Protein AF-0000000084381013 (afdb_homodimer)

Solvent-accessible surface area (backbone atoms only — not comparable to full-atom values): 31554 Å² total; per-residue (Å²): 125,87,73,82,77,46,73,66,53,52,45,51,52,50,61,58,54,63,46,44,45,25,44,34,39,39,38,37,35,57,71,48,49,55,31,78,89,55,74,80,58,79,69,45,75,52,69,52,35,35,38,31,40,80,75,42,83,50,98,54,34,38,30,38,40,34,27,32,38,46,96,87,52,52,66,42,71,36,42,32,41,37,36,26,52,48,44,60,54,48,55,37,38,54,42,90,60,24,32,36,24,41,76,47,63,71,87,64,20,77,83,14,38,30,42,36,35,21,38,61,70,54,44,88,43,33,38,33,47,26,43,71,41,58,67,91,84,36,44,34,34,44,34,42,75,32,38,25,60,70,51,77,91,35,66,85,74,50,80,85,50,62,32,28,46,32,30,46,34,42,34,53,29,74,56,32,34,38,39,40,33,52,32,31,40,19,31,58,61,59,86,41,79,74,45,53,45,32,30,30,48,33,40,34,41,36,35,60,59,82,89,66,88,61,59,52,42,55,52,50,43,71,73,25,45,70,56,52,52,49,50,50,50,56,47,49,69,53,64,34,83,46,20,30,34,35,49,66,58,65,95,83,38,55,72,59,37,53,52,52,54,53,45,40,76,49,41,89,80,49,52,72,69,56,49,47,51,55,50,49,53,54,48,58,73,34,38,47,75,45,76,55,75,78,78,74,78,74,126,126,88,72,81,78,48,74,66,54,52,44,50,50,49,59,59,54,63,48,45,44,24,44,33,40,38,39,37,36,56,70,48,49,56,30,78,88,56,74,79,61,78,67,45,76,52,69,51,35,35,38,31,41,79,76,42,83,50,98,52,34,39,29,38,40,34,27,34,40,46,96,87,51,51,64,42,72,35,43,32,41,37,36,26,51,47,46,60,52,48,56,37,39,53,42,90,60,24,34,35,28,41,74,46,63,72,87,64,21,78,83,14,40,29,42,38,35,23,37,59,70,54,43,85,43,32,37,32,46,25,43,72,40,58,68,91,84,35,43,34,34,43,34,42,75,30,38,26,61,68,52,77,92,35,66,88,73,50,79,85,50,62,32,28,45,32,30,46,34,39,33,53,30,74,56,34,32,36,39,41,33,51,34,31,40,18,30,56,60,60,86,40,79,73,44,52,44,32,31,29,47,33,40,35,42,36,34,60,58,80,92,66,87,60,59,54,40,55,52,49,44,72,72,25,46,70,57,50,51,48,49,50,49,56,46,47,68,53,65,35,85,45,21,29,34,35,50,65,60,66,93,81,38,55,72,59,36,53,52,52,53,54,46,41,74,50,39,90,79,48,52,72,69,54,49,48,53,54,50,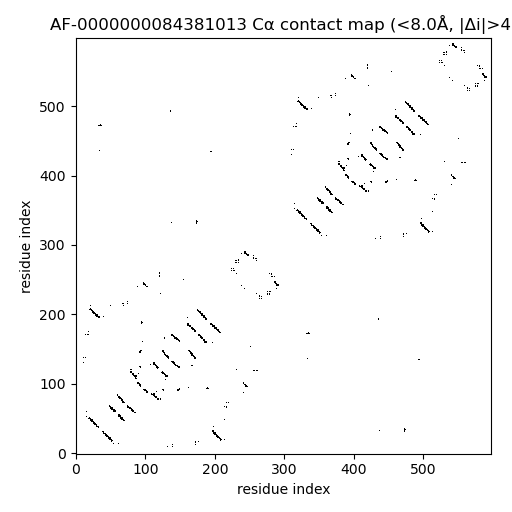50,52,55,48,58,72,34,37,46,74,43,75,55,75,77,76,72,76,74,123

Nearest PDB structures (foldseek):
  4kr8-assembly1_B  TM=2.207E-01  e=6.463E-03  Salmonella enterica subsp. enterica serovar Typhi
  5kku-assembly3_C  TM=1.972E-01  e=1.332E-01  Bacillus amyloliquefaciens
  4k3c-assembly1_A  TM=2.697E-01  e=7.564E-01  [Haemophilus] ducreyi
  5kku-assembly2_B  TM=1.850E-01  e=4.319E-01  Bacillus amyloliquefaciens
  5kku-assembly1_A  TM=1.548E-01  e=3.086E-01  Bacillus amyloliquefaciens

Radius of gyration: 27.57 Å; Cα contacts (8 Å, |Δi|>4): 1302; chains: 2; bounding box: 64×91×64 Å

Secondary structure (DSSP, 8-state):
------HHHHHHHHHHTT-EEEEEEEEEEEEEE-STT--PPPPEEEEEEEEEEEEEEETTEEEEEEEEE-TT--EEEEEEEEEEET-SEEEEEEETTEEEEEE--GGG-TT-EEEEEE-TT--EEEEEEEEEE-GGG--EEEEPPEEEPPPHHHHTT--S--EEEEEEEEEEETTEEEEEEEEEEEEEETTEEEEEEEEEEEEEEEEE-SSS--HHHHHHHHHHHHHHHHHHHHHHHHS-TTEEEEE-S-TT-HHHHHHHHHHHHTGGGS-HHHHHHHHHHHHHHHEEEEEPP------/------HHHHHHHHHHTT-EEEEEEEEEEEEEE-STT--PPPPEEEEEEEEEEEEEEETTEEEEEEEEE-TT--EEEEEEEEEEET-SEEEEEEETTEEEEEE--GGG-TT-EEEEEE-TT--EEEEEEEEEE-GGG--EEEEPPEEEPPPHHHHTT--S--EEEEEEEEEEETTEEEEEEEEEEEEEETTEEEEEEEEEEEEEEEEE-SSS--HHHHHHHHHHHHHHHHHHHHHHHHS-TTEEEEE-S-TT-HHHHHHHHHHHHTGGGS-HHHHHHHHHHHHHHHEEEEEPP------

Organism: NCBI:txid1548547

InterPro domains:
  IPR046715 Protein of unknown function DUF6607 [PF20311] (6-269)

pLDDT: mean 94.33, std 11.08, range [26.14, 98.94]

Foldseek 3Di:
DPPDQDLLNVVLVLVVLQFAKWKKKKKKFFDFFDDPPFDGDDIDIDIFIKGWDWLDDDSFKTKIWIWTAHQVGDIQRFKIKMKGQLDQWDWADFFQQKIAIEGDDNVQRPQKIKIWMAGSLRHGFHIFIFHWDCPPNKTKTKGDWGKGFDDPVPQVPDDPATIKTKMWMWIQDPFHIKIWIWIWTFHDDGNRTPDTGTIMIMIMDTGHDDPGDCVSVVVLCVQQVLLVVLSNVLNVVQHDHQKMKHFADRPNSVQSNVQSVVCSVCVVVDDPVVSNVSSNVSCVVGMDMDGHDPPPPPD/DPPDQDLLNVVLVLVVLQFAKWKKKKKKFFDFFDDPPFDGDDIDIDIFIKGWDWLDDDSFKTKIWIWTAHQVGDIQRFKIKMKGQLDQWDWADFFQQKIAIDGDDNVQRPQKIKIWMAGSLRHGFHIFIFHWDCPPNKTKTKGDWGKGFDDPVPQPPDDPATIKTKMWMWIQDPFHIKIWIWIWTFHDDGNRTPDTGTIMIMIMDTGHDDPGDCVSVVVLCVQQVLLVVLSNVLNVVLHDHQKMKHFADRPNSVQSNVQSVVCSVCVVVDDPVVSNVSSNVSCVVGMDMDGHDPPPPPD

Sequence (598 aa):
MAAETTAADRDRAAILAMRGDYRVDFHFQETVPLQAGYEVHDDKNSGGFETVLVVEDSPGKIVLQHILVSPGGHVVKHWRQDWTFEASERFEFVAEQTWETRPIDPQKVPGSWTQCVFEVSDAPRYCGTGRWNHKYGVSTWTSDRSWRPLPRREYTKRSDYNAINAENRHTVTPNGWTHEQDNTKTVRNGQQTAATLVREFGFNNYRSIESFDFTPATDYWQRTSAYWARVREAWSDRLHSGSRLLIDTDVDGMPIIEATFEQAETASNSSDAQQREMIDAVLARWTRVDQLTPVSSTNMAAETTAADRDRAAILAMRGDYRVDFHFQETVPLQAGYEVHDDKNSGGFETVLVVEDSPGKIVLQHILVSPGGHVVKHWRQDWTFEASERFEFVAEQTWETRPIDPQKVPGSWTQCVFEVSDAPRYCGTGRWNHKYGVSTWTSDRSWRPLPRREYTKRSDYNAINAENRHTVTPNGWTHEQDNTKTVRNGQQTAATLVREFGFNNYRSIESFDFTPATDYWQRTSAYWARVREAWSDRLHSGSRLLIDTDVDGMPIIEATFEQAETASNSSDAQQREMIDAVLARWTRVDQLTPVSSTN

Structure (mmCIF, N/CA/C/O backbone):
data_AF-0000000084381013-model_v1
#
loop_
_entity.id
_entity.type
_entity.pdbx_description
1 polymer 'Uncharacterized protein'
#
loop_
_atom_site.group_PDB
_atom_site.id
_atom_site.type_symbol
_atom_site.label_atom_id
_atom_site.label_alt_id
_atom_site.label_comp_id
_atom_site.label_asym_id
_atom_site.label_entity_id
_atom_site.label_seq_id
_atom_site.pdbx_PDB_ins_code
_atom_site.Cartn_x
_atom_site.Cartn_y
_atom_site.Cartn_z
_atom_site.occupancy
_atom_site.B_iso_or_equiv
_atom_site.auth_seq_id
_atom_site.auth_comp_id
_atom_site.auth_asym_id
_atom_site.auth_atom_id
_atom_site.pdbx_PDB_model_num
ATOM 1 N N . MET A 1 1 ? 39.406 13.938 4.422 1 28.58 1 MET A N 1
ATOM 2 C CA . MET A 1 1 ? 38.688 12.68 4.5 1 28.58 1 MET A CA 1
ATOM 3 C C . MET A 1 1 ? 37.188 12.922 4.477 1 28.58 1 MET A C 1
ATOM 5 O O . MET A 1 1 ? 36.656 13.695 5.281 1 28.58 1 MET A O 1
ATOM 9 N N . ALA A 1 2 ? 36.5 12.836 3.273 1 33.72 2 ALA A N 1
ATOM 10 C CA . ALA A 1 2 ? 35.062 13.117 3.168 1 33.72 2 ALA A CA 1
ATOM 11 C C . ALA A 1 2 ? 34.281 12.438 4.293 1 33.72 2 ALA A C 1
ATOM 13 O O . ALA A 1 2 ? 34.406 11.227 4.496 1 33.72 2 ALA A O 1
ATOM 14 N N . ALA A 1 3 ? 34 12.844 5.41 1 40.5 3 ALA A N 1
ATOM 15 C CA . ALA A 1 3 ? 33.375 12.234 6.582 1 40.5 3 ALA A CA 1
ATOM 16 C C . ALA A 1 3 ? 32.188 11.375 6.184 1 40.5 3 ALA A C 1
ATOM 18 O O . ALA A 1 3 ? 31.391 11.758 5.32 1 40.5 3 ALA A O 1
ATOM 19 N N . GLU A 1 4 ? 32.125 10.078 6.348 1 51.47 4 GLU A N 1
ATOM 20 C CA . GLU A 1 4 ? 31.094 9.086 6.039 1 51.47 4 GLU A CA 1
ATOM 21 C C . GLU A 1 4 ? 29.719 9.531 6.531 1 51.47 4 GLU A C 1
ATOM 23 O O . GLU A 1 4 ? 29.547 9.867 7.707 1 51.47 4 GLU A O 1
ATOM 28 N N . THR A 1 5 ? 28.812 10.125 5.672 1 69.5 5 THR A N 1
ATOM 29 C CA . THR A 1 5 ? 27.453 10.578 5.93 1 69.5 5 THR A CA 1
ATOM 30 C C . THR A 1 5 ? 26.672 9.547 6.742 1 69.5 5 THR A C 1
ATOM 32 O O . THR A 1 5 ? 26.594 8.383 6.355 1 69.5 5 THR A O 1
ATOM 35 N N . THR A 1 6 ? 26.406 9.875 8.07 1 78.88 6 THR A N 1
ATOM 36 C CA . THR A 1 6 ? 25.656 9.008 8.977 1 78.88 6 THR A CA 1
ATOM 37 C C . THR A 1 6 ? 24.234 8.812 8.477 1 78.88 6 THR A C 1
ATOM 39 O O . THR A 1 6 ? 23.797 9.492 7.547 1 78.88 6 THR A O 1
ATOM 42 N N . ALA A 1 7 ? 23.641 7.734 8.961 1 84.62 7 ALA A N 1
ATOM 43 C CA . ALA A 1 7 ? 22.234 7.488 8.648 1 84.62 7 ALA A CA 1
ATOM 44 C C . ALA A 1 7 ? 21.375 8.711 8.977 1 84.62 7 ALA A C 1
ATOM 46 O O . ALA A 1 7 ? 20.469 9.07 8.211 1 84.62 7 ALA A O 1
ATOM 47 N N . ALA A 1 8 ? 21.688 9.398 10.023 1 87.31 8 ALA A N 1
ATOM 48 C CA . ALA A 1 8 ? 20.938 10.578 10.453 1 87.31 8 ALA A CA 1
ATOM 49 C C . ALA A 1 8 ? 21.094 11.727 9.461 1 87.31 8 ALA A C 1
ATOM 51 O O . ALA A 1 8 ? 20.141 12.469 9.203 1 87.31 8 ALA A O 1
ATOM 52 N N . ASP A 1 9 ? 22.297 11.852 8.922 1 93.06 9 ASP A N 1
ATOM 53 C CA . ASP A 1 9 ? 22.531 12.891 7.93 1 93.06 9 ASP A CA 1
ATOM 54 C C . ASP A 1 9 ? 21.719 12.641 6.66 1 93.06 9 ASP A C 1
ATOM 56 O O . ASP A 1 9 ? 21.188 13.578 6.066 1 93.06 9 ASP A O 1
ATOM 60 N N . ARG A 1 10 ? 21.672 11.422 6.273 1 96.19 10 ARG A N 1
ATOM 61 C CA . ARG A 1 10 ? 20.906 11.078 5.078 1 96.19 10 ARG A CA 1
ATOM 62 C C . ARG A 1 10 ? 19.422 11.297 5.297 1 96.19 10 ARG A C 1
ATOM 64 O O . ARG A 1 10 ? 18.703 11.711 4.379 1 96.19 10 ARG A O 1
ATOM 71 N N . ASP A 1 11 ? 19 10.977 6.496 1 98.19 11 ASP A N 1
ATOM 72 C CA . ASP A 1 11 ? 17.609 11.242 6.828 1 98.19 11 ASP A CA 1
ATOM 73 C C . ASP A 1 11 ? 17.281 12.727 6.676 1 98.19 11 ASP A C 1
ATOM 75 O O . ASP A 1 11 ? 16.297 13.086 6.023 1 98.19 11 ASP A O 1
ATOM 79 N N . ARG A 1 12 ? 18.047 13.547 7.293 1 98.25 12 ARG A N 1
ATOM 80 C CA . ARG A 1 12 ? 17.828 14.984 7.238 1 98.25 12 ARG A CA 1
ATOM 81 C C . ARG A 1 12 ? 17.859 15.492 5.797 1 98.25 12 ARG A C 1
ATOM 83 O O . ARG A 1 12 ? 17.016 16.312 5.402 1 98.25 12 ARG A O 1
ATOM 90 N N . ALA A 1 13 ? 18.859 15.031 5.055 1 98 13 ALA A N 1
ATOM 91 C CA . ALA A 1 13 ? 18.953 15.438 3.652 1 98 13 ALA A CA 1
ATOM 92 C C . ALA A 1 13 ? 17.688 15.078 2.889 1 98 13 ALA A C 1
ATOM 94 O O . ALA A 1 13 ? 17.219 15.852 2.049 1 98 13 ALA A O 1
ATOM 95 N N . ALA A 1 14 ? 17.125 13.883 3.17 1 98.62 14 ALA A N 1
ATOM 96 C CA . ALA A 1 14 ? 15.898 13.445 2.506 1 98.62 14 ALA A CA 1
ATOM 97 C C . ALA A 1 14 ? 14.727 14.359 2.859 1 98.62 14 ALA A C 1
ATOM 99 O O . ALA A 1 14 ? 13.953 14.742 1.985 1 98.62 14 ALA A O 1
ATOM 100 N N . ILE A 1 15 ? 14.578 14.672 4.102 1 98.88 15 ILE A N 1
ATOM 101 C CA . ILE A 1 15 ? 13.5 15.547 4.543 1 98.88 15 ILE A CA 1
ATOM 102 C C . ILE A 1 15 ? 13.648 16.922 3.889 1 98.88 15 ILE A C 1
ATOM 104 O O . ILE A 1 15 ? 12.68 17.469 3.35 1 98.88 15 ILE A O 1
ATOM 108 N N . LEU A 1 16 ? 14.82 17.469 3.932 1 98.81 16 LEU A N 1
ATOM 109 C CA . LEU A 1 16 ? 15.062 18.797 3.393 1 98.81 16 LEU A CA 1
ATOM 110 C C . LEU A 1 16 ? 14.883 18.812 1.878 1 98.81 16 LEU A C 1
ATOM 112 O O . LEU A 1 16 ? 14.555 19.859 1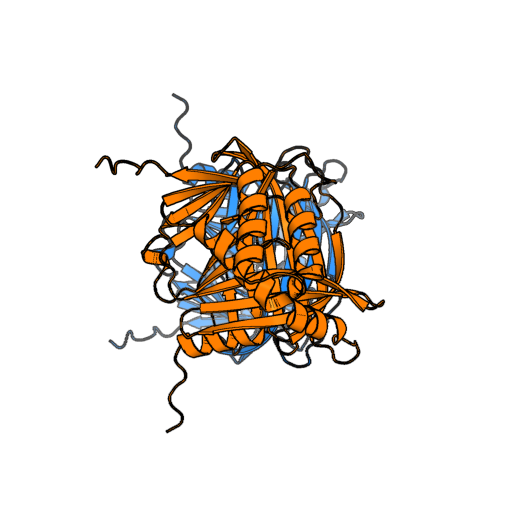.298 1 98.81 16 LEU A O 1
ATOM 116 N N . ALA A 1 17 ? 15.055 17.688 1.241 1 98.62 17 ALA A N 1
ATOM 117 C CA . ALA A 1 17 ? 14.906 17.594 -0.207 1 98.62 17 ALA A CA 1
ATOM 118 C C . ALA A 1 17 ? 13.445 17.781 -0.618 1 98.62 17 ALA A C 1
ATOM 120 O O . ALA A 1 17 ? 13.148 17.984 -1.799 1 98.62 17 ALA A O 1
ATOM 121 N N . MET A 1 18 ? 12.562 17.797 0.33 1 98.81 18 MET A N 1
ATOM 122 C CA . MET A 1 18 ? 11.148 17.984 0.026 1 98.81 18 MET A CA 1
ATOM 123 C C . MET A 1 18 ? 10.82 19.469 -0.174 1 98.81 18 MET A C 1
ATOM 125 O O . MET A 1 18 ? 9.742 19.812 -0.655 1 98.81 18 MET A O 1
ATOM 129 N N . ARG A 1 19 ? 11.742 20.297 0.215 1 98.62 19 ARG A N 1
ATOM 130 C CA . ARG A 1 19 ? 11.547 21.719 -0.052 1 98.62 19 ARG A CA 1
ATOM 131 C C . ARG A 1 19 ? 11.602 22 -1.549 1 98.62 19 ARG A C 1
ATOM 133 O O . ARG A 1 19 ? 12.336 21.344 -2.289 1 98.62 19 ARG A O 1
ATOM 140 N N . GLY A 1 20 ? 10.766 22.984 -1.991 1 98.31 20 GLY A N 1
ATOM 141 C CA . GLY A 1 20 ? 10.82 23.391 -3.389 1 98.31 20 GLY A CA 1
ATOM 142 C C . GLY A 1 20 ? 9.477 23.844 -3.93 1 98.31 20 GLY A C 1
ATOM 143 O O . GLY A 1 20 ? 8.547 24.109 -3.16 1 98.31 20 GLY A O 1
ATOM 144 N N . ASP A 1 21 ? 9.477 24.094 -5.242 1 98.56 21 ASP A N 1
ATOM 145 C CA . ASP A 1 21 ? 8.305 24.547 -5.992 1 98.56 21 ASP A CA 1
ATOM 146 C C . ASP A 1 21 ? 7.742 23.406 -6.852 1 98.56 21 ASP A C 1
ATOM 148 O O . ASP A 1 21 ? 8.453 22.828 -7.664 1 98.56 21 ASP A O 1
ATOM 152 N N . TYR A 1 22 ? 6.418 23.172 -6.66 1 98.69 22 TYR A N 1
ATOM 153 C CA . TYR A 1 22 ? 5.918 21.922 -7.227 1 98.69 22 TYR A CA 1
ATOM 154 C C . TYR A 1 22 ? 4.578 22.141 -7.918 1 98.69 22 TYR A C 1
ATOM 156 O O . TYR A 1 22 ? 3.762 22.953 -7.469 1 98.69 22 TYR A O 1
ATOM 164 N N . ARG A 1 23 ? 4.355 21.469 -9.016 1 98.44 23 ARG A N 1
ATOM 165 C CA . ARG A 1 23 ? 3.016 21.031 -9.398 1 98.44 23 ARG A CA 1
ATOM 166 C C . ARG A 1 23 ? 2.615 19.766 -8.648 1 98.44 23 ARG A C 1
ATOM 168 O O . ARG A 1 23 ? 3.355 18.781 -8.656 1 98.44 23 ARG A O 1
ATOM 175 N N . VAL A 1 24 ? 1.555 19.781 -7.984 1 98.25 24 VAL A N 1
ATOM 176 C CA . VAL A 1 24 ? 1.143 18.625 -7.184 1 98.25 24 VAL A CA 1
ATOM 177 C C . VAL A 1 24 ? -0.114 18 -7.785 1 98.25 24 VAL A C 1
ATOM 179 O O . VAL A 1 24 ? -1.038 18.719 -8.188 1 98.25 24 VAL A O 1
ATOM 182 N N . ASP A 1 25 ? -0.178 16.703 -7.906 1 98.12 25 ASP A N 1
ATOM 183 C CA . ASP A 1 25 ? -1.354 15.922 -8.281 1 98.12 25 ASP A CA 1
ATOM 184 C C . ASP A 1 25 ? -1.793 15.008 -7.137 1 98.12 25 ASP A C 1
ATOM 186 O O . ASP A 1 25 ? -0.967 14.32 -6.531 1 98.12 25 ASP A O 1
ATOM 190 N N . PHE A 1 26 ? -3.031 15.023 -6.816 1 98 26 PHE A N 1
ATOM 191 C CA . PHE A 1 26 ? -3.619 14.164 -5.797 1 98 26 PHE A CA 1
ATOM 192 C C . PHE A 1 26 ? -4.531 13.117 -6.434 1 98 26 PHE A C 1
ATOM 194 O O . PHE A 1 26 ? -5.41 13.453 -7.227 1 98 26 PHE A O 1
ATOM 201 N N . HIS A 1 27 ? -4.348 11.914 -6.121 1 98.12 27 HIS A N 1
ATOM 202 C CA . HIS A 1 27 ? -5.168 10.805 -6.598 1 98.12 27 HIS A CA 1
ATOM 203 C C . HIS A 1 27 ? -5.598 9.898 -5.449 1 98.12 27 HIS A C 1
ATOM 205 O O . HIS A 1 27 ? -4.754 9.398 -4.703 1 98.12 27 HIS A O 1
ATOM 211 N N . PHE A 1 28 ? -6.918 9.703 -5.242 1 98 28 PHE A N 1
ATOM 212 C CA . PHE A 1 28 ? -7.457 8.812 -4.223 1 98 28 PHE A CA 1
ATOM 213 C C . PHE A 1 28 ? -8.422 7.809 -4.84 1 98 28 PHE A C 1
ATOM 215 O O . PHE A 1 28 ? -9.391 8.195 -5.492 1 98 28 PHE A O 1
ATOM 222 N N . GLN A 1 29 ? -8.148 6.562 -4.598 1 98.06 29 GLN A N 1
ATOM 223 C CA . GLN A 1 29 ? -8.945 5.465 -5.148 1 98.06 29 GLN A CA 1
ATOM 224 C C . GLN A 1 29 ? -9.414 4.523 -4.047 1 98.06 29 GLN A C 1
ATOM 226 O O . GLN A 1 29 ? -8.602 3.908 -3.355 1 98.06 29 GLN A O 1
ATOM 231 N N . GLU A 1 30 ? -10.742 4.422 -3.879 1 98.31 30 GLU A N 1
ATOM 232 C CA . GLU A 1 30 ? -11.242 3.342 -3.035 1 98.31 30 GLU A CA 1
ATOM 233 C C . GLU A 1 30 ? -11.023 1.982 -3.691 1 98.31 30 GLU A C 1
ATOM 235 O O . GLU A 1 30 ? -11.352 1.791 -4.863 1 98.31 30 GLU A O 1
ATOM 240 N N . THR A 1 31 ? -10.5 1.014 -2.953 1 98.38 31 THR A N 1
ATOM 241 C CA . THR A 1 31 ? -10.078 -0.259 -3.529 1 98.38 31 THR A CA 1
ATOM 242 C C . THR A 1 31 ? -10.859 -1.415 -2.908 1 98.38 31 THR A C 1
ATOM 244 O O . THR A 1 31 ? -11.719 -2.01 -3.561 1 98.38 31 THR A O 1
ATOM 247 N N . VAL A 1 32 ? -10.758 -1.71 -1.65 1 98.75 32 VAL A N 1
ATOM 248 C CA . VAL A 1 32 ? -11.25 -2.924 -1.002 1 98.75 32 VAL A CA 1
ATOM 249 C C . VAL A 1 32 ? -12.5 -2.605 -0.186 1 98.75 32 VAL A C 1
ATOM 251 O O . VAL A 1 32 ? -12.406 -2.137 0.951 1 98.75 32 VAL A O 1
ATOM 254 N N . PRO A 1 33 ? -13.68 -2.92 -0.701 1 98.5 33 PRO A N 1
ATOM 255 C CA . PRO A 1 33 ? -14.852 -2.818 0.169 1 98.5 33 PRO A CA 1
ATOM 256 C C . PRO A 1 33 ? -14.812 -3.811 1.331 1 98.5 33 PRO A C 1
ATOM 258 O O . PRO A 1 33 ? -14.656 -5.016 1.114 1 98.5 33 PRO A O 1
ATOM 261 N N . LEU A 1 34 ? -14.93 -3.328 2.533 1 98.62 34 LEU A N 1
ATOM 262 C CA . LEU A 1 34 ? -14.734 -4.16 3.717 1 98.62 34 LEU A CA 1
ATOM 263 C C . LEU A 1 34 ? -16.062 -4.426 4.414 1 98.62 34 LEU A C 1
ATOM 265 O O . LEU A 1 34 ? -16.156 -5.324 5.254 1 98.62 34 LEU A O 1
ATOM 269 N N . GLN A 1 35 ? -17.031 -3.67 4.137 1 97.5 35 GLN A N 1
ATOM 270 C CA . GLN A 1 35 ? -18.359 -3.826 4.719 1 97.5 35 GLN A CA 1
ATOM 271 C C . GLN A 1 35 ? -19.344 -4.348 3.688 1 97.5 35 GLN A C 1
ATOM 273 O O . GLN A 1 35 ? -19.344 -3.912 2.535 1 97.5 35 GLN A O 1
ATOM 278 N N . ALA A 1 36 ? -20.219 -5.293 4.141 1 96.69 36 ALA A N 1
ATOM 279 C CA . ALA A 1 36 ? -21.266 -5.812 3.248 1 96.69 36 ALA A CA 1
ATOM 280 C C . ALA A 1 36 ? -22.141 -4.688 2.713 1 96.69 36 ALA A C 1
ATOM 282 O O . ALA A 1 36 ? -22.578 -3.816 3.471 1 96.69 36 ALA A O 1
ATOM 283 N N . GLY A 1 37 ? -22.359 -4.699 1.426 1 96.06 37 GLY A N 1
ATOM 284 C CA . GLY A 1 37 ? -23.266 -3.738 0.812 1 96.06 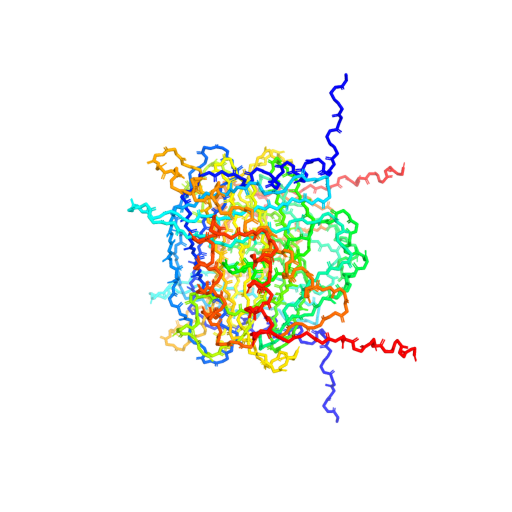37 GLY A CA 1
ATOM 285 C C . GLY A 1 37 ? -22.594 -2.424 0.467 1 96.06 37 GLY A C 1
ATOM 286 O O . GLY A 1 37 ? -23.203 -1.541 -0.131 1 96.06 37 GLY A O 1
ATOM 287 N N . TYR A 1 38 ? -21.344 -2.25 0.831 1 97.44 38 TYR A N 1
ATOM 288 C CA . TYR A 1 38 ? -20.641 -1.012 0.512 1 97.44 38 TYR A CA 1
ATOM 289 C C . TYR A 1 38 ? -20.391 -0.899 -0.986 1 97.44 38 TYR A C 1
ATOM 291 O O . TYR A 1 38 ? -19.875 -1.836 -1.608 1 97.44 38 TYR A O 1
ATOM 299 N N . GLU A 1 39 ? -20.703 0.245 -1.499 1 95.5 39 GLU A N 1
ATOM 300 C CA . GLU A 1 39 ? -20.391 0.549 -2.893 1 95.5 39 GLU A CA 1
ATOM 301 C C . GLU A 1 39 ? -19.203 1.508 -2.996 1 95.5 39 GLU A C 1
ATOM 303 O O . GLU A 1 39 ? -19.25 2.613 -2.451 1 95.5 39 GLU A O 1
ATOM 308 N N . VAL A 1 40 ? -18.234 1.066 -3.688 1 96.25 40 VAL A N 1
ATOM 309 C CA . VAL A 1 40 ? -17.031 1.861 -3.844 1 96.25 40 VAL A CA 1
ATOM 310 C C . VAL A 1 40 ? -17.344 3.148 -4.602 1 96.25 40 VAL A C 1
ATOM 312 O O . VAL A 1 40 ? -18.141 3.139 -5.551 1 96.25 40 VAL A O 1
ATOM 315 N N . HIS A 1 41 ? -16.766 4.305 -4.168 1 96.44 41 HIS A N 1
ATOM 316 C CA . HIS A 1 41 ? -16.969 5.598 -4.812 1 96.44 41 HIS A CA 1
ATOM 317 C C . HIS A 1 41 ? -15.945 5.809 -5.934 1 96.44 41 HIS A C 1
ATOM 319 O O . HIS A 1 41 ? -14.914 5.141 -5.973 1 96.44 41 HIS A O 1
ATOM 325 N N . ASP A 1 42 ? -16.266 6.762 -6.805 1 95.5 42 ASP A N 1
ATOM 326 C CA . ASP A 1 42 ? -15.359 7.125 -7.891 1 95.5 42 ASP A CA 1
ATOM 327 C C . ASP A 1 42 ? -14.047 7.68 -7.344 1 95.5 42 ASP A C 1
ATOM 329 O O . ASP A 1 42 ? -14.008 8.234 -6.246 1 95.5 42 ASP A O 1
ATOM 333 N N . ASP A 1 43 ? -13.055 7.535 -8.195 1 96.38 43 ASP A N 1
ATOM 334 C CA . ASP A 1 43 ? -11.766 8.125 -7.852 1 96.38 43 ASP A CA 1
ATOM 335 C C . ASP A 1 43 ? -11.875 9.641 -7.691 1 96.38 43 ASP A C 1
ATOM 337 O O . ASP A 1 43 ? -12.711 10.273 -8.336 1 96.38 43 ASP A O 1
ATOM 341 N N . LYS A 1 44 ? -11.055 10.102 -6.828 1 96.12 44 LYS A N 1
ATOM 342 C CA . LYS A 1 44 ? -10.922 11.547 -6.672 1 96.12 44 LYS A CA 1
ATOM 343 C C . LYS A 1 44 ? -9.57 12.031 -7.184 1 96.12 44 LYS A C 1
ATOM 345 O O . LYS A 1 44 ? -8.523 11.555 -6.738 1 96.12 44 LYS A O 1
ATOM 350 N N . ASN A 1 45 ? -9.594 12.922 -8.141 1 97.12 45 ASN A N 1
ATOM 351 C CA . ASN A 1 45 ? -8.398 13.531 -8.703 1 97.12 45 ASN A CA 1
ATOM 352 C C . ASN A 1 45 ? -8.438 15.055 -8.57 1 97.12 45 ASN A C 1
ATOM 354 O O . ASN A 1 45 ? -9.469 15.68 -8.82 1 97.12 45 ASN A O 1
ATOM 358 N N . SER A 1 46 ? -7.352 15.602 -8.125 1 96.88 46 SER A N 1
ATOM 359 C CA . SER A 1 46 ? -7.18 17.047 -8.055 1 96.88 46 SER A CA 1
ATOM 360 C C . SER A 1 46 ? -5.707 17.438 -8.133 1 96.88 46 SER A C 1
ATOM 362 O O . SER A 1 46 ? -4.848 16.578 -8.359 1 96.88 46 SER A O 1
ATOM 364 N N . GLY A 1 47 ? -5.422 18.719 -8.125 1 96.56 47 GLY A N 1
ATOM 365 C CA . GLY A 1 47 ? -4.043 19.188 -8.188 1 96.56 47 GLY A CA 1
ATOM 366 C C . GLY A 1 47 ? -3.91 20.688 -8.016 1 96.56 47 GLY A C 1
ATOM 367 O O . GLY A 1 47 ? -4.891 21.375 -7.715 1 96.56 47 GLY A O 1
ATOM 368 N N . GLY A 1 48 ? -2.658 21.141 -8.102 1 97.25 48 GLY A N 1
ATOM 369 C CA . GLY A 1 48 ? -2.354 22.562 -7.965 1 97.25 48 GLY A CA 1
ATOM 370 C C . GLY A 1 48 ? -0.865 22.844 -7.918 1 97.25 48 GLY A C 1
ATOM 371 O O . GLY A 1 48 ? -0.057 22.047 -8.383 1 97.25 48 GLY A O 1
ATOM 372 N N . PHE A 1 49 ? -0.595 24.094 -7.516 1 98.62 49 PHE A N 1
ATOM 373 C CA . PHE A 1 49 ? 0.777 24.578 -7.402 1 98.62 49 PHE A CA 1
ATOM 374 C C . PHE A 1 49 ? 1.121 24.891 -5.953 1 98.62 49 PHE A C 1
ATOM 376 O O . PHE A 1 49 ? 0.36 25.578 -5.266 1 98.62 49 PHE A O 1
ATOM 383 N N . GLU A 1 50 ? 2.227 24.359 -5.539 1 98.5 50 GLU A N 1
ATOM 384 C CA . GLU A 1 50 ? 2.555 24.469 -4.121 1 98.5 50 GLU A CA 1
ATOM 385 C C . GLU A 1 50 ? 4.047 24.719 -3.918 1 98.5 50 GLU A C 1
ATOM 387 O O . GLU A 1 50 ? 4.883 24.125 -4.602 1 98.5 50 GLU A O 1
ATOM 392 N N . THR A 1 51 ? 4.355 25.672 -3.068 1 98.44 51 THR A N 1
ATOM 393 C CA . THR A 1 51 ? 5.723 25.875 -2.602 1 98.44 51 THR A CA 1
ATOM 394 C C . THR A 1 51 ? 5.902 25.312 -1.196 1 98.44 51 THR A C 1
ATOM 396 O O . THR A 1 51 ? 5.055 25.516 -0.326 1 98.44 51 THR A O 1
ATOM 399 N N . VAL A 1 52 ? 6.969 24.547 -1.007 1 98.88 52 VAL A N 1
ATOM 400 C CA . VAL A 1 52 ? 7.324 24 0.299 1 98.88 52 VAL A CA 1
ATOM 401 C C . VAL A 1 52 ? 8.555 24.719 0.847 1 98.88 52 VAL A C 1
ATOM 403 O O . VAL A 1 52 ? 9.625 24.672 0.246 1 98.88 52 VAL A O 1
ATOM 406 N N . LEU A 1 53 ? 8.391 25.344 1.981 1 98.75 53 LEU A N 1
ATOM 407 C CA . LEU A 1 53 ? 9.43 26.172 2.582 1 98.75 53 LEU A CA 1
ATOM 408 C C . LEU A 1 53 ? 9.969 25.531 3.855 1 98.75 53 LEU A C 1
ATOM 410 O O . LEU A 1 53 ? 9.219 24.891 4.598 1 98.75 53 LEU A O 1
ATOM 414 N N . VAL A 1 54 ? 11.258 25.734 4.137 1 98.69 54 VAL A N 1
ATOM 415 C CA . VAL A 1 54 ? 11.852 25.312 5.402 1 98.69 54 VAL A CA 1
ATOM 416 C C . VAL A 1 54 ? 11.633 26.391 6.457 1 98.69 54 VAL A C 1
ATOM 418 O O . VAL A 1 54 ? 12.109 27.531 6.305 1 98.69 54 VAL A O 1
ATOM 421 N N . VAL A 1 55 ? 10.984 26.062 7.484 1 98.19 55 VAL A N 1
ATOM 422 C CA . VAL A 1 55 ? 10.664 26.969 8.578 1 98.19 55 VAL A CA 1
ATOM 423 C C . VAL A 1 55 ? 11.695 26.812 9.695 1 98.19 55 VAL A C 1
ATOM 425 O O . VAL A 1 55 ? 12.078 27.797 10.336 1 98.19 55 VAL A O 1
ATOM 428 N N . GLU A 1 56 ? 12 25.594 9.945 1 98.06 56 GLU A N 1
ATOM 429 C CA . GLU A 1 56 ? 13.016 25.234 10.93 1 98.06 56 GLU A CA 1
ATOM 430 C C . GLU A 1 56 ? 13.93 24.125 10.406 1 98.06 56 GLU A C 1
ATOM 432 O O . GLU A 1 56 ? 13.477 23.188 9.742 1 98.06 56 GLU A O 1
ATOM 437 N N . ASP A 1 57 ? 15.188 24.234 10.625 1 98.25 57 ASP A N 1
ATOM 438 C CA . ASP A 1 57 ? 16.219 23.25 10.289 1 98.25 57 ASP A CA 1
ATOM 439 C C . ASP A 1 57 ? 17.219 23.109 11.422 1 98.25 57 ASP A C 1
ATOM 441 O O . ASP A 1 57 ? 18.281 23.75 11.406 1 98.25 57 ASP A O 1
ATOM 445 N N . SER A 1 58 ? 16.922 22.328 12.344 1 96.69 58 SER A N 1
ATOM 446 C CA . SER A 1 58 ? 17.812 21.969 13.438 1 96.69 58 SER A CA 1
ATOM 447 C C . SER A 1 58 ? 18.125 20.484 13.438 1 96.69 58 SER A C 1
ATOM 449 O O . SER A 1 58 ? 17.453 19.703 12.766 1 96.69 58 SER A O 1
ATOM 451 N N . PRO A 1 59 ? 19.188 20.031 14.078 1 93.38 59 PRO A N 1
ATOM 452 C CA . PRO A 1 59 ? 19.609 18.641 14 1 93.38 59 PRO A CA 1
ATOM 453 C C . PRO A 1 59 ? 18.5 17.656 14.367 1 93.38 59 PR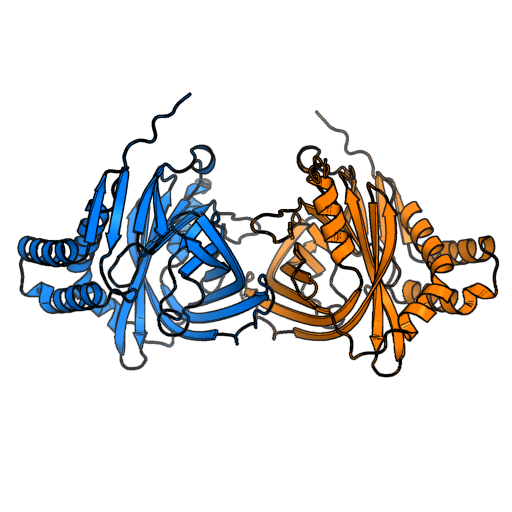O A C 1
ATOM 455 O O . PRO A 1 59 ? 18.359 16.609 13.727 1 93.38 59 PRO A O 1
ATOM 458 N N . GLY A 1 60 ? 17.656 17.922 15.305 1 95.81 60 GLY A N 1
ATOM 459 C CA . GLY A 1 60 ? 16.656 16.984 15.734 1 95.81 60 GLY A CA 1
ATOM 460 C C . GLY A 1 60 ? 15.25 17.344 15.281 1 95.81 60 GLY A C 1
ATOM 461 O O . GLY A 1 60 ? 14.273 16.688 15.633 1 95.81 60 GLY A O 1
ATOM 462 N N . LYS A 1 61 ? 15.156 18.422 14.492 1 98.19 61 LYS A N 1
ATOM 463 C CA . LYS A 1 61 ? 13.828 18.875 14.109 1 98.19 61 LYS A CA 1
ATOM 464 C C . LYS A 1 61 ? 13.875 19.656 12.789 1 98.19 61 LYS A C 1
ATOM 466 O O . LYS A 1 61 ? 14.734 20.516 12.602 1 98.19 61 LYS A O 1
ATOM 471 N N . ILE A 1 62 ? 13.023 19.297 11.852 1 98.81 62 ILE A N 1
ATOM 472 C CA . ILE A 1 62 ? 12.828 20 10.594 1 98.81 62 ILE A CA 1
ATOM 473 C C . ILE A 1 62 ? 11.344 20.312 10.406 1 98.81 62 ILE A C 1
ATOM 475 O O . ILE A 1 62 ? 10.492 19.438 10.586 1 98.81 62 ILE A O 1
ATOM 479 N N . VAL A 1 63 ? 11.023 21.562 10.125 1 98.88 63 VAL A N 1
ATOM 480 C CA . VAL A 1 63 ? 9.648 21.969 9.898 1 98.88 63 VAL A CA 1
ATOM 481 C C . VAL A 1 63 ? 9.492 22.5 8.477 1 98.88 63 VAL A C 1
ATOM 483 O O . VAL A 1 63 ? 10.242 23.391 8.055 1 98.88 63 VAL A O 1
ATOM 486 N N . LEU A 1 64 ? 8.57 21.969 7.727 1 98.94 64 LEU A N 1
ATOM 487 C CA . LEU A 1 64 ? 8.273 22.375 6.359 1 98.94 64 LEU A CA 1
ATOM 488 C C . LEU A 1 64 ? 6.863 22.953 6.262 1 98.94 64 LEU A C 1
ATOM 490 O O . LEU A 1 64 ? 5.906 22.359 6.754 1 98.94 64 LEU A O 1
ATOM 494 N N . GLN A 1 65 ? 6.734 24.125 5.672 1 98.88 65 GLN A N 1
ATOM 495 C CA . GLN A 1 65 ? 5.449 24.766 5.438 1 98.88 65 GLN A CA 1
ATOM 496 C C . GLN A 1 65 ? 5.07 24.719 3.961 1 98.88 65 GLN A C 1
ATOM 498 O O . GLN A 1 65 ? 5.852 25.125 3.1 1 98.88 65 GLN A O 1
ATOM 503 N N . HIS A 1 66 ? 3.914 24.172 3.727 1 98.88 66 HIS A N 1
ATOM 504 C CA . HIS A 1 66 ? 3.354 24.172 2.379 1 98.88 66 HIS A CA 1
ATOM 505 C C . HIS A 1 66 ? 2.492 25.406 2.133 1 98.88 66 HIS A C 1
ATOM 507 O O . HIS A 1 66 ? 1.682 25.781 2.982 1 98.88 66 HIS A O 1
ATOM 513 N N . ILE A 1 67 ? 2.652 26.031 0.962 1 98.75 67 ILE A N 1
ATOM 514 C CA . ILE A 1 67 ? 1.842 27.172 0.555 1 98.75 67 ILE A CA 1
ATOM 515 C C . ILE A 1 67 ? 1.34 26.969 -0.872 1 98.75 67 ILE A C 1
ATOM 517 O O . ILE A 1 67 ? 2.135 26.75 -1.792 1 98.75 67 ILE A O 1
ATOM 521 N N . LEU A 1 68 ? 0.038 27.047 -1.039 1 98.38 68 LEU A N 1
ATOM 522 C CA . LEU A 1 68 ? -0.58 26.922 -2.354 1 98.38 68 LEU A CA 1
ATOM 523 C C . LEU A 1 68 ? -0.657 28.266 -3.059 1 98.38 68 LEU A C 1
ATOM 525 O O . LEU A 1 68 ? -0.895 29.297 -2.42 1 98.38 68 LEU A O 1
ATOM 529 N N . VAL A 1 69 ? -0.435 28.219 -4.324 1 97.94 69 VAL A N 1
ATOM 530 C CA . VAL A 1 69 ? -0.595 29.406 -5.168 1 97.94 69 VAL A CA 1
ATOM 531 C C . VAL A 1 69 ? -1.521 29.078 -6.336 1 97.94 69 VAL A C 1
ATOM 533 O O . VAL A 1 69 ? -1.291 28.125 -7.07 1 97.94 69 VAL A O 1
ATOM 536 N N . SER A 1 70 ? -2.57 29.828 -6.508 1 96.19 70 SER A N 1
ATOM 537 C CA . SER A 1 70 ? -3.438 29.672 -7.668 1 96.19 70 SER A CA 1
ATOM 538 C C . SER A 1 70 ? -2.869 30.375 -8.891 1 96.19 70 SER A C 1
ATOM 540 O O . SER A 1 70 ? -2.002 31.25 -8.766 1 96.19 70 SER A O 1
ATOM 542 N N . PRO A 1 71 ? -3.324 30.016 -10.078 1 92.38 71 PRO A N 1
ATOM 543 C CA . PRO A 1 71 ? -2.865 30.719 -11.266 1 92.38 71 PRO A CA 1
ATOM 544 C C . PRO A 1 71 ? -3.123 32.219 -11.188 1 92.38 71 PRO A C 1
ATOM 546 O O . PRO A 1 71 ? -2.361 33.031 -11.75 1 92.38 71 PRO A O 1
ATOM 549 N N . GLY A 1 72 ? -4.074 32.688 -10.539 1 93.06 72 GLY A N 1
ATOM 550 C CA . GLY A 1 72 ? -4.371 34.094 -10.375 1 93.06 72 GLY A CA 1
ATOM 551 C C . GLY A 1 72 ? -3.547 34.75 -9.289 1 93.06 72 GLY A C 1
ATOM 552 O O . GLY A 1 72 ? -3.664 35.969 -9.055 1 93.06 72 GLY A O 1
ATOM 553 N N . GLY A 1 73 ? -2.752 34 -8.609 1 93.69 73 GLY A N 1
ATOM 554 C CA . GLY A 1 73 ? -1.832 34.562 -7.629 1 93.69 73 GLY A CA 1
ATOM 555 C C . GLY A 1 73 ? -2.363 34.5 -6.207 1 93.69 73 GLY A C 1
ATOM 556 O O . GLY A 1 73 ? -1.681 34.906 -5.266 1 93.69 73 GLY A O 1
ATOM 557 N N . HIS A 1 74 ? -3.543 34 -6.094 1 95.94 74 HIS A N 1
ATOM 558 C CA . HIS A 1 74 ? -4.078 33.844 -4.746 1 95.94 74 HIS A CA 1
ATOM 559 C C . HIS A 1 74 ? -3.291 32.812 -3.955 1 95.94 74 HIS A C 1
ATOM 561 O O . HIS A 1 74 ? -2.92 31.766 -4.496 1 95.94 74 HIS A O 1
ATOM 567 N N . VAL A 1 75 ? -3.068 33.156 -2.652 1 97.38 75 VAL A N 1
ATOM 568 C CA . VAL A 1 75 ? -2.215 32.312 -1.824 1 97.38 75 VAL A CA 1
ATOM 569 C C . VAL A 1 75 ? -3.039 31.703 -0.698 1 97.38 75 VAL A C 1
ATOM 571 O O . VAL A 1 75 ? -3.91 32.375 -0.123 1 97.38 75 VAL A O 1
ATOM 574 N N . VAL A 1 76 ? -2.785 30.453 -0.413 1 95.88 76 VAL A N 1
ATOM 575 C CA . VAL A 1 76 ? -3.344 29.75 0.745 1 95.88 76 VAL A CA 1
ATOM 576 C C . VAL A 1 76 ? -2.221 29.109 1.552 1 95.88 76 VAL A C 1
ATOM 578 O O . VAL A 1 76 ? -1.515 28.234 1.05 1 95.88 76 VAL A O 1
ATOM 581 N N . LYS A 1 77 ? -2.008 29.75 2.818 1 98.06 77 LYS A N 1
ATOM 582 C CA . LYS A 1 77 ? -1.165 28.969 3.723 1 98.06 77 LYS A CA 1
ATOM 583 C C . LYS A 1 77 ? -1.744 27.578 3.949 1 98.06 77 LYS A C 1
ATOM 585 O O . LYS A 1 77 ? -2.818 27.438 4.535 1 98.06 77 LYS A O 1
ATOM 590 N N . HIS A 1 78 ? -1.116 26.594 3.447 1 97.69 78 HIS A N 1
ATOM 591 C CA . HIS A 1 78 ? -1.616 25.219 3.432 1 97.69 78 HIS A CA 1
ATOM 592 C C . HIS A 1 78 ? -1.067 24.422 4.609 1 97.69 78 HIS A C 1
ATOM 594 O O . HIS A 1 78 ? -0.776 24.984 5.664 1 97.69 78 HIS A O 1
ATOM 600 N N . TRP A 1 79 ? -1.002 23.125 4.508 1 98.12 79 TRP A N 1
ATOM 601 C CA . TRP A 1 79 ? -0.654 22.266 5.633 1 98.12 79 TRP A CA 1
ATOM 602 C C . TRP A 1 79 ? 0.833 22.375 5.957 1 98.12 79 TRP A C 1
ATOM 604 O O . TRP A 1 79 ? 1.604 22.953 5.184 1 98.12 79 TRP A O 1
ATOM 614 N N . ARG A 1 80 ? 1.166 21.984 7.164 1 98.81 80 ARG A N 1
ATOM 615 C CA . ARG A 1 80 ? 2.533 21.969 7.676 1 98.81 80 ARG A CA 1
ATOM 616 C C . ARG A 1 80 ? 2.926 20.578 8.141 1 98.81 80 ARG A C 1
ATOM 618 O O . ARG A 1 80 ? 2.092 19.828 8.672 1 98.81 80 ARG A O 1
ATOM 625 N N . GLN A 1 81 ? 4.207 20.25 7.93 1 98.88 81 GLN A N 1
ATOM 626 C CA . GLN A 1 81 ? 4.73 19 8.477 1 98.88 81 GLN A CA 1
ATOM 627 C C . GLN A 1 81 ? 5.969 19.25 9.328 1 98.88 81 GLN A C 1
ATOM 629 O O . GLN A 1 81 ? 6.891 19.953 8.906 1 98.88 81 GLN A O 1
ATOM 634 N N . ASP A 1 82 ? 5.961 18.719 10.547 1 98.88 82 ASP A N 1
ATOM 635 C CA . ASP A 1 82 ? 7.074 18.734 11.484 1 98.88 82 ASP A CA 1
ATOM 636 C C . ASP A 1 82 ? 7.723 17.359 11.594 1 98.88 82 ASP A C 1
ATOM 638 O O . ASP A 1 82 ? 7.035 16.359 11.852 1 98.88 82 ASP A O 1
ATOM 642 N N . TRP A 1 83 ? 8.977 17.359 11.391 1 98.88 83 TRP A N 1
ATOM 643 C CA . TRP A 1 83 ? 9.773 16.141 11.562 1 98.88 83 TRP A CA 1
ATOM 644 C C . TRP A 1 83 ? 10.633 16.219 12.812 1 98.88 83 TRP A C 1
ATOM 646 O O . TRP A 1 83 ? 11.391 17.172 12.992 1 98.88 83 TRP A O 1
ATOM 656 N N . THR A 1 84 ? 10.5 15.25 13.656 1 98.62 84 THR A N 1
ATOM 657 C CA . THR A 1 84 ? 11.305 15.195 14.875 1 98.62 84 THR A CA 1
ATOM 658 C C . THR A 1 84 ? 12.055 13.875 14.961 1 98.62 84 THR A C 1
ATOM 660 O O . THR A 1 84 ? 11.461 12.805 14.852 1 98.62 84 THR A O 1
ATOM 663 N N . PHE A 1 85 ? 13.352 13.969 15.125 1 98.25 85 PHE A N 1
ATOM 664 C CA . PHE A 1 85 ? 14.188 12.789 15.305 1 98.25 85 PHE A CA 1
ATOM 665 C C . PHE A 1 85 ? 14.008 12.203 16.703 1 98.25 85 PHE A C 1
ATOM 667 O O . PHE A 1 85 ? 14.055 12.938 17.703 1 98.25 85 PHE A O 1
ATOM 674 N N . GLU A 1 86 ? 13.711 10.93 16.781 1 98.19 86 GLU A N 1
ATOM 675 C CA . GLU A 1 86 ? 13.602 10.156 18 1 98.19 86 GLU A CA 1
ATOM 676 C C . GLU A 1 86 ? 12.68 10.844 19.016 1 98.19 86 GLU A C 1
ATOM 678 O O . GLU A 1 86 ? 13.039 10.984 20.188 1 98.19 86 GLU A O 1
ATOM 683 N N . ALA A 1 87 ? 11.57 11.32 18.484 1 97.94 87 ALA A N 1
ATOM 684 C CA . ALA A 1 87 ? 10.547 11.883 19.359 1 97.94 87 ALA A CA 1
ATOM 685 C C . ALA A 1 87 ? 10.117 10.867 20.422 1 97.94 87 ALA A C 1
ATOM 687 O O . ALA A 1 87 ? 9.938 9.688 20.125 1 97.94 87 ALA A O 1
ATOM 688 N N . SER A 1 88 ? 9.938 11.328 21.625 1 97 88 SER A N 1
ATOM 689 C CA . SER A 1 88 ? 9.523 10.445 22.719 1 97 88 SER A CA 1
ATOM 690 C C . SER A 1 88 ? 8 10.43 22.859 1 97 88 SER A C 1
ATOM 692 O O . SER A 1 88 ? 7.449 9.555 23.531 1 97 88 SER A O 1
ATOM 694 N N . GLU A 1 89 ? 7.336 11.438 22.328 1 97.56 89 GLU A N 1
ATOM 695 C CA . GLU A 1 89 ? 5.879 11.547 22.375 1 97.56 89 GLU A CA 1
ATOM 696 C C . GLU A 1 89 ? 5.332 12.172 21.094 1 97.56 89 GLU A C 1
ATOM 698 O O . GLU A 1 89 ? 6.082 12.758 20.312 1 97.56 89 GLU A O 1
ATOM 703 N N . ARG A 1 90 ? 4.121 12.008 20.844 1 98.12 90 ARG A N 1
ATOM 704 C CA . ARG A 1 90 ? 3.402 12.648 19.75 1 98.12 90 ARG A CA 1
ATOM 705 C C . ARG A 1 90 ? 1.916 12.773 20.062 1 98.12 90 ARG A C 1
ATOM 707 O O . ARG A 1 90 ? 1.412 12.109 20.969 1 98.12 90 ARG A O 1
ATOM 714 N N . PHE A 1 91 ? 1.234 13.695 19.359 1 97.94 91 PHE A N 1
ATOM 715 C CA . PHE A 1 91 ? -0.217 13.719 19.5 1 97.94 91 PHE A CA 1
ATOM 716 C C . PHE A 1 91 ? -0.86 12.656 18.609 1 97.94 91 PHE A C 1
ATOM 718 O O . PHE A 1 91 ? -0.337 12.328 17.547 1 97.94 91 PHE A O 1
ATOM 725 N N . GLU A 1 92 ? -1.892 12.109 19.062 1 96.56 92 GLU A N 1
ATOM 726 C CA . GLU A 1 92 ? -2.678 11.109 18.344 1 96.56 92 GLU A CA 1
ATOM 727 C C . GLU A 1 92 ? -4.145 11.523 18.266 1 96.56 92 GLU A C 1
ATOM 729 O O . GLU A 1 92 ? -4.723 11.977 19.25 1 96.56 92 GLU A O 1
ATOM 734 N N . PHE A 1 93 ? -4.648 11.445 17.031 1 96.75 93 PHE A N 1
ATOM 735 C CA . PHE A 1 93 ? -6.09 11.609 16.906 1 96.75 93 PHE A CA 1
ATOM 736 C C . PHE A 1 93 ? -6.832 10.461 17.578 1 96.75 93 PHE A C 1
ATOM 738 O O . PHE A 1 93 ? -6.578 9.297 17.281 1 96.75 93 PHE A O 1
ATOM 745 N N . VAL A 1 94 ? -7.707 10.805 18.453 1 92.06 94 VAL A N 1
ATOM 746 C CA . VAL A 1 94 ? -8.438 9.766 19.172 1 92.06 94 VAL A CA 1
ATOM 747 C C . VAL A 1 94 ? -9.859 9.656 18.609 1 92.06 94 VAL A C 1
ATOM 749 O O . VAL A 1 94 ? -10.305 8.578 18.219 1 92.06 94 VAL A O 1
ATOM 752 N N . ALA A 1 95 ? -10.758 10.719 18.719 1 86.5 95 ALA A N 1
ATOM 753 C CA . ALA A 1 95 ? -12.109 10.781 18.156 1 86.5 95 ALA A CA 1
ATOM 754 C C . ALA A 1 95 ? -12.672 12.195 18.25 1 86.5 95 ALA A C 1
ATOM 756 O O . ALA A 1 95 ? -12.164 13.023 19.016 1 86.5 95 ALA A O 1
ATOM 757 N N . GLU A 1 96 ? -13.727 12.445 17.406 1 87 96 GLU A N 1
ATOM 758 C CA . GLU A 1 96 ? -14.539 13.656 17.516 1 87 96 GLU A CA 1
ATOM 759 C C . GLU A 1 96 ? -13.664 14.898 17.688 1 87 96 GLU A C 1
ATOM 761 O O . GLU A 1 96 ? -13.844 15.672 18.625 1 87 96 GLU A O 1
ATOM 766 N N . GLN A 1 97 ? -12.656 15.148 16.922 1 93.5 97 GLN A N 1
ATOM 767 C CA . GLN A 1 97 ? -11.789 16.312 16.891 1 93.5 97 GLN A CA 1
ATOM 768 C C . GLN A 1 97 ? -10.984 16.438 18.188 1 93.5 97 GLN A C 1
ATOM 770 O O . GLN A 1 97 ? -10.852 17.531 18.734 1 93.5 97 GLN A O 1
ATOM 775 N N . THR A 1 98 ? -10.609 15.289 18.688 1 96.06 98 THR A N 1
ATOM 776 C CA . THR A 1 98 ? -9.844 15.195 19.922 1 96.06 98 THR A CA 1
ATOM 777 C C . THR A 1 98 ? -8.477 14.555 19.672 1 96.06 98 THR A C 1
ATOM 779 O O . THR A 1 98 ? -8.383 13.562 18.938 1 96.06 98 THR A O 1
ATOM 782 N N . TRP A 1 99 ? -7.477 15.141 20.297 1 97.19 99 TRP A N 1
ATOM 783 C CA . TRP A 1 99 ? -6.113 14.625 20.25 1 97.19 99 TRP A CA 1
ATOM 784 C C . TRP A 1 99 ? -5.547 14.438 21.641 1 97.19 99 TRP A C 1
ATOM 786 O O . TRP A 1 99 ? -5.832 15.219 22.547 1 97.19 99 TRP A O 1
ATOM 796 N N . GLU A 1 100 ? -4.801 13.43 21.797 1 96.31 100 GLU A N 1
ATOM 797 C CA . GLU A 1 100 ? -4.051 13.18 23.016 1 96.31 100 GLU A CA 1
ATOM 798 C C . GLU A 1 100 ? -2.557 13.062 22.734 1 96.31 100 GLU A C 1
ATOM 800 O O . GLU A 1 100 ? -2.154 12.422 21.766 1 96.31 100 GLU A O 1
ATOM 805 N N . THR A 1 101 ? -1.789 13.711 23.5 1 97 101 THR A N 1
ATOM 806 C CA . THR A 1 101 ? -0.345 13.539 23.391 1 97 101 THR A CA 1
ATOM 807 C C . THR A 1 101 ? 0.135 12.43 24.328 1 97 101 THR A C 1
ATOM 809 O O . THR A 1 101 ? -0.082 12.5 25.547 1 97 101 THR A O 1
ATOM 812 N N . ARG A 1 102 ? 0.771 11.492 23.766 1 93.75 102 ARG A N 1
ATOM 813 C CA . ARG A 1 102 ? 1.18 10.305 24.5 1 93.75 102 ARG A CA 1
ATOM 814 C C . ARG A 1 102 ? 2.625 9.93 24.188 1 93.75 102 ARG A C 1
ATOM 816 O O . ARG A 1 102 ? 3.146 10.297 23.125 1 93.75 102 ARG A O 1
ATOM 823 N N . PRO A 1 103 ? 3.199 9.133 25.125 1 95.38 103 PRO A N 1
ATOM 824 C CA . PRO A 1 103 ? 4.523 8.609 24.797 1 95.38 103 PRO A CA 1
ATOM 825 C C . PRO A 1 103 ? 4.5 7.629 23.625 1 95.38 103 PRO A C 1
ATOM 827 O O . PRO A 1 103 ? 3.514 6.91 23.438 1 95.38 103 PRO A O 1
ATOM 830 N N . ILE A 1 104 ? 5.531 7.66 22.859 1 97 104 ILE A N 1
ATOM 831 C CA . ILE A 1 104 ? 5.734 6.668 21.797 1 97 104 ILE A CA 1
ATOM 832 C C . ILE A 1 104 ? 6.398 5.422 22.391 1 97 104 ILE A C 1
ATOM 834 O O . ILE A 1 104 ? 7.246 5.523 23.281 1 97 104 ILE A O 1
ATOM 838 N N . ASP A 1 105 ? 5.949 4.242 21.984 1 96.19 105 ASP A N 1
ATOM 839 C CA . ASP A 1 105 ? 6.637 3.014 22.375 1 96.19 105 ASP A CA 1
ATOM 840 C C . ASP A 1 105 ? 8.148 3.164 22.25 1 96.19 105 ASP A C 1
ATOM 842 O O . ASP A 1 105 ? 8.656 3.41 21.141 1 96.19 105 ASP A O 1
ATOM 846 N N . PRO A 1 106 ? 8.844 2.986 23.359 1 96.88 106 PRO A N 1
ATOM 847 C CA . PRO A 1 106 ? 10.289 3.211 23.328 1 96.88 106 PRO A CA 1
ATOM 848 C C . PRO A 1 106 ? 11 2.369 22.266 1 96.88 106 PRO A C 1
ATOM 850 O O . PRO A 1 106 ? 12.039 2.777 21.75 1 96.88 106 PRO A O 1
ATOM 853 N N . GLN A 1 107 ? 10.469 1.241 21.922 1 95.94 107 GLN A N 1
ATOM 854 C CA . GLN A 1 107 ? 11.094 0.354 20.938 1 95.94 107 GLN A CA 1
ATOM 855 C C . GLN A 1 107 ? 11.047 0.959 19.547 1 95.94 107 GLN A C 1
ATOM 857 O O . GLN A 1 107 ? 11.859 0.617 18.688 1 95.94 107 GLN A O 1
ATOM 862 N N . LYS A 1 108 ? 10.148 1.861 19.344 1 96.38 108 LYS A N 1
ATOM 863 C CA . LYS A 1 108 ? 9.969 2.469 18.031 1 96.38 108 LYS A CA 1
ATOM 864 C C . LYS A 1 108 ? 10.805 3.736 17.891 1 96.38 108 LYS A C 1
ATOM 866 O O . LYS A 1 108 ? 10.93 4.285 16.781 1 96.38 108 LYS A O 1
ATOM 871 N N . VAL A 1 109 ? 11.438 4.184 18.875 1 97.38 109 VAL A N 1
ATOM 872 C CA . VAL A 1 109 ? 11.984 5.535 18.953 1 97.38 109 VAL A CA 1
ATOM 873 C C . VAL A 1 109 ? 13.375 5.57 18.328 1 97.38 109 VAL A C 1
ATOM 875 O O . VAL A 1 109 ? 13.68 6.445 17.516 1 97.38 109 VAL A O 1
ATOM 878 N N . PRO A 1 110 ? 14.258 4.547 18.672 1 96.81 110 PRO A N 1
ATOM 879 C CA . PRO A 1 110 ? 15.633 4.68 18.188 1 96.81 110 PRO A CA 1
ATOM 880 C C . PRO A 1 110 ? 15.727 4.73 16.672 1 96.81 110 PRO A C 1
ATOM 882 O O . PRO A 1 110 ? 15.219 3.836 15.984 1 96.81 110 PRO A O 1
ATOM 885 N N . GLY A 1 111 ? 16.344 5.812 16.219 1 96.75 111 GLY A N 1
ATOM 886 C CA . GLY A 1 111 ? 16.641 5.973 14.805 1 96.75 111 GLY A CA 1
ATOM 887 C C . GLY A 1 111 ? 15.438 6.355 13.977 1 96.75 111 GLY A C 1
ATOM 888 O O . GLY A 1 111 ? 15.516 6.414 12.75 1 96.75 111 GLY A O 1
ATOM 889 N N . SER A 1 112 ? 14.312 6.66 14.641 1 98.25 112 SER A N 1
ATOM 890 C CA . SER A 1 112 ? 13.086 6.957 13.898 1 98.25 112 SER A CA 1
ATOM 891 C C . SER A 1 112 ? 12.875 8.461 13.758 1 98.25 112 SER A C 1
ATOM 893 O O . SER A 1 112 ? 13.461 9.25 14.516 1 98.25 112 SER A O 1
ATOM 895 N N . TRP A 1 113 ? 12.188 8.82 12.766 1 98.75 113 TRP A N 1
ATOM 896 C CA . TRP A 1 113 ? 11.641 10.172 12.609 1 98.75 113 TRP A CA 1
ATOM 897 C C . TRP A 1 113 ? 10.125 10.156 12.742 1 98.75 113 TRP A C 1
ATOM 899 O O . TRP A 1 113 ? 9.453 9.289 12.18 1 98.75 113 TRP A O 1
ATOM 909 N N . THR A 1 114 ? 9.578 11.086 13.516 1 98.81 114 THR A N 1
ATOM 910 C CA . THR A 1 114 ? 8.141 11.289 13.633 1 98.81 114 THR A CA 1
ATOM 911 C C . THR A 1 114 ? 7.691 12.484 12.805 1 98.81 114 THR A C 1
ATOM 913 O O . THR A 1 114 ? 8.211 13.594 12.977 1 98.81 114 THR A O 1
ATOM 916 N N . GLN A 1 115 ? 6.812 12.211 11.875 1 98.94 115 GLN A N 1
ATOM 917 C CA . GLN A 1 115 ? 6.168 13.297 11.133 1 98.94 115 GLN A CA 1
ATOM 918 C C . GLN A 1 115 ? 4.824 13.664 11.758 1 98.94 115 GLN A C 1
ATOM 920 O O . GLN A 1 115 ? 3.963 12.805 11.945 1 98.94 115 GLN A O 1
ATOM 925 N N . CYS A 1 116 ? 4.613 14.883 12.148 1 98.88 116 CYS A N 1
ATOM 926 C CA . CYS A 1 116 ? 3.312 15.406 12.555 1 98.88 116 CYS A CA 1
ATOM 927 C C . CYS A 1 116 ? 2.799 16.438 11.547 1 98.88 116 CYS A C 1
ATOM 929 O O . CYS A 1 116 ? 3.516 17.375 11.188 1 98.88 116 CYS A O 1
ATOM 931 N N . VAL A 1 117 ? 1.623 16.219 11.148 1 98.81 117 VAL A N 1
ATOM 932 C CA . VAL A 1 117 ? 0.999 17.062 10.125 1 98.81 117 VAL A CA 1
ATOM 933 C C . VAL A 1 117 ? -0.064 17.953 10.773 1 98.81 117 VAL A C 1
ATOM 935 O O . VAL A 1 117 ? -0.81 17.5 11.648 1 98.81 117 VAL A O 1
ATOM 938 N N . PHE A 1 118 ? -0.101 19.203 10.336 1 98.56 118 PHE A N 1
ATOM 939 C CA . PHE A 1 118 ? -1.013 20.203 10.875 1 98.56 118 PHE A CA 1
ATOM 940 C C . PHE A 1 118 ? -1.854 20.812 9.766 1 98.56 118 PHE A C 1
ATOM 942 O O . PHE A 1 118 ? -1.384 20.984 8.641 1 98.56 118 PHE A O 1
ATOM 949 N N . GLU A 1 119 ? -3.059 21.25 10.117 1 97.31 119 GLU A N 1
ATOM 950 C CA . GLU A 1 119 ? -4.02 21.844 9.188 1 97.31 119 GLU A CA 1
ATOM 951 C C . GLU A 1 119 ? -3.611 23.25 8.797 1 97.31 119 GLU A C 1
ATOM 953 O O . GLU A 1 119 ? -2.559 23.734 9.219 1 97.31 119 GLU A O 1
ATOM 958 N N . VAL A 1 120 ? -4.438 23.891 7.961 1 97.38 120 VAL A N 1
ATOM 959 C CA . VAL A 1 120 ? -4.133 25.234 7.465 1 97.38 120 VAL A CA 1
ATOM 960 C C . VAL A 1 120 ? -4.09 26.219 8.633 1 97.38 120 VAL A C 1
ATOM 962 O O . VAL A 1 120 ? -3.354 27.203 8.586 1 97.38 120 VAL A O 1
ATOM 965 N N . SER A 1 121 ? -4.812 25.984 9.742 1 97.44 121 SER A N 1
ATOM 966 C CA . SER A 1 121 ? -4.801 26.812 10.938 1 97.44 121 SER A CA 1
ATOM 967 C C . SER A 1 121 ? -3.688 26.406 11.891 1 97.44 121 SER A C 1
ATOM 969 O O . SER A 1 121 ? -3.613 26.891 13.016 1 97.44 121 SER A O 1
ATOM 971 N N . ASP A 1 122 ? -2.943 25.391 11.523 1 98.38 122 ASP A N 1
ATOM 972 C CA . ASP A 1 122 ? -1.898 24.75 12.328 1 98.38 122 ASP A CA 1
ATOM 973 C C . ASP A 1 122 ? -2.5 23.906 13.445 1 98.38 122 ASP A C 1
ATOM 975 O O . ASP A 1 122 ? -1.8 23.516 14.383 1 98.38 122 ASP A O 1
ATOM 979 N N . ALA A 1 123 ? -3.816 23.672 13.406 1 97.69 123 ALA A N 1
ATOM 980 C CA . ALA A 1 123 ? -4.406 22.672 14.289 1 97.69 123 ALA A CA 1
ATOM 981 C C . ALA A 1 123 ? -3.826 21.281 14.008 1 97.69 123 ALA A C 1
ATOM 983 O O . ALA A 1 123 ? -3.439 20.984 12.875 1 97.69 123 ALA A O 1
ATOM 984 N N . PRO A 1 124 ? -3.797 20.406 15.086 1 98 124 PRO A N 1
ATOM 985 C CA . PRO A 1 124 ? -3.25 19.078 14.859 1 98 124 PRO A CA 1
ATOM 986 C C . PRO A 1 124 ? -4.117 18.234 13.914 1 98 124 PRO A C 1
ATOM 988 O O . PRO A 1 124 ? -5.344 18.328 13.961 1 98 124 PRO A O 1
ATOM 991 N N . ARG A 1 125 ? -3.49 17.484 13.062 1 97.69 125 ARG A N 1
ATOM 992 C CA . ARG A 1 125 ? -4.195 16.562 12.18 1 97.69 125 ARG A CA 1
ATOM 993 C C . ARG A 1 125 ? -3.799 15.117 12.477 1 97.69 125 ARG A C 1
ATOM 995 O O . ARG A 1 125 ? -4.594 14.352 13.023 1 97.69 125 ARG A O 1
ATOM 1002 N N . TYR A 1 126 ? -2.555 14.711 12.172 1 98.12 126 TYR A N 1
ATOM 1003 C CA . TYR A 1 126 ? -2.086 13.375 12.508 1 98.12 126 TYR A CA 1
ATOM 1004 C C . TYR A 1 126 ? -0.565 13.336 12.617 1 98.12 126 TYR A C 1
ATOM 1006 O O . TYR A 1 126 ? 0.116 14.273 12.188 1 98.12 126 TYR A O 1
ATOM 1014 N N . CYS A 1 127 ? -0.07 12.281 13.242 1 98.62 127 CYS A N 1
ATOM 1015 C CA . CYS A 1 127 ? 1.357 11.977 13.25 1 98.62 127 CYS A CA 1
ATOM 1016 C C . CYS A 1 127 ? 1.614 10.531 12.836 1 98.62 127 CYS A C 1
ATOM 1018 O O . CYS A 1 127 ? 0.708 9.703 12.875 1 98.62 127 CYS A O 1
ATOM 1020 N N . GLY A 1 128 ? 2.783 10.273 12.391 1 98.62 128 GLY A N 1
ATOM 1021 C CA . GLY A 1 128 ? 3.322 8.938 12.156 1 98.62 128 GLY A CA 1
ATOM 1022 C C . GLY A 1 128 ? 4.801 8.828 12.484 1 98.62 128 GLY A C 1
ATOM 1023 O O . GLY A 1 128 ? 5.555 9.789 12.305 1 98.62 128 GLY A O 1
ATOM 1024 N N . THR A 1 129 ? 5.199 7.668 12.984 1 98.81 129 THR A N 1
ATOM 1025 C CA . THR A 1 129 ? 6.594 7.395 13.312 1 98.81 129 THR A CA 1
ATOM 1026 C C . THR A 1 129 ? 7.145 6.281 12.43 1 98.81 129 THR A C 1
ATOM 1028 O O . THR A 1 129 ? 6.484 5.262 12.219 1 98.81 129 THR A O 1
ATOM 1031 N N . GLY A 1 130 ? 8.281 6.52 11.898 1 98.5 130 GLY A N 1
ATOM 1032 C CA . GLY A 1 130 ? 8.922 5.527 11.055 1 98.5 130 GLY A CA 1
ATOM 1033 C C . GLY A 1 130 ? 10.391 5.812 10.805 1 98.5 130 GLY A C 1
ATOM 1034 O O . GLY A 1 130 ? 10.93 6.797 11.312 1 98.5 130 GLY A O 1
ATOM 1035 N N . ARG A 1 131 ? 11.07 4.895 10.133 1 97.75 131 ARG A N 1
ATOM 1036 C CA . ARG A 1 131 ? 12.477 5.043 9.781 1 97.75 131 ARG A CA 1
ATOM 1037 C C . ARG A 1 131 ? 12.648 5.293 8.289 1 97.75 131 ARG A C 1
ATOM 1039 O O . ARG A 1 131 ? 11.852 4.805 7.477 1 97.75 131 ARG A O 1
ATOM 1046 N N . TRP A 1 132 ? 13.625 6.035 7.977 1 98.25 132 TRP A N 1
ATOM 1047 C CA . TRP A 1 132 ? 14.031 6.203 6.586 1 98.25 132 TRP A CA 1
ATOM 1048 C C . TRP A 1 132 ? 14.828 4.996 6.102 1 98.25 132 TRP A C 1
ATOM 1050 O O . TRP A 1 132 ? 15.648 4.449 6.848 1 98.25 132 TRP A O 1
ATOM 1060 N N . ASN A 1 133 ? 14.5 4.559 4.961 1 97.25 133 ASN A N 1
ATOM 1061 C CA . ASN A 1 133 ? 15.258 3.578 4.195 1 97.25 133 ASN A CA 1
ATOM 1062 C C . ASN A 1 133 ? 15.898 4.207 2.961 1 97.25 133 ASN A C 1
ATOM 1064 O O . ASN A 1 133 ? 15.219 4.844 2.158 1 97.25 133 ASN A O 1
ATOM 1068 N N . HIS A 1 134 ? 17.266 3.99 2.799 1 97.06 134 HIS A N 1
ATOM 1069 C CA . HIS A 1 134 ? 17.984 4.664 1.72 1 97.06 134 HIS A CA 1
ATOM 1070 C C . HIS A 1 134 ? 18.547 3.662 0.713 1 97.06 134 HIS A C 1
ATOM 1072 O O . HIS A 1 134 ? 19.438 3.992 -0.074 1 97.06 134 HIS A O 1
ATOM 1078 N N . LYS A 1 135 ? 17.984 2.469 0.733 1 93.5 135 LYS A N 1
ATOM 1079 C CA . LYS A 1 135 ? 18.5 1.424 -0.149 1 93.5 135 LYS A CA 1
ATOM 1080 C C . LYS A 1 135 ? 18.312 1.804 -1.615 1 93.5 135 LYS A C 1
ATOM 1082 O O . LYS A 1 135 ? 17.344 2.469 -1.973 1 93.5 135 LYS A O 1
ATOM 1087 N N . TYR A 1 136 ? 19.312 1.434 -2.43 1 92.94 136 TYR A N 1
ATOM 1088 C CA . TYR A 1 136 ? 19.328 1.567 -3.883 1 92.94 136 TYR A CA 1
ATOM 1089 C C . TYR A 1 136 ? 19.281 3.033 -4.297 1 92.94 136 TYR A C 1
ATOM 1091 O O . TYR A 1 136 ? 18.703 3.367 -5.34 1 92.94 136 TYR A O 1
ATOM 1099 N N . GLY A 1 137 ? 19.688 3.895 -3.441 1 93.06 137 GLY A N 1
ATOM 1100 C CA . GLY A 1 137 ? 19.797 5.312 -3.76 1 93.06 137 GLY A CA 1
ATOM 1101 C C . GLY A 1 137 ? 18.453 6.035 -3.658 1 93.06 137 GLY A C 1
ATOM 1102 O O . GLY A 1 137 ? 18.328 7.164 -4.141 1 93.06 137 GLY A O 1
ATOM 1103 N N . VAL A 1 138 ? 17.5 5.383 -3.127 1 96.38 138 VAL A N 1
ATOM 1104 C CA . VAL A 1 138 ? 16.172 5.973 -2.977 1 96.38 138 VAL A CA 1
ATOM 1105 C C . VAL A 1 138 ? 15.836 6.125 -1.494 1 96.38 138 VAL A C 1
ATOM 1107 O O . VAL A 1 138 ? 15.898 5.152 -0.735 1 96.38 138 VAL A O 1
ATOM 1110 N N . SER A 1 139 ? 15.539 7.328 -1.083 1 98.31 139 SER A N 1
ATOM 1111 C CA . SER A 1 139 ? 15.148 7.566 0.303 1 98.31 139 SER A CA 1
ATOM 1112 C C . SER A 1 139 ? 13.641 7.461 0.477 1 98.31 139 SER A C 1
ATOM 1114 O O . SER A 1 139 ? 12.883 8.203 -0.159 1 98.31 139 SER A O 1
ATOM 1116 N N . THR A 1 140 ? 13.234 6.527 1.285 1 98.69 140 THR A N 1
ATOM 1117 C CA . THR A 1 140 ? 11.812 6.293 1.544 1 98.69 140 THR A CA 1
ATOM 1118 C C . THR A 1 140 ? 11.547 6.211 3.045 1 98.69 140 THR A C 1
ATOM 1120 O O . THR A 1 140 ? 12.297 5.562 3.781 1 98.69 140 THR A O 1
ATOM 1123 N N . TRP A 1 141 ? 10.594 6.953 3.502 1 98.88 141 TRP A N 1
ATOM 1124 C CA . TRP A 1 141 ? 10.109 6.898 4.879 1 98.88 141 TRP A CA 1
ATOM 1125 C C . TRP A 1 141 ? 8.703 6.32 4.941 1 98.88 141 TRP A C 1
ATOM 1127 O O . TRP A 1 141 ? 7.82 6.742 4.191 1 98.88 141 TRP A O 1
ATOM 1137 N N . THR A 1 142 ? 8.461 5.309 5.746 1 98.69 142 THR A N 1
ATOM 1138 C CA . THR A 1 142 ? 7.141 4.727 5.949 1 98.69 142 THR A CA 1
ATOM 1139 C C . THR A 1 142 ? 6.738 4.797 7.422 1 98.69 142 THR A C 1
ATOM 1141 O O . THR A 1 142 ? 7.488 4.355 8.297 1 98.69 142 THR A O 1
ATOM 1144 N N . SER A 1 143 ? 5.586 5.309 7.684 1 98.75 143 SER A N 1
ATOM 1145 C CA . SER A 1 143 ? 5.129 5.457 9.062 1 98.75 143 SER A CA 1
ATOM 1146 C C . SER A 1 143 ? 4.48 4.176 9.57 1 98.75 143 SER A C 1
ATOM 1148 O O . SER A 1 143 ? 4.145 3.289 8.781 1 98.75 143 SER A O 1
ATOM 1150 N N . ASP A 1 144 ? 4.398 4.125 10.914 1 98 144 ASP A N 1
ATOM 1151 C CA . ASP A 1 144 ? 3.406 3.223 11.492 1 98 144 ASP A CA 1
ATOM 1152 C C . ASP A 1 144 ? 1.988 3.699 11.188 1 98 144 ASP A C 1
ATOM 1154 O O . ASP A 1 144 ? 1.798 4.781 10.625 1 98 144 ASP A O 1
ATOM 1158 N N . ARG A 1 145 ? 1.002 2.797 11.398 1 97 145 ARG A N 1
ATOM 1159 C CA . ARG A 1 145 ? -0.391 3.186 11.203 1 97 145 ARG A CA 1
ATOM 1160 C C . ARG A 1 145 ? -0.864 4.102 12.328 1 97 145 ARG A C 1
ATOM 1162 O O . ARG A 1 145 ? -0.52 3.891 13.492 1 97 145 ARG A O 1
ATOM 1169 N N . SER A 1 146 ? -1.592 5.109 11.992 1 96.88 146 SER A N 1
ATOM 1170 C CA . SER A 1 146 ? -2.18 6.023 12.961 1 96.88 146 SER A CA 1
ATOM 1171 C C . SER A 1 146 ? -3.539 6.531 12.492 1 96.88 146 SER A C 1
ATOM 1173 O O . SER A 1 146 ? -3.939 6.285 11.352 1 96.88 146 SER A O 1
ATOM 1175 N N . TRP A 1 147 ? -4.219 7.141 13.422 1 97.12 147 TRP A N 1
ATOM 1176 C CA . TRP A 1 147 ? -5.562 7.637 13.141 1 97.12 147 TRP A CA 1
ATOM 1177 C C . TRP A 1 147 ? -5.523 9.102 12.703 1 97.12 147 TRP A C 1
ATOM 1179 O O . TRP A 1 147 ? -4.695 9.875 13.188 1 97.12 147 TRP A O 1
ATOM 1189 N N . ARG A 1 148 ? -6.383 9.492 11.859 1 97 148 ARG A N 1
ATOM 1190 C CA . ARG A 1 148 ? -6.551 10.898 11.484 1 97 148 ARG A CA 1
ATOM 1191 C C . ARG A 1 148 ? -8.016 11.219 11.219 1 97 148 ARG A C 1
ATOM 1193 O O . ARG A 1 148 ? -8.812 10.328 10.906 1 97 148 ARG A O 1
ATOM 1200 N N . PRO A 1 149 ? -8.406 12.484 11.398 1 95.62 149 PRO A N 1
ATOM 1201 C CA . PRO A 1 149 ? -9.781 12.898 11.102 1 95.62 149 PRO A CA 1
ATOM 1202 C C . PRO A 1 149 ? -10.094 12.891 9.602 1 95.62 149 PRO A C 1
ATOM 1204 O O . PRO A 1 149 ? -9.195 12.664 8.789 1 95.62 149 PRO A O 1
ATOM 1207 N N . LEU A 1 150 ? -11.344 13.102 9.25 1 94.69 150 LEU A N 1
ATOM 1208 C CA . LEU A 1 150 ? -11.719 13.234 7.852 1 94.69 150 LEU A CA 1
ATOM 1209 C C . LEU A 1 150 ? -10.93 14.352 7.18 1 94.69 150 LEU A C 1
ATOM 1211 O O . LEU A 1 150 ? -10.773 15.438 7.746 1 94.69 150 LEU A O 1
ATOM 1215 N N . PRO A 1 151 ? -10.43 14.062 6.035 1 92.94 151 PRO A N 1
ATOM 1216 C CA . PRO A 1 151 ? -9.82 15.164 5.289 1 92.94 151 PRO A CA 1
ATOM 1217 C C . PRO A 1 151 ? -10.852 16.141 4.723 1 92.94 151 PRO A C 1
ATOM 1219 O O . PRO A 1 151 ? -12.023 15.781 4.574 1 92.94 151 PRO A O 1
ATOM 1222 N N . ARG A 1 152 ? -10.461 17.281 4.441 1 87.12 152 ARG A N 1
ATOM 1223 C CA . ARG A 1 152 ? -11.336 18.344 3.967 1 87.12 152 ARG A CA 1
ATOM 1224 C C . ARG A 1 152 ? -12.141 17.891 2.754 1 87.12 152 ARG A C 1
ATOM 1226 O O . ARG A 1 152 ? -13.32 18.219 2.627 1 87.12 152 ARG A O 1
ATOM 1233 N N . ARG A 1 153 ? -11.562 17.172 1.839 1 87.25 153 ARG A N 1
ATOM 1234 C CA . ARG A 1 153 ? -12.219 16.719 0.617 1 87.25 153 ARG A CA 1
ATOM 1235 C C . ARG A 1 153 ? -13.445 15.867 0.937 1 87.25 153 ARG A C 1
ATOM 1237 O O . ARG A 1 153 ? -14.281 15.625 0.066 1 87.25 153 ARG A O 1
ATOM 1244 N N . GLU A 1 154 ? -13.578 15.453 2.199 1 90.94 154 GLU A N 1
ATOM 1245 C CA . GLU A 1 154 ? -14.625 14.508 2.576 1 90.94 154 GLU A CA 1
ATOM 1246 C C . GLU A 1 154 ? -15.648 15.164 3.5 1 90.94 154 GLU A C 1
ATOM 1248 O O . GLU A 1 154 ? -16.75 14.648 3.668 1 90.94 154 GLU A O 1
ATOM 1253 N N . TYR A 1 155 ? -15.414 16.297 4.129 1 84 155 TYR A N 1
ATOM 1254 C CA . TYR A 1 155 ? -16.219 16.891 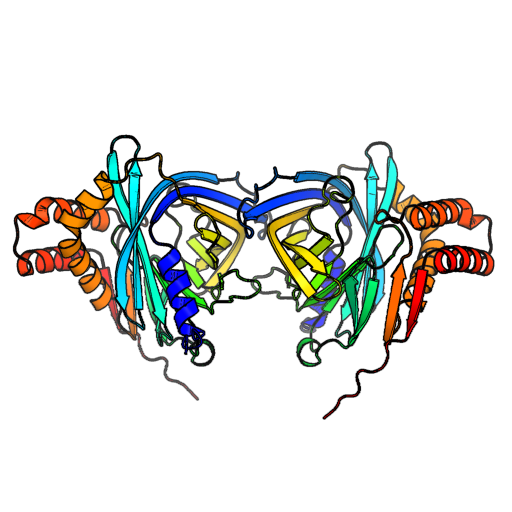5.176 1 84 155 TYR A CA 1
ATOM 1255 C C . TYR A 1 155 ? -17.672 17.062 4.715 1 84 155 TYR A C 1
ATOM 1257 O O . TYR A 1 155 ? -18.609 16.875 5.496 1 84 155 TYR A O 1
ATOM 1265 N N . THR A 1 156 ? -17.75 17.484 3.508 1 82.06 156 THR A N 1
ATOM 1266 C CA . THR A 1 156 ? -19.078 17.844 3.049 1 82.06 156 THR A CA 1
ATOM 1267 C C . THR A 1 156 ? -19.672 16.734 2.186 1 82.06 156 THR A C 1
ATOM 1269 O O . THR A 1 156 ? -20.828 16.797 1.777 1 82.06 156 THR A O 1
ATOM 1272 N N . LYS A 1 157 ? -18.984 15.734 1.986 1 86.38 157 LYS A N 1
ATOM 1273 C CA . LYS A 1 157 ? -19.422 14.758 0.996 1 86.38 157 LYS A CA 1
ATOM 1274 C C . LYS A 1 157 ? -19.75 13.422 1.653 1 86.38 157 LYS A C 1
ATOM 1276 O O . LYS A 1 157 ? -20.531 12.633 1.119 1 86.38 157 LYS A O 1
ATOM 1281 N N . ARG A 1 158 ? -19.078 13.219 2.746 1 92.25 158 ARG A N 1
ATOM 1282 C CA . ARG A 1 158 ? -19.203 11.906 3.365 1 92.25 158 ARG A CA 1
ATOM 1283 C C . ARG A 1 158 ? -19.656 12.023 4.816 1 92.25 158 ARG A C 1
ATOM 1285 O O . ARG A 1 158 ? -19.203 12.906 5.543 1 92.25 158 ARG A O 1
ATOM 1292 N N . SER A 1 159 ? -20.594 11.148 5.23 1 92.69 159 SER A N 1
ATOM 1293 C CA . SER A 1 159 ? -21.047 11.078 6.613 1 92.69 159 SER A CA 1
ATOM 1294 C C . SER A 1 159 ? -21.016 9.648 7.137 1 92.69 159 SER A C 1
ATOM 1296 O O . SER A 1 159 ? -21.375 9.391 8.289 1 92.69 159 SER A O 1
ATOM 1298 N N . ASP A 1 160 ? -20.609 8.75 6.324 1 95.75 160 ASP A N 1
ATOM 1299 C CA . ASP A 1 160 ? -20.719 7.332 6.656 1 95.75 160 ASP A CA 1
ATOM 1300 C C . ASP A 1 160 ? -19.516 6.859 7.449 1 95.75 160 ASP A C 1
ATOM 1302 O O . ASP A 1 160 ? -19.5 5.738 7.961 1 95.75 160 ASP A O 1
ATOM 1306 N N . TYR A 1 161 ? -18.469 7.652 7.578 1 96.44 161 TYR A N 1
ATOM 1307 C CA . TYR A 1 161 ? -17.328 7.328 8.43 1 96.44 161 TYR A CA 1
ATOM 1308 C C . TYR A 1 161 ? -16.797 8.578 9.117 1 96.44 161 TYR A C 1
ATOM 1310 O O . TYR A 1 161 ? -17.188 9.695 8.773 1 96.44 161 TYR A O 1
ATOM 1318 N N . ASN A 1 162 ? -15.891 8.375 10.188 1 95.25 162 ASN A N 1
ATOM 1319 C CA . ASN A 1 162 ? -15.477 9.555 10.945 1 95.25 162 ASN A CA 1
ATOM 1320 C C . ASN A 1 162 ? -13.992 9.508 11.289 1 95.25 162 ASN A C 1
ATOM 1322 O O . ASN A 1 162 ? -13.5 10.359 12.031 1 95.25 162 ASN A O 1
ATOM 1326 N N . ALA A 1 163 ? -13.273 8.516 10.781 1 96.62 163 ALA A N 1
ATOM 1327 C CA . ALA A 1 163 ? -11.836 8.422 11 1 96.62 163 ALA A CA 1
ATOM 1328 C C . ALA A 1 163 ? -11.164 7.613 9.898 1 96.62 163 ALA A C 1
ATOM 1330 O O . ALA A 1 163 ? -11.805 6.793 9.242 1 96.62 163 ALA A O 1
ATOM 1331 N N . ILE A 1 164 ? -9.945 7.859 9.695 1 97.62 164 ILE A N 1
ATOM 1332 C CA . ILE A 1 164 ? -9.117 7.086 8.781 1 97.62 164 ILE A CA 1
ATOM 1333 C C . ILE A 1 164 ? -7.941 6.48 9.539 1 97.62 164 ILE A C 1
ATOM 1335 O O . ILE A 1 164 ? -7.273 7.168 10.32 1 97.62 164 ILE A O 1
ATOM 1339 N N . ASN A 1 165 ? -7.797 5.195 9.453 1 97.75 165 ASN A N 1
ATOM 1340 C CA . ASN A 1 165 ? -6.562 4.531 9.852 1 97.75 165 ASN A CA 1
ATOM 1341 C C . ASN A 1 165 ? -5.562 4.457 8.703 1 97.75 165 ASN A C 1
ATOM 1343 O O . ASN A 1 165 ? -5.84 3.836 7.672 1 97.75 165 ASN A O 1
ATOM 1347 N N . ALA A 1 166 ? -4.387 5.117 8.883 1 98.38 166 ALA A N 1
ATOM 1348 C CA . ALA A 1 166 ? -3.584 5.352 7.684 1 98.38 166 ALA A CA 1
ATOM 1349 C C . ALA A 1 166 ? -2.115 5.027 7.934 1 98.38 166 ALA A C 1
ATOM 1351 O O . ALA A 1 166 ? -1.62 5.184 9.055 1 98.38 166 ALA A O 1
ATOM 1352 N N . GLU A 1 167 ? -1.458 4.516 6.965 1 98.69 167 GLU A N 1
ATOM 1353 C CA . GLU A 1 167 ? -0.007 4.445 6.828 1 98.69 167 GLU A CA 1
ATOM 1354 C C . GLU A 1 167 ? 0.487 5.352 5.707 1 98.69 167 GLU A C 1
ATOM 1356 O O . GLU A 1 167 ? -0.107 5.395 4.625 1 98.69 167 GLU A O 1
ATOM 1361 N N . ASN A 1 168 ? 1.506 6.133 5.996 1 98.88 168 ASN A N 1
ATOM 1362 C CA . ASN A 1 168 ? 2.066 7.082 5.039 1 98.88 168 ASN A CA 1
ATOM 1363 C C . ASN A 1 168 ? 3.453 6.652 4.566 1 98.88 168 ASN A C 1
ATOM 1365 O O . ASN A 1 168 ? 4.273 6.199 5.371 1 98.88 168 ASN A O 1
ATOM 1369 N N . ARG A 1 169 ? 3.689 6.793 3.295 1 98.88 169 ARG A N 1
ATOM 1370 C CA . ARG A 1 169 ? 5.004 6.52 2.721 1 98.88 169 ARG A CA 1
ATOM 1371 C C . ARG A 1 169 ? 5.48 7.688 1.867 1 98.88 169 ARG A C 1
ATOM 1373 O O . ARG A 1 169 ? 4.867 8.016 0.851 1 98.88 169 ARG A O 1
ATOM 1380 N N . HIS A 1 170 ? 6.504 8.359 2.332 1 98.94 170 HIS A N 1
ATOM 1381 C CA . HIS A 1 170 ? 7.145 9.43 1.585 1 98.94 170 HIS A CA 1
ATOM 1382 C C . HIS A 1 170 ? 8.398 8.938 0.872 1 98.94 170 HIS A C 1
ATOM 1384 O O . HIS A 1 170 ? 9.25 8.289 1.485 1 98.94 170 HIS A O 1
ATOM 1390 N N . THR A 1 171 ? 8.547 9.258 -0.377 1 98.94 171 THR A N 1
ATOM 1391 C CA . THR A 1 171 ? 9.711 8.875 -1.161 1 98.94 171 THR A CA 1
ATOM 1392 C C . THR A 1 171 ? 10.289 10.078 -1.9 1 98.94 171 THR A C 1
ATOM 1394 O O . THR A 1 171 ? 9.555 10.797 -2.588 1 98.94 171 THR A O 1
ATOM 1397 N N . VAL A 1 172 ? 11.578 10.312 -1.705 1 98.81 172 VAL A N 1
ATOM 1398 C CA . VAL A 1 172 ? 12.266 11.336 -2.494 1 98.81 172 VAL A CA 1
ATOM 1399 C C . VAL A 1 172 ? 12.562 10.789 -3.891 1 98.81 172 VAL A C 1
ATOM 1401 O O . VAL A 1 172 ? 13.109 9.695 -4.035 1 98.81 172 VAL A O 1
ATOM 1404 N N . THR A 1 173 ? 12.117 11.477 -4.895 1 98.5 173 THR A N 1
ATOM 1405 C CA . THR A 1 173 ? 12.305 11.062 -6.277 1 98.5 173 THR A CA 1
ATOM 1406 C C . THR A 1 173 ? 13.242 12.031 -7.004 1 98.5 173 THR A C 1
ATOM 1408 O O . THR A 1 173 ? 13.516 13.125 -6.516 1 98.5 173 THR A O 1
ATOM 1411 N N . PRO A 1 174 ? 13.719 11.695 -8.172 1 97.38 174 PRO A N 1
ATOM 1412 C CA . PRO A 1 174 ? 14.609 12.586 -8.922 1 97.38 174 PRO A CA 1
ATOM 1413 C C . PRO A 1 174 ? 13.945 13.914 -9.289 1 97.38 174 PRO A C 1
ATOM 1415 O O . PRO A 1 174 ? 14.633 14.93 -9.438 1 97.38 174 PRO A O 1
ATOM 1418 N N . ASN A 1 175 ? 12.641 13.953 -9.383 1 96.12 175 ASN A N 1
ATOM 1419 C CA . ASN A 1 175 ? 11.945 15.156 -9.828 1 96.12 175 ASN A CA 1
ATOM 1420 C C . ASN A 1 175 ? 11.078 15.75 -8.719 1 96.12 175 ASN A C 1
ATOM 1422 O O . ASN A 1 175 ? 10.164 16.531 -8.992 1 96.12 175 ASN A O 1
ATOM 1426 N N . GLY A 1 176 ? 11.32 15.414 -7.5 1 98.44 176 GLY A N 1
ATOM 1427 C CA . GLY A 1 176 ? 10.523 15.883 -6.379 1 98.44 176 GLY A CA 1
ATOM 1428 C C . GLY A 1 176 ? 10.344 14.836 -5.293 1 98.44 176 GLY A C 1
ATOM 1429 O O . GLY A 1 176 ? 11.328 14.312 -4.77 1 98.44 176 GLY A O 1
ATOM 1430 N N . TRP A 1 177 ? 9.156 14.562 -4.969 1 98.88 177 TRP A N 1
ATOM 1431 C CA . TRP A 1 177 ? 8.852 13.539 -3.979 1 98.88 177 TRP A CA 1
ATOM 1432 C C . TRP A 1 177 ? 7.383 13.133 -4.039 1 98.88 177 TRP A C 1
ATOM 1434 O O . TRP A 1 177 ? 6.578 13.797 -4.703 1 98.88 177 TRP A O 1
ATOM 1444 N N . THR A 1 178 ? 7.074 11.984 -3.525 1 98.88 178 THR A N 1
ATOM 1445 C CA . THR A 1 178 ? 5.707 11.469 -3.549 1 98.88 178 THR A CA 1
ATOM 1446 C C . THR A 1 178 ? 5.25 11.094 -2.145 1 98.88 178 THR A C 1
ATOM 1448 O O . THR A 1 178 ? 6.074 10.906 -1.246 1 98.88 178 THR A O 1
ATOM 1451 N N . HIS A 1 179 ? 4 11.055 -1.945 1 98.88 179 HIS A N 1
ATOM 1452 C CA . HIS A 1 179 ? 3.32 10.617 -0.732 1 98.88 179 HIS A CA 1
ATOM 1453 C C . HIS A 1 179 ? 2.256 9.57 -1.046 1 98.88 179 HIS A C 1
ATOM 1455 O O . HIS A 1 179 ? 1.213 9.891 -1.619 1 98.88 179 HIS A O 1
ATOM 1461 N N . GLU A 1 180 ? 2.553 8.32 -0.783 1 98.88 180 GLU A N 1
ATOM 1462 C CA . GLU A 1 18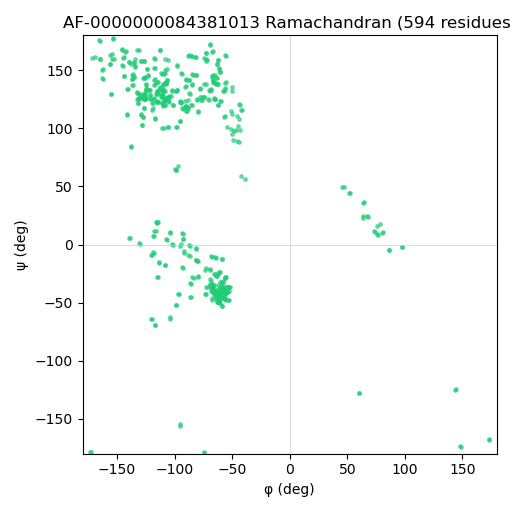0 ? 1.576 7.242 -0.881 1 98.88 180 GLU A CA 1
ATOM 1463 C C . GLU A 1 180 ? 0.853 7.027 0.446 1 98.88 180 GLU A C 1
ATOM 1465 O O . GLU A 1 180 ? 1.468 7.102 1.512 1 98.88 180 GLU A O 1
ATOM 1470 N N . GLN A 1 181 ? -0.423 6.738 0.372 1 98.81 181 GLN A N 1
ATOM 1471 C CA . GLN A 1 181 ? -1.243 6.52 1.559 1 98.81 181 GLN A CA 1
ATOM 1472 C C . GLN A 1 181 ? -2.02 5.207 1.456 1 98.81 181 GLN A C 1
ATOM 1474 O O . GLN A 1 181 ? -2.635 4.926 0.427 1 98.81 181 GLN A O 1
ATOM 1479 N N . ASP A 1 182 ? -1.887 4.367 2.451 1 98.69 182 ASP A N 1
ATOM 1480 C CA . ASP A 1 182 ? -2.783 3.244 2.701 1 98.69 182 ASP A CA 1
ATOM 1481 C C . ASP A 1 182 ? -3.83 3.6 3.754 1 98.69 182 ASP A C 1
ATOM 1483 O O . ASP A 1 182 ? -3.557 3.535 4.953 1 98.69 182 ASP A O 1
ATOM 1487 N N . ASN A 1 183 ? -5.043 3.912 3.285 1 98.69 183 ASN A N 1
ATOM 1488 C CA . ASN A 1 183 ? -6.109 4.414 4.145 1 98.69 183 ASN A CA 1
ATOM 1489 C C . ASN A 1 183 ? -7.195 3.361 4.367 1 98.69 183 ASN A C 1
ATOM 1491 O O . ASN A 1 183 ? -7.547 2.625 3.443 1 98.69 183 ASN A O 1
ATOM 1495 N N . THR A 1 184 ? -7.672 3.266 5.547 1 98.62 184 THR A N 1
ATOM 1496 C CA . THR A 1 184 ? -8.914 2.557 5.84 1 98.62 184 THR A CA 1
ATOM 1497 C C . THR A 1 184 ? -9.945 3.504 6.441 1 98.62 184 THR A C 1
ATOM 1499 O O . THR A 1 184 ? -9.719 4.082 7.508 1 98.62 184 THR A O 1
ATOM 1502 N N . LYS A 1 185 ? -11.031 3.686 5.762 1 98.12 185 LYS A N 1
ATOM 1503 C CA . LYS A 1 185 ? -12.125 4.504 6.273 1 98.12 185 LYS A CA 1
ATOM 1504 C C . LYS A 1 185 ? -12.945 3.744 7.316 1 98.12 185 LYS A C 1
ATOM 1506 O O . LYS A 1 185 ? -13.438 2.648 7.047 1 98.12 185 LYS A O 1
ATOM 1511 N N . THR A 1 186 ? -13.102 4.387 8.492 1 97.31 186 THR A N 1
ATOM 1512 C CA . THR A 1 186 ? -13.594 3.641 9.641 1 97.31 186 THR A CA 1
ATOM 1513 C C . THR A 1 186 ? -14.648 4.449 10.398 1 97.31 186 THR A C 1
ATOM 1515 O O . THR A 1 186 ? -14.602 5.68 10.406 1 97.31 186 THR A O 1
ATOM 1518 N N . VAL A 1 187 ? -15.586 3.709 10.938 1 96.19 187 VAL A N 1
ATOM 1519 C CA . VAL A 1 187 ? -16.516 4.27 11.914 1 96.19 187 VAL A CA 1
ATOM 1520 C C . VAL A 1 187 ? -16 3.996 13.328 1 96.19 187 VAL A C 1
ATOM 1522 O O . VAL A 1 187 ? -15.789 2.84 13.703 1 96.19 187 VAL A O 1
ATOM 1525 N N . ARG A 1 188 ? -15.812 5.012 14.039 1 94.81 188 ARG A N 1
ATOM 1526 C CA . ARG A 1 188 ? -15.352 4.859 15.414 1 94.81 188 ARG A CA 1
ATOM 1527 C C . ARG A 1 188 ? -16.391 5.402 16.391 1 94.81 188 ARG A C 1
ATOM 1529 O O . ARG A 1 188 ? -17.062 6.395 16.109 1 94.81 188 ARG A O 1
ATOM 1536 N N . ASN A 1 189 ? -16.516 4.703 17.516 1 92.94 189 ASN A N 1
ATOM 1537 C CA . ASN A 1 189 ? -17.188 5.156 18.719 1 92.94 189 ASN A CA 1
ATOM 1538 C C . ASN A 1 189 ? -16.203 5.406 19.859 1 92.94 189 ASN A C 1
ATOM 1540 O O . ASN A 1 189 ? -15.828 4.48 20.578 1 92.94 189 ASN A O 1
ATOM 1544 N N . GLY A 1 190 ? -15.891 6.688 20.047 1 89.06 190 GLY A N 1
ATOM 1545 C CA . GLY A 1 190 ? -14.734 6.953 20.875 1 89.06 190 GLY A CA 1
ATOM 1546 C C . GLY A 1 190 ? -13.453 6.344 20.328 1 89.06 190 GLY A C 1
ATOM 1547 O O . GLY A 1 190 ? -13.117 6.539 19.156 1 89.06 190 GLY A O 1
ATOM 1548 N N . GLN A 1 191 ? -12.758 5.594 21.188 1 88.31 191 GLN A N 1
ATOM 1549 C CA . GLN A 1 191 ? -11.492 5.008 20.75 1 88.31 191 GLN A CA 1
ATOM 1550 C C . GLN A 1 191 ? -11.703 3.602 20.188 1 88.31 191 GLN A C 1
ATOM 1552 O O . GLN A 1 191 ? -10.742 2.934 19.812 1 88.31 191 GLN A O 1
ATOM 1557 N N . GLN A 1 192 ? -12.945 3.211 20.109 1 92.06 192 GLN A N 1
ATOM 1558 C CA . GLN A 1 192 ? -13.25 1.871 19.625 1 92.06 192 GLN A CA 1
ATOM 1559 C C . GLN A 1 192 ? -13.633 1.906 18.141 1 92.06 192 GLN A C 1
ATOM 1561 O O . GLN A 1 192 ? -14.398 2.775 17.719 1 92.06 192 GLN A O 1
ATOM 1566 N N . THR A 1 193 ? -13.07 1.035 17.406 1 94.31 193 THR A N 1
ATOM 1567 C CA . THR A 1 193 ? -13.469 0.88 16.016 1 94.31 193 THR A CA 1
ATOM 1568 C C . THR A 1 193 ? -14.758 0.07 15.914 1 94.31 193 THR A C 1
ATOM 1570 O O . THR A 1 193 ? -14.781 -1.114 16.25 1 94.31 193 THR A O 1
ATOM 1573 N N . ALA A 1 194 ? -15.773 0.706 15.461 1 95.06 194 ALA A N 1
ATOM 1574 C CA . ALA A 1 194 ? -17.078 0.057 15.344 1 95.06 194 ALA A CA 1
ATOM 1575 C C . ALA A 1 194 ? -17.203 -0.676 14.008 1 95.06 194 ALA A C 1
ATOM 1577 O O . ALA A 1 194 ? -17.875 -1.705 13.922 1 95.06 194 ALA A O 1
ATOM 1578 N N . ALA A 1 195 ? -16.609 -0.172 12.977 1 96.06 195 ALA A N 1
ATOM 1579 C CA . ALA A 1 195 ? -16.688 -0.783 11.656 1 96.06 195 ALA A CA 1
ATOM 1580 C C . ALA A 1 195 ? -15.586 -0.243 10.742 1 96.06 195 ALA A C 1
ATOM 1582 O O . ALA A 1 195 ? -15.117 0.881 10.93 1 96.06 195 ALA A O 1
ATOM 1583 N N . THR A 1 196 ? -15.141 -1.044 9.828 1 98.12 196 THR A N 1
ATOM 1584 C CA . THR A 1 196 ? -14.328 -0.614 8.695 1 98.12 196 THR A CA 1
ATOM 1585 C C . THR A 1 196 ? -15.133 -0.672 7.398 1 98.12 196 THR A C 1
ATOM 1587 O O . THR A 1 196 ? -15.812 -1.663 7.129 1 98.12 196 THR A O 1
ATOM 1590 N N . LEU A 1 197 ? -15.078 0.391 6.613 1 98.31 197 LEU A N 1
ATOM 1591 C CA . LEU A 1 197 ? -15.961 0.506 5.457 1 98.31 197 LEU A CA 1
ATOM 1592 C C . LEU A 1 197 ? -15.227 0.108 4.18 1 98.31 197 LEU A C 1
ATOM 1594 O O . LEU A 1 197 ? -15.727 -0.707 3.4 1 98.31 197 LEU A O 1
ATOM 1598 N N . VAL A 1 198 ? -14.094 0.672 3.93 1 98.62 198 VAL A N 1
ATOM 1599 C CA . VAL A 1 198 ? -13.391 0.519 2.658 1 98.62 198 VAL A CA 1
ATOM 1600 C C . VAL A 1 198 ? -11.93 0.923 2.82 1 98.62 198 VAL A C 1
ATOM 1602 O O . VAL A 1 198 ? -11.609 1.816 3.607 1 98.62 198 VAL A O 1
ATOM 1605 N N . ARG A 1 199 ? -11.016 0.243 2.176 1 98.69 199 ARG A N 1
ATOM 1606 C CA . ARG A 1 199 ? -9.641 0.699 2.027 1 98.69 199 ARG A CA 1
ATOM 1607 C C . ARG A 1 199 ? -9.5 1.655 0.848 1 98.69 199 ARG A C 1
ATOM 1609 O O . ARG A 1 199 ? -10.188 1.503 -0.164 1 98.69 199 ARG A O 1
ATOM 1616 N N . GLU A 1 200 ? -8.656 2.598 0.954 1 98.69 200 GLU A N 1
ATOM 1617 C CA . GLU A 1 200 ? -8.391 3.594 -0.078 1 98.69 200 GLU A CA 1
ATOM 1618 C C . GLU A 1 200 ? -6.891 3.768 -0.299 1 98.69 200 GLU A C 1
ATOM 1620 O O . GLU A 1 200 ? -6.125 3.896 0.66 1 98.69 200 GLU A O 1
ATOM 1625 N N . PHE A 1 201 ? -6.461 3.725 -1.569 1 98.75 201 PHE A N 1
ATOM 1626 C CA . PHE A 1 201 ? -5.105 4.086 -1.968 1 98.75 201 PHE A CA 1
ATOM 1627 C C . PHE A 1 201 ? -5.02 5.57 -2.314 1 98.75 201 PHE A C 1
ATOM 1629 O O . PHE A 1 201 ? -5.734 6.047 -3.197 1 98.75 201 PHE A O 1
ATOM 1636 N N . GLY A 1 202 ? -4.211 6.309 -1.604 1 98.56 202 GLY A N 1
ATOM 1637 C CA . GLY A 1 202 ? -3.916 7.699 -1.919 1 98.56 202 GLY A CA 1
ATOM 1638 C C . GLY A 1 202 ? -2.529 7.895 -2.502 1 98.56 202 GLY A C 1
ATOM 1639 O O . GLY A 1 202 ? -1.568 7.258 -2.061 1 98.56 202 GLY A O 1
ATOM 1640 N N . PHE A 1 203 ? -2.441 8.789 -3.459 1 98.75 203 PHE A N 1
ATOM 1641 C CA . PHE A 1 203 ? -1.167 9.086 -4.102 1 98.75 203 PHE A CA 1
ATOM 1642 C C . PHE A 1 203 ? -1.046 10.578 -4.391 1 98.75 203 PHE A C 1
ATOM 1644 O O . PHE A 1 203 ? -1.796 11.117 -5.207 1 98.75 203 PHE A O 1
ATOM 1651 N N . ASN A 1 204 ? -0.155 11.203 -3.711 1 98.75 204 ASN A N 1
ATOM 1652 C CA . ASN A 1 204 ? 0.22 12.586 -3.984 1 98.75 204 ASN A CA 1
ATOM 1653 C C . ASN A 1 204 ? 1.569 12.672 -4.691 1 98.75 204 ASN A C 1
ATOM 1655 O O . ASN A 1 204 ? 2.562 12.125 -4.211 1 98.75 204 ASN A O 1
ATOM 1659 N N . ASN A 1 205 ? 1.604 13.344 -5.758 1 98.69 205 ASN A N 1
ATOM 1660 C CA . ASN A 1 205 ? 2.811 13.477 -6.566 1 98.69 205 ASN A CA 1
ATOM 1661 C C . ASN A 1 205 ? 3.275 14.93 -6.641 1 98.69 205 ASN A C 1
ATOM 1663 O O . ASN A 1 205 ? 2.617 15.766 -7.258 1 98.69 205 ASN A O 1
ATOM 1667 N N . TYR A 1 206 ? 4.367 15.266 -6 1 98.81 206 TYR A N 1
ATOM 1668 C CA . TYR A 1 206 ? 4.992 16.578 -6.035 1 98.81 206 TYR A CA 1
ATOM 1669 C C . TYR A 1 206 ? 6.105 16.625 -7.078 1 98.81 206 TYR A C 1
ATOM 1671 O O . TYR A 1 206 ? 7.219 16.156 -6.824 1 98.81 206 TYR A O 1
ATOM 1679 N N . ARG A 1 207 ? 5.887 17.281 -8.18 1 98.19 207 ARG A N 1
ATOM 1680 C CA . ARG A 1 207 ? 6.859 17.375 -9.266 1 98.19 207 ARG A CA 1
ATOM 1681 C C . ARG A 1 207 ? 7.426 18.781 -9.359 1 98.19 207 ARG A C 1
ATOM 1683 O O . ARG A 1 207 ? 6.676 19.75 -9.523 1 98.19 207 ARG A O 1
ATOM 1690 N N . SER A 1 208 ? 8.688 18.859 -9.297 1 98.12 208 SER A N 1
ATOM 1691 C CA . SER A 1 208 ? 9.336 20.172 -9.398 1 98.12 208 SER A CA 1
ATOM 1692 C C . SER A 1 208 ? 9.07 20.812 -10.758 1 98.12 208 SER A C 1
ATOM 1694 O O . SER A 1 208 ? 9.094 20.141 -11.789 1 98.12 208 SER A O 1
ATOM 1696 N N . ILE A 1 209 ? 8.812 22.094 -10.664 1 97 209 ILE A N 1
ATOM 1697 C CA . ILE A 1 209 ? 8.586 22.812 -11.914 1 97 209 ILE A CA 1
ATOM 1698 C C . ILE A 1 209 ? 9.266 24.188 -11.859 1 97 209 ILE A C 1
ATOM 1700 O O . ILE A 1 209 ? 9.508 24.719 -10.781 1 97 209 ILE A O 1
ATOM 1704 N N . GLU A 1 210 ? 9.539 24.719 -13.055 1 93.81 210 GLU A N 1
ATOM 1705 C CA . GLU A 1 210 ? 10.117 26.047 -13.164 1 93.81 210 GLU A CA 1
ATOM 1706 C C . GLU A 1 210 ? 9.188 27 -13.906 1 93.81 210 GLU A C 1
ATOM 1708 O O . GLU A 1 210 ? 9.414 28.219 -13.93 1 93.81 210 GLU A O 1
ATOM 1713 N N . SER A 1 211 ? 8.133 26.562 -14.453 1 93.12 211 SER A N 1
ATOM 1714 C CA . SER A 1 211 ? 7.305 27.297 -15.398 1 93.12 211 SER A CA 1
ATOM 1715 C C . SER A 1 211 ? 6.176 28.031 -14.672 1 93.12 211 SER A C 1
ATOM 1717 O O . SER A 1 211 ? 5.23 28.5 -15.312 1 93.12 211 SER A O 1
ATOM 1719 N N . PHE A 1 212 ? 6.145 28.094 -13.469 1 96.88 212 PHE A N 1
ATOM 1720 C CA . PHE A 1 212 ? 5.105 28.75 -12.68 1 96.88 212 PHE A CA 1
ATOM 1721 C C . PHE A 1 212 ? 5.711 29.766 -11.727 1 96.88 212 PHE A C 1
ATOM 1723 O O . PHE A 1 212 ? 6.812 29.562 -11.211 1 96.88 212 PHE A O 1
ATOM 1730 N N . ASP A 1 213 ? 5.012 30.906 -11.5 1 97.25 213 ASP A N 1
ATOM 1731 C CA . ASP A 1 213 ? 5.496 31.953 -10.602 1 97.25 213 ASP A CA 1
ATOM 1732 C C . ASP A 1 213 ? 5.02 31.719 -9.172 1 97.25 213 ASP A C 1
ATOM 1734 O O . ASP A 1 213 ? 3.838 31.891 -8.867 1 97.25 213 ASP A O 1
ATOM 1738 N N . PHE A 1 214 ? 5.945 31.469 -8.273 1 98 214 PHE A N 1
ATOM 1739 C CA . PHE A 1 214 ? 5.613 31.188 -6.879 1 98 214 PHE A CA 1
ATOM 1740 C C . PHE A 1 214 ? 5.914 32.406 -6 1 98 214 PHE A C 1
ATOM 1742 O O . PHE A 1 214 ? 5.848 32.312 -4.773 1 98 214 PHE A O 1
ATOM 1749 N N . THR A 1 215 ? 6.207 33.531 -6.527 1 97.5 215 THR A N 1
ATOM 1750 C CA . THR A 1 215 ? 6.578 34.719 -5.785 1 97.5 215 THR A CA 1
ATOM 1751 C C . THR A 1 215 ? 5.477 35.125 -4.809 1 97.5 215 THR A C 1
ATOM 1753 O O . THR A 1 215 ? 5.758 35.562 -3.693 1 97.5 215 THR A O 1
ATOM 1756 N N . PRO A 1 216 ? 4.18 35 -5.254 1 98.06 216 PRO A N 1
ATOM 1757 C CA . PRO A 1 216 ? 3.129 35.344 -4.289 1 98.06 216 PRO A CA 1
ATOM 1758 C C . PRO A 1 216 ? 3.248 34.562 -2.988 1 98.06 216 PRO A C 1
ATOM 1760 O O . PRO A 1 216 ? 2.973 35.094 -1.911 1 98.06 216 PRO A O 1
ATOM 1763 N N . ALA A 1 217 ? 3.641 33.312 -3.039 1 98 217 ALA A N 1
ATOM 1764 C CA . ALA A 1 217 ? 3.795 32.5 -1.848 1 98 217 ALA A CA 1
ATOM 1765 C C . ALA A 1 217 ? 4.941 33 -0.975 1 98 217 ALA A C 1
ATOM 1767 O O . ALA A 1 217 ? 4.801 33.125 0.244 1 98 217 ALA A O 1
ATOM 1768 N N . THR A 1 218 ? 6.078 33.281 -1.585 1 96.94 218 THR A N 1
ATOM 1769 C CA . THR A 1 218 ? 7.242 33.75 -0.84 1 96.94 218 THR A CA 1
ATOM 1770 C C . THR A 1 218 ? 6.961 35.094 -0.203 1 96.94 218 THR A C 1
ATOM 1772 O O . THR A 1 218 ? 7.375 35.344 0.93 1 96.94 218 THR A O 1
ATOM 1775 N N . ASP A 1 219 ? 6.305 35.938 -0.946 1 97.31 219 ASP A N 1
ATOM 1776 C CA . ASP A 1 219 ? 5.934 37.25 -0.41 1 97.31 219 ASP A CA 1
ATOM 1777 C C . ASP A 1 219 ? 4.996 37.094 0.788 1 97.31 219 ASP A C 1
ATOM 1779 O O . ASP A 1 219 ? 5.176 37.781 1.806 1 97.31 219 ASP A O 1
ATOM 1783 N N . TYR A 1 220 ? 3.998 36.312 0.584 1 97.56 220 TYR A N 1
ATOM 1784 C CA . TYR A 1 220 ? 3.066 36.062 1.681 1 97.56 220 TYR A CA 1
ATOM 1785 C C . TYR A 1 220 ? 3.807 35.594 2.928 1 97.56 220 TYR A C 1
ATOM 1787 O O . TYR A 1 220 ? 3.557 36.094 4.031 1 97.56 220 TYR A O 1
ATOM 1795 N N . TRP A 1 221 ? 4.672 34.656 2.77 1 97.88 221 TRP A N 1
ATOM 1796 C CA . TRP A 1 221 ? 5.363 34.062 3.914 1 97.88 221 TRP A CA 1
ATOM 1797 C C . TRP A 1 221 ? 6.266 35.094 4.59 1 97.88 221 TRP A C 1
ATOM 1799 O O . TRP A 1 221 ? 6.352 35.125 5.82 1 97.88 221 TRP A O 1
ATOM 1809 N N . GLN A 1 222 ? 6.938 35.844 3.842 1 96.31 222 GLN A N 1
ATOM 1810 C CA . GLN A 1 222 ? 7.805 36.875 4.398 1 96.31 222 GLN A CA 1
ATOM 1811 C C . GLN A 1 222 ? 7.012 37.844 5.277 1 96.31 222 GLN A C 1
ATOM 1813 O O . GLN A 1 222 ? 7.492 38.281 6.324 1 96.31 222 GLN A O 1
ATOM 1818 N N . ARG A 1 223 ? 5.82 38.125 4.879 1 96.19 223 ARG A N 1
ATOM 1819 C CA . ARG A 1 223 ? 5 39.094 5.582 1 96.19 223 ARG A CA 1
ATOM 1820 C C . ARG A 1 223 ? 4.367 38.5 6.828 1 96.19 223 ARG A C 1
ATOM 1822 O O . ARG A 1 223 ? 4.105 39.188 7.805 1 96.19 223 ARG A O 1
ATOM 1829 N N . THR A 1 224 ? 4.168 37.156 6.777 1 97.5 224 THR A N 1
ATOM 1830 C CA . THR A 1 224 ? 3.264 36.625 7.789 1 97.5 224 THR A CA 1
ATOM 1831 C C . THR A 1 224 ? 3.969 35.594 8.648 1 97.5 224 THR A C 1
ATOM 1833 O O . THR A 1 224 ? 3.42 35.125 9.656 1 97.5 224 THR A O 1
ATOM 1836 N N . SER A 1 225 ? 5.148 35.156 8.352 1 97.31 225 SER A N 1
ATOM 1837 C CA . SER A 1 225 ? 5.816 34.031 9 1 97.31 225 SER A CA 1
ATOM 1838 C C . SER A 1 225 ? 5.941 34.25 10.5 1 97.31 225 SER A C 1
ATOM 1840 O O . SER A 1 225 ? 5.836 33.312 11.281 1 97.31 225 SER A O 1
ATOM 1842 N N . ALA A 1 226 ? 6.234 35.469 10.938 1 97.06 226 ALA A N 1
ATOM 1843 C CA . ALA A 1 226 ? 6.367 35.719 12.367 1 97.06 226 ALA A CA 1
ATOM 1844 C C . ALA A 1 226 ? 5.047 35.5 13.094 1 97.06 226 ALA A C 1
ATOM 1846 O O . ALA A 1 226 ? 5.027 34.969 14.195 1 97.06 226 ALA A O 1
ATOM 1847 N N . TYR A 1 227 ? 3.955 36.031 12.516 1 98.12 227 TYR A N 1
ATOM 1848 C CA . TYR A 1 227 ? 2.633 35.812 13.086 1 98.12 227 TYR A CA 1
ATOM 1849 C C . TYR A 1 227 ? 2.354 34.312 13.211 1 98.12 227 TYR A C 1
ATOM 1851 O O . TYR A 1 227 ? 1.912 33.844 14.258 1 98.12 227 TYR A O 1
ATOM 1859 N N . TRP A 1 228 ? 2.604 33.531 12.18 1 98.5 228 TRP A N 1
ATOM 1860 C CA . TRP A 1 228 ? 2.307 32.094 12.164 1 98.5 228 TRP A CA 1
ATOM 1861 C C . TRP A 1 228 ? 3.211 31.344 13.141 1 98.5 228 TRP A C 1
ATOM 1863 O O . TRP A 1 228 ? 2.826 30.297 13.672 1 98.5 228 TRP A O 1
ATOM 1873 N N . ALA A 1 229 ? 4.453 31.812 13.367 1 98.12 229 ALA A N 1
ATOM 1874 C CA . ALA A 1 229 ? 5.293 31.234 14.414 1 98.12 229 ALA A CA 1
ATOM 1875 C C . ALA A 1 229 ? 4.609 31.328 15.781 1 98.12 229 ALA A C 1
ATOM 1877 O O . ALA A 1 229 ? 4.703 30.391 16.594 1 98.12 229 ALA A O 1
ATOM 1878 N N . ARG A 1 230 ? 3.947 32.438 16.016 1 98.31 230 ARG A N 1
ATOM 1879 C CA . ARG A 1 230 ? 3.229 32.594 17.281 1 98.31 230 ARG A CA 1
ATOM 1880 C C . ARG A 1 230 ? 2.027 31.672 17.344 1 98.31 230 ARG A C 1
ATOM 1882 O O . ARG A 1 230 ? 1.687 31.172 18.422 1 98.31 230 ARG A O 1
ATOM 1889 N N . VAL A 1 231 ? 1.34 31.453 16.203 1 98.69 231 VAL A N 1
ATOM 1890 C CA . VAL A 1 231 ? 0.241 30.5 16.156 1 98.69 231 VAL A CA 1
ATOM 1891 C C . VAL A 1 231 ? 0.753 29.109 16.5 1 98.69 231 VAL A C 1
ATOM 1893 O O . VAL A 1 231 ? 0.143 28.391 17.297 1 98.69 231 VAL A O 1
ATOM 1896 N N . ARG A 1 232 ? 1.888 28.703 15.914 1 98.44 232 ARG A N 1
ATOM 1897 C CA . ARG A 1 232 ? 2.48 27.406 16.203 1 98.44 232 ARG A CA 1
ATOM 1898 C C . ARG A 1 232 ? 2.793 27.25 17.688 1 98.44 232 ARG A C 1
ATOM 1900 O O . ARG A 1 232 ? 2.561 26.188 18.266 1 98.44 232 ARG A O 1
ATOM 1907 N N . GLU A 1 233 ? 3.33 28.281 18.266 1 97.44 233 GLU A N 1
ATOM 1908 C CA . GLU A 1 233 ? 3.652 28.25 19.688 1 97.44 233 GLU A CA 1
ATOM 1909 C C . GLU A 1 233 ? 2.398 28.062 20.531 1 97.44 233 GLU A C 1
ATOM 1911 O O . GLU A 1 233 ? 2.412 27.312 21.5 1 97.44 233 GLU A O 1
ATOM 1916 N N . ALA A 1 234 ? 1.37 28.797 20.172 1 98.06 234 ALA A N 1
ATOM 1917 C CA . ALA A 1 234 ? 0.123 28.703 20.938 1 98.06 234 ALA A CA 1
ATOM 1918 C C . ALA A 1 234 ? -0.45 27.281 20.875 1 98.06 234 ALA A C 1
ATOM 1920 O O . ALA A 1 234 ? -0.933 26.766 21.875 1 98.06 234 ALA A O 1
ATOM 1921 N N . TRP A 1 235 ? -0.457 26.672 19.672 1 98.38 235 TRP A N 1
ATOM 1922 C CA . TRP A 1 235 ? -0.905 25.281 19.531 1 98.38 235 TRP A CA 1
ATOM 1923 C C . TRP A 1 235 ? -0.022 24.344 20.328 1 98.38 235 TRP A C 1
ATOM 1925 O O . TRP A 1 235 ? -0.52 23.422 20.984 1 98.38 235 TRP A O 1
ATOM 1935 N N . SER A 1 236 ? 1.307 24.531 20.234 1 96.81 236 SER A N 1
ATOM 1936 C CA . SER A 1 236 ? 2.258 23.703 20.953 1 96.81 236 SER A CA 1
ATOM 1937 C C . SER A 1 236 ? 1.989 23.719 22.453 1 96.81 236 SER A C 1
ATOM 1939 O O . SER A 1 236 ? 2.104 22.703 23.125 1 96.81 236 SER A O 1
ATOM 1941 N N . ASP A 1 237 ? 1.685 24.859 22.969 1 96 237 ASP A N 1
ATOM 1942 C CA . ASP A 1 237 ? 1.374 25.016 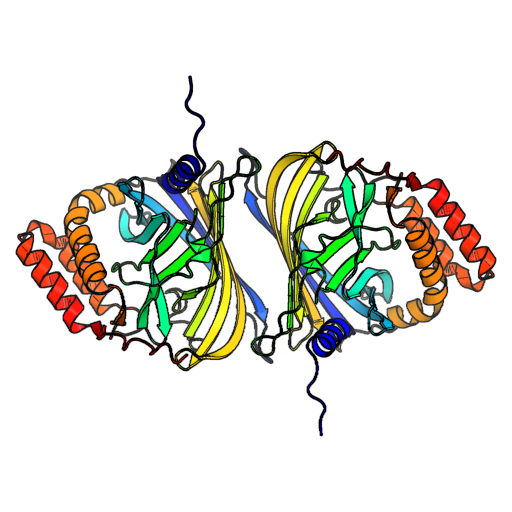24.391 1 96 237 ASP A CA 1
ATOM 1943 C C . ASP A 1 237 ? 0.175 24.141 24.781 1 96 237 ASP A C 1
ATOM 1945 O O . ASP A 1 237 ? 0.097 23.656 25.906 1 96 237 ASP A O 1
ATOM 1949 N N . ARG A 1 238 ? -0.696 23.969 23.875 1 96.62 238 ARG A N 1
ATOM 1950 C CA . ARG A 1 238 ? -1.919 23.219 24.141 1 96.62 238 ARG A CA 1
ATOM 1951 C C . ARG A 1 238 ? -1.692 21.719 23.969 1 96.62 238 ARG A C 1
ATOM 1953 O O . ARG A 1 238 ? -2.404 20.906 24.562 1 96.62 238 ARG A O 1
ATOM 1960 N N . LEU A 1 239 ? -0.725 21.359 23.109 1 95.69 239 LEU A N 1
ATOM 1961 C CA . LEU A 1 239 ? -0.405 19.969 22.828 1 95.69 239 LEU A CA 1
ATOM 1962 C C . LEU A 1 239 ? 0.798 19.516 23.641 1 95.69 239 LEU A C 1
ATOM 1964 O O . LEU A 1 239 ? 1.872 19.266 23.094 1 95.69 239 LEU A O 1
ATOM 1968 N N . HIS A 1 240 ? 0.725 19.484 24.906 1 88.62 240 HIS A N 1
ATOM 1969 C CA . HIS A 1 240 ? 1.822 19.047 25.766 1 88.62 240 HIS A CA 1
ATOM 1970 C C . HIS A 1 240 ? 1.55 17.672 26.344 1 88.62 240 HIS A C 1
ATOM 1972 O O . HIS A 1 240 ? 0.402 17.219 26.375 1 88.62 240 HIS A O 1
ATOM 1978 N N . SER A 1 241 ? 2.574 17.031 26.75 1 85.56 241 SER A N 1
ATOM 1979 C CA . SER A 1 241 ? 2.477 15.672 27.266 1 85.56 241 SER A CA 1
ATOM 1980 C C . SER A 1 241 ? 1.39 15.562 28.328 1 85.56 241 SER A C 1
ATOM 1982 O O . SER A 1 241 ? 1.265 16.438 29.188 1 85.56 241 SER A O 1
ATOM 1984 N N . GLY A 1 242 ? 0.699 14.523 28.141 1 87.25 242 GLY A N 1
ATOM 1985 C CA . GLY A 1 242 ? -0.349 14.227 29.094 1 87.25 242 GLY A CA 1
ATOM 1986 C C . GLY A 1 242 ? -1.578 15.102 28.922 1 87.25 242 GLY A C 1
ATOM 1987 O O . GLY A 1 242 ? -2.416 15.188 29.828 1 87.25 242 GLY A O 1
ATOM 1988 N N . SER A 1 243 ? -1.669 15.727 27.828 1 92.56 243 SER A N 1
ATOM 1989 C CA . SER A 1 243 ? -2.82 16.594 27.594 1 92.56 243 SER A CA 1
ATOM 1990 C C . SER A 1 243 ? -3.787 15.984 26.594 1 92.56 243 SER A C 1
ATOM 1992 O O . SER A 1 243 ? -3.389 15.172 25.75 1 92.56 243 SER A O 1
ATOM 1994 N N . ARG A 1 244 ? -4.996 16.312 26.734 1 96 244 ARG A N 1
ATOM 1995 C CA . ARG A 1 244 ? -6.059 16.062 25.766 1 96 244 ARG A CA 1
ATOM 1996 C C . ARG A 1 244 ? -6.609 17.391 25.219 1 96 244 ARG A C 1
ATOM 1998 O O . ARG A 1 244 ? -7 18.266 25.984 1 96 244 ARG A O 1
ATOM 2005 N N . LEU A 1 245 ? -6.551 17.516 23.938 1 97.75 245 LEU A N 1
ATOM 2006 C CA . LEU A 1 245 ? -7.023 18.719 23.266 1 97.75 245 LEU A CA 1
ATOM 2007 C C . LEU A 1 245 ? -8.297 18.422 22.469 1 97.75 245 LEU A C 1
ATOM 2009 O O . LEU A 1 245 ? -8.312 17.531 21.625 1 97.75 245 LEU A O 1
ATOM 2013 N N . LEU A 1 246 ? -9.359 19.094 22.781 1 96.94 246 LEU A N 1
ATOM 2014 C CA . LEU A 1 246 ? -10.602 19.047 22 1 96.94 246 LEU A CA 1
ATOM 2015 C C . LEU A 1 246 ? -10.797 20.344 21.234 1 96.94 246 LEU A C 1
ATOM 2017 O O . LEU A 1 246 ? -10.664 21.438 21.781 1 96.94 246 LEU A O 1
ATOM 2021 N N . ILE A 1 247 ? -10.977 20.297 19.984 1 97.19 247 ILE A N 1
ATOM 2022 C CA . ILE A 1 247 ? -11.352 21.438 19.172 1 97.19 247 ILE A CA 1
ATOM 2023 C C . ILE A 1 247 ? -12.875 21.5 19.031 1 97.19 247 ILE A C 1
ATOM 2025 O O . ILE A 1 247 ? -13.477 20.594 18.453 1 97.19 247 ILE A O 1
ATOM 2029 N N . ASP A 1 248 ? -13.406 22.547 19.547 1 95.81 248 ASP A N 1
ATOM 2030 C CA . ASP A 1 248 ? -14.852 22.688 19.641 1 95.81 248 ASP A CA 1
ATOM 2031 C C . ASP A 1 248 ? -15.398 23.547 18.516 1 95.81 248 ASP A C 1
ATOM 2033 O O . ASP A 1 248 ? -15.898 24.656 18.75 1 95.81 248 ASP A O 1
ATOM 2037 N N . THR A 1 249 ? -15.297 23.172 17.328 1 95 249 THR A N 1
ATOM 2038 C CA . THR A 1 249 ? -15.852 23.734 16.094 1 95 249 THR A CA 1
ATOM 2039 C C . THR A 1 249 ? -16.531 22.656 15.266 1 95 249 THR A C 1
ATOM 2041 O O . THR A 1 249 ? -16.469 21.469 15.602 1 95 249 THR A O 1
ATOM 2044 N N . ASP A 1 250 ? -17.297 23.188 14.258 1 91.38 250 ASP A N 1
ATOM 2045 C CA . ASP A 1 250 ? -17.594 22.219 13.211 1 91.38 250 ASP A CA 1
ATOM 2046 C C . ASP A 1 250 ? -16.328 21.625 12.617 1 91.38 250 ASP A C 1
ATOM 2048 O O . ASP A 1 250 ? -15.242 22.188 12.766 1 91.38 250 ASP A O 1
ATOM 2052 N N . VAL A 1 251 ? -16.5 20.484 11.914 1 88.31 251 VAL A N 1
ATOM 2053 C CA . VAL A 1 251 ? -15.383 19.672 11.461 1 88.31 251 VAL A CA 1
ATOM 2054 C C . VAL A 1 251 ? -14.484 20.484 10.523 1 88.31 251 VAL A C 1
ATOM 2056 O O . VAL A 1 251 ? -13.289 20.219 10.414 1 88.31 251 VAL A O 1
ATOM 2059 N N . ASP A 1 252 ? -15.016 21.516 9.898 1 90.06 252 ASP A N 1
ATOM 2060 C CA . ASP A 1 252 ? -14.242 22.281 8.922 1 90.06 252 ASP A CA 1
ATOM 2061 C C . ASP A 1 252 ? -13.32 23.281 9.617 1 90.06 252 ASP A C 1
ATOM 2063 O O . ASP A 1 252 ? -12.414 23.828 8.992 1 90.06 252 ASP A O 1
ATOM 2067 N N . GLY A 1 253 ? -13.531 23.547 10.93 1 93.81 253 GLY A N 1
ATOM 2068 C CA . GLY A 1 253 ? -12.648 24.391 11.711 1 93.81 253 GLY A CA 1
ATOM 2069 C C . GLY A 1 253 ? -12.672 25.844 11.281 1 93.81 253 GLY A C 1
ATOM 2070 O O . GLY A 1 253 ? -11.75 26.609 11.578 1 93.81 253 GLY A O 1
ATOM 2071 N N . MET A 1 254 ? -13.734 26.344 10.656 1 95.94 254 MET A N 1
ATOM 2072 C CA . MET A 1 254 ? -13.758 27.609 9.945 1 95.94 254 MET A CA 1
ATOM 2073 C C . MET A 1 254 ? -13.578 28.781 10.914 1 95.94 254 MET A C 1
ATOM 2075 O O . MET A 1 254 ? -12.906 29.766 10.602 1 95.94 254 MET A O 1
ATOM 2079 N N . PRO A 1 255 ? -14.094 28.719 12.148 1 97.62 255 PRO A N 1
ATOM 2080 C CA . PRO A 1 255 ? -13.914 29.844 13.047 1 97.62 255 PRO A CA 1
ATOM 2081 C C . PRO A 1 255 ? -12.438 30.109 13.375 1 97.62 255 PRO A C 1
ATOM 2083 O O . PRO A 1 255 ? -12.008 31.266 13.398 1 97.62 255 PRO A O 1
ATOM 2086 N N . ILE A 1 256 ? -11.68 29.094 13.578 1 98.38 256 ILE A N 1
ATOM 2087 C CA . ILE A 1 256 ? -10.266 29.25 13.875 1 98.38 256 ILE A CA 1
ATOM 2088 C C . ILE A 1 256 ? -9.516 29.672 12.617 1 98.38 256 ILE A C 1
ATOM 2090 O O . ILE A 1 256 ? -8.664 30.562 12.664 1 98.38 256 ILE A O 1
ATOM 2094 N N . ILE A 1 257 ? -9.852 29.047 11.492 1 97.88 257 ILE A N 1
ATOM 2095 C CA . ILE A 1 257 ? -9.195 29.344 10.219 1 97.88 257 ILE A CA 1
ATOM 2096 C C . ILE A 1 257 ? -9.422 30.797 9.852 1 97.88 257 ILE A C 1
ATOM 2098 O O . ILE A 1 257 ? -8.469 31.547 9.609 1 97.88 257 ILE A O 1
ATOM 2102 N N . GLU A 1 258 ? -10.641 31.266 9.875 1 97.94 258 GLU A N 1
ATOM 2103 C CA . GLU A 1 258 ? -10.977 32.625 9.492 1 97.94 258 GLU A CA 1
ATOM 2104 C C . GLU A 1 258 ? -10.297 33.656 10.414 1 97.94 258 GLU A C 1
ATOM 2106 O O . GLU A 1 258 ? -9.727 34.625 9.945 1 97.94 258 GLU A O 1
ATOM 2111 N N . ALA A 1 259 ? -10.367 33.406 11.656 1 98.19 259 ALA A N 1
ATOM 2112 C CA . ALA A 1 259 ? -9.789 34.344 12.625 1 98.19 259 ALA A CA 1
ATOM 2113 C C . ALA A 1 259 ? -8.281 34.438 12.445 1 98.19 259 ALA A C 1
ATOM 2115 O O . ALA A 1 259 ? -7.727 35.531 12.398 1 98.19 259 ALA A O 1
ATOM 2116 N N . THR A 1 260 ? -7.578 33.312 12.312 1 98.44 260 THR A N 1
ATOM 2117 C CA . THR A 1 260 ? -6.121 33.344 12.242 1 98.44 260 THR A CA 1
ATOM 2118 C C . THR A 1 260 ? -5.656 33.906 10.898 1 98.44 260 THR A C 1
ATOM 2120 O O . THR A 1 260 ? -4.645 34.594 10.828 1 98.44 260 THR A O 1
ATOM 2123 N N . PHE A 1 261 ? -6.371 33.594 9.844 1 97.94 261 PHE A N 1
ATOM 2124 C CA . PHE A 1 261 ? -5.992 34.156 8.547 1 97.94 261 PHE A CA 1
ATOM 2125 C C . PHE A 1 261 ? -6.203 35.656 8.5 1 97.94 261 PHE A C 1
ATOM 2127 O O . PHE A 1 261 ? -5.391 36.375 7.918 1 97.94 261 PHE A O 1
ATOM 2134 N N . GLU A 1 262 ? -7.309 36.125 9.07 1 97.44 262 GLU A N 1
ATOM 2135 C CA . GLU A 1 262 ? -7.527 37.562 9.156 1 97.44 262 GLU A CA 1
ATOM 2136 C C . GLU A 1 262 ? -6.43 38.25 9.969 1 97.44 262 GLU A C 1
ATOM 2138 O O . GLU A 1 262 ? -5.91 39.281 9.562 1 97.44 262 GLU A O 1
ATOM 2143 N N . GLN A 1 263 ? -6.109 37.688 11.078 1 98.12 263 GLN A N 1
ATOM 2144 C CA . GLN A 1 263 ? -5.055 38.219 11.93 1 98.12 263 GLN A CA 1
ATOM 2145 C C . GLN A 1 263 ? -3.719 38.25 11.188 1 98.12 263 GLN A C 1
ATOM 2147 O O . GLN A 1 263 ? -2.941 39.188 11.336 1 98.12 263 GLN A O 1
ATOM 2152 N N . ALA A 1 264 ? -3.432 37.219 10.438 1 97.69 264 ALA A N 1
ATOM 2153 C CA . ALA A 1 264 ? -2.176 37.156 9.695 1 97.69 264 ALA A CA 1
ATOM 2154 C C . ALA A 1 264 ? -2.051 38.312 8.719 1 97.69 264 ALA A C 1
ATOM 2156 O O . ALA A 1 264 ? -0.968 38.906 8.555 1 97.69 264 ALA A O 1
ATOM 2157 N N . GLU A 1 265 ? -3.166 38.719 8.125 1 95 265 GLU A N 1
ATOM 2158 C CA . GLU A 1 265 ? -3.168 39.781 7.125 1 95 265 GLU A CA 1
ATOM 2159 C C . GLU A 1 265 ? -2.959 41.156 7.773 1 95 265 GLU A C 1
ATOM 2161 O O . GLU A 1 265 ? -2.479 42.094 7.129 1 95 265 GLU A O 1
ATOM 2166 N N . THR A 1 266 ? -3.252 41.25 9.031 1 94.31 266 THR A N 1
ATOM 2167 C CA . THR A 1 266 ? -3.182 42.562 9.688 1 94.31 266 THR A CA 1
ATOM 2168 C C . THR A 1 266 ? -2.113 42.562 10.773 1 94.31 266 THR A C 1
ATOM 2170 O O . THR A 1 266 ? -2.104 43.438 11.641 1 94.31 266 THR A O 1
ATOM 2173 N N . ALA A 1 267 ? -1.314 41.562 10.789 1 91.88 267 ALA A N 1
ATOM 2174 C CA . ALA A 1 267 ? -0.351 41.375 11.867 1 91.88 267 ALA A CA 1
ATOM 2175 C C . ALA A 1 267 ? 0.585 42.562 12.008 1 91.88 267 ALA A C 1
ATOM 2177 O O . ALA A 1 267 ? 1.044 42.875 13.117 1 91.88 267 ALA A O 1
ATOM 2178 N N . SER A 1 268 ? 0.916 43.281 10.898 1 88.69 268 SER A N 1
ATOM 2179 C CA . SER A 1 268 ? 1.834 44.406 10.914 1 88.69 268 SER A CA 1
ATOM 2180 C C . SER A 1 268 ? 1.273 45.562 11.742 1 88.69 268 SER A C 1
ATOM 2182 O O . SER A 1 268 ? 2.016 46.438 12.148 1 88.69 268 SER A O 1
ATOM 2184 N N . ASN A 1 269 ? 0.061 45.438 12.078 1 91.12 269 ASN A N 1
ATOM 2185 C CA . ASN A 1 269 ? -0.601 46.562 12.773 1 91.12 269 ASN A CA 1
ATOM 2186 C C . ASN A 1 269 ? -0.551 46.375 14.289 1 91.12 269 ASN A C 1
ATOM 2188 O O . ASN A 1 269 ? -1.054 47.219 15.031 1 91.12 269 ASN A O 1
ATOM 2192 N N . SER A 1 270 ? 0.046 45.25 14.719 1 92.94 270 SER A N 1
ATOM 2193 C CA . SER A 1 270 ? 0.026 44.938 16.141 1 92.94 270 SER A CA 1
ATOM 2194 C C . SER A 1 270 ? 1.389 44.469 16.625 1 92.94 270 SER A C 1
ATOM 2196 O O . SER A 1 270 ? 2.191 43.969 15.828 1 92.94 270 SER A O 1
ATOM 2198 N N . SER A 1 271 ? 1.589 44.656 17.938 1 94.56 271 SER A N 1
ATOM 2199 C CA . SER A 1 271 ? 2.811 44.156 18.547 1 94.56 271 SER A CA 1
ATOM 2200 C C . SER A 1 271 ? 2.773 42.625 18.672 1 94.56 271 SER A C 1
ATOM 2202 O O . SER A 1 271 ? 1.711 42 18.562 1 94.56 271 SER A O 1
ATOM 2204 N N . ASP A 1 272 ? 3.898 42.094 18.906 1 94.31 272 ASP A N 1
ATOM 2205 C CA . ASP A 1 272 ? 3.994 40.625 19.109 1 94.31 272 ASP A CA 1
ATOM 2206 C C . ASP A 1 272 ? 3.088 40.188 20.25 1 94.31 272 ASP A C 1
ATOM 2208 O O . ASP A 1 272 ? 2.4 39.156 20.125 1 94.31 272 ASP A O 1
ATOM 2212 N N . ALA A 1 273 ? 3.139 40.906 21.312 1 95.75 273 ALA A N 1
ATOM 2213 C CA . ALA A 1 273 ? 2.342 40.562 22.484 1 95.75 273 ALA A CA 1
ATOM 2214 C C . ALA A 1 273 ? 0.85 40.594 22.172 1 95.75 273 ALA A C 1
ATOM 2216 O O . ALA A 1 273 ? 0.084 39.75 22.625 1 95.75 273 ALA A O 1
ATOM 2217 N N . GLN A 1 274 ? 0.447 41.625 21.438 1 96.56 274 GLN A N 1
ATOM 2218 C CA . GLN A 1 274 ? -0.951 41.781 21.047 1 96.56 274 GLN A CA 1
ATOM 2219 C C . GLN A 1 274 ? -1.386 40.625 20.125 1 96.56 274 GLN A C 1
ATOM 2221 O O . GLN A 1 274 ? -2.496 40.094 20.266 1 96.56 274 GLN A O 1
ATOM 2226 N N . GLN A 1 275 ? -0.504 40.281 19.234 1 97.06 275 GLN A N 1
ATOM 2227 C CA . GLN A 1 275 ? -0.794 39.156 18.344 1 97.06 275 GLN A CA 1
ATOM 2228 C C . GLN A 1 275 ? -1.017 37.875 19.125 1 97.06 275 GLN A C 1
ATOM 2230 O O . GLN A 1 275 ? -1.995 37.156 18.891 1 97.06 275 GLN A O 1
ATOM 2235 N N . ARG A 1 276 ? -0.136 37.625 20.094 1 97.56 276 ARG A N 1
ATOM 2236 C CA . ARG A 1 276 ? -0.251 36.438 20.891 1 97.56 276 ARG A CA 1
ATOM 2237 C C . ARG A 1 276 ? -1.551 36.406 21.688 1 97.56 276 ARG A C 1
ATOM 2239 O O . ARG A 1 276 ? -2.207 35.375 21.812 1 97.56 276 ARG A O 1
ATOM 2246 N N . GLU A 1 277 ? -1.899 37.531 22.219 1 97.56 277 GLU A N 1
ATOM 2247 C CA . GLU A 1 277 ? -3.146 37.625 22.969 1 97.56 277 GLU A CA 1
ATOM 2248 C C . GLU A 1 277 ? -4.352 37.312 22.094 1 97.56 277 GLU A C 1
ATOM 2250 O O . GLU A 1 277 ? -5.273 36.594 22.516 1 97.56 277 GLU A O 1
ATOM 2255 N N . MET A 1 278 ? -4.352 37.844 20.906 1 98 278 MET A N 1
ATOM 2256 C CA . MET A 1 278 ? -5.449 37.625 19.969 1 98 278 MET A CA 1
ATOM 2257 C C . MET A 1 278 ? -5.531 36.156 19.562 1 98 278 MET A C 1
ATOM 2259 O O . MET A 1 278 ? -6.625 35.594 19.469 1 98 278 MET A O 1
ATOM 2263 N N . ILE A 1 279 ? -4.363 35.562 19.344 1 98.5 279 ILE A N 1
ATOM 2264 C CA . ILE A 1 279 ? -4.281 34.156 18.984 1 98.5 279 ILE A CA 1
ATOM 2265 C C . ILE A 1 279 ? -4.828 33.312 20.125 1 98.5 279 ILE A C 1
ATOM 2267 O O . ILE A 1 279 ? -5.676 32.438 19.922 1 98.5 279 ILE A O 1
ATOM 2271 N N . ASP A 1 280 ? -4.375 33.562 21.344 1 98.38 280 ASP A N 1
ATOM 2272 C CA . ASP A 1 280 ? -4.809 32.812 22.516 1 98.38 280 ASP A CA 1
ATOM 2273 C C . ASP A 1 280 ? -6.316 32.969 22.734 1 98.38 280 ASP A C 1
ATOM 2275 O O . ASP A 1 280 ? -6.98 32 23.156 1 98.38 280 ASP A O 1
ATOM 2279 N N . ALA A 1 281 ? -6.812 34.125 22.5 1 98.31 281 ALA A N 1
ATOM 2280 C CA . ALA A 1 281 ? -8.242 34.344 22.656 1 98.31 281 ALA A CA 1
ATOM 2281 C C . ALA A 1 281 ? -9.055 33.5 21.703 1 98.31 281 ALA A C 1
ATOM 2283 O O . ALA A 1 281 ? -10.07 32.906 22.094 1 98.31 281 ALA A O 1
ATOM 2284 N N . VAL A 1 282 ? -8.617 33.406 20.438 1 98.5 282 VAL A N 1
ATOM 2285 C CA . VAL A 1 282 ? -9.297 32.594 19.438 1 98.5 282 VAL A CA 1
ATOM 2286 C C . VAL A 1 282 ? -9.242 31.125 19.859 1 98.5 282 VAL A C 1
ATOM 2288 O O . VAL A 1 282 ? -10.273 30.438 19.859 1 98.5 282 VAL A O 1
ATOM 2291 N N . LEU A 1 283 ? -8.062 30.609 20.234 1 98.44 283 LEU A N 1
ATOM 2292 C CA . LEU A 1 283 ? -7.906 29.203 20.578 1 98.44 283 LEU A CA 1
ATOM 2293 C C . LEU A 1 283 ? -8.648 28.859 21.859 1 98.44 283 LEU A C 1
ATOM 2295 O O . LEU A 1 283 ? -9.234 27.781 21.984 1 98.44 283 LEU A O 1
ATOM 2299 N N . ALA A 1 284 ? -8.641 29.75 22.828 1 97.75 284 ALA A N 1
ATOM 2300 C CA . ALA A 1 284 ? -9.352 29.516 24.078 1 97.75 284 ALA A CA 1
ATOM 2301 C C . ALA A 1 284 ? -10.852 29.375 23.844 1 97.75 284 ALA A C 1
ATOM 2303 O O . ALA A 1 284 ? -11.523 28.609 24.531 1 97.75 284 ALA A O 1
ATOM 2304 N N . ARG A 1 285 ? -11.336 30.109 22.891 1 98.19 285 ARG A N 1
ATOM 2305 C CA . ARG A 1 285 ? -12.766 30.094 22.594 1 98.19 285 ARG A CA 1
ATOM 2306 C C . ARG A 1 285 ? -13.172 28.75 21.984 1 98.19 285 ARG A C 1
ATOM 2308 O O . ARG A 1 285 ? -14.273 28.266 22.25 1 98.19 285 ARG A O 1
ATOM 2315 N N . TRP A 1 286 ? -12.273 28.156 21.203 1 98.31 286 TRP A N 1
ATOM 2316 C CA . TRP A 1 286 ? -12.727 27.062 20.359 1 98.31 286 TRP A CA 1
ATOM 2317 C C . TRP A 1 286 ? -12.008 25.766 20.719 1 98.31 286 TRP A C 1
ATOM 2319 O O . TRP A 1 286 ? -12.102 24.766 20 1 98.31 286 TRP A O 1
ATOM 2329 N N . THR A 1 287 ? -11.227 25.797 21.797 1 97.81 287 THR A N 1
ATOM 2330 C CA . THR A 1 287 ? -10.555 24.578 22.219 1 97.81 287 THR A CA 1
ATOM 2331 C C . THR A 1 287 ? -10.695 24.375 23.719 1 97.81 287 THR A C 1
ATOM 2333 O O . THR A 1 287 ? -10.945 25.328 24.469 1 97.81 287 THR A O 1
ATOM 2336 N N . ARG A 1 288 ? -10.648 23.109 24.094 1 96.56 288 ARG A N 1
ATOM 2337 C CA . ARG A 1 288 ? -10.555 22.688 25.5 1 96.56 288 ARG A CA 1
ATOM 2338 C C . ARG A 1 288 ? -9.359 21.781 25.719 1 96.56 288 ARG A C 1
ATOM 2340 O O . ARG A 1 288 ? -9.086 20.891 24.906 1 96.56 288 ARG A O 1
ATOM 2347 N N . VAL A 1 289 ? -8.625 22.078 26.781 1 95.44 289 VAL A N 1
ATOM 2348 C CA . VAL A 1 289 ? -7.469 21.266 27.125 1 95.44 289 VAL A CA 1
ATOM 2349 C C . VAL A 1 289 ? -7.676 20.641 28.5 1 95.44 289 VAL A C 1
ATOM 2351 O O . VAL A 1 289 ? -7.953 21.344 29.484 1 95.44 289 VAL A O 1
ATOM 2354 N N . ASP A 1 290 ? -7.629 19.359 28.5 1 92.69 290 ASP A N 1
ATOM 2355 C CA . ASP A 1 290 ? -7.719 18.625 29.75 1 92.69 290 ASP A CA 1
ATOM 2356 C C . ASP A 1 290 ? -6.441 17.828 30.016 1 92.69 290 ASP A C 1
ATOM 2358 O O . ASP A 1 290 ? -5.68 17.547 29.094 1 92.69 290 ASP A O 1
ATOM 2362 N N . GLN A 1 291 ? -6.207 17.641 31.344 1 87.38 291 GLN A N 1
ATOM 2363 C CA . GLN A 1 291 ? -5.09 16.766 31.703 1 87.38 291 GLN A CA 1
ATOM 2364 C C . GLN A 1 291 ? -5.535 15.297 31.75 1 87.38 291 GLN A C 1
ATOM 2366 O O . GLN A 1 291 ? -6.625 15 32.25 1 87.38 291 GLN A O 1
ATOM 2371 N N . LEU A 1 292 ? -4.703 14.492 31.031 1 82.38 292 LEU A N 1
ATOM 2372 C CA . LEU A 1 292 ? -4.996 13.062 31.047 1 82.38 292 LEU A CA 1
ATOM 2373 C C . LEU A 1 292 ? -4.691 12.453 32.406 1 82.38 292 LEU A C 1
ATOM 2375 O O . LEU A 1 292 ? -3.717 12.828 33.062 1 82.38 292 LEU A O 1
ATOM 2379 N N . THR A 1 293 ? -5.688 11.773 33.031 1 70.5 293 THR A N 1
ATOM 2380 C CA . THR A 1 293 ? -5.418 11.031 34.25 1 70.5 293 THR A CA 1
ATOM 2381 C C . THR A 1 293 ? -4.418 9.906 34 1 70.5 293 THR A C 1
ATOM 2383 O O . THR A 1 293 ? -4.582 9.133 33.062 1 70.5 293 THR A O 1
ATOM 2386 N N . PRO A 1 294 ? -3.285 9.906 34.656 1 60.03 294 PRO A N 1
ATOM 2387 C CA . PRO A 1 294 ? -2.322 8.82 34.438 1 60.03 294 PRO A CA 1
ATOM 2388 C C . PRO A 1 294 ? -2.957 7.438 34.562 1 60.03 294 PRO A C 1
ATOM 2390 O O . PRO A 1 294 ? -3.848 7.23 35.406 1 60.03 294 PRO A O 1
ATOM 2393 N N . VAL A 1 295 ? -3.037 6.641 33.562 1 52.16 295 VAL A N 1
ATOM 2394 C CA . VAL A 1 295 ? -3.453 5.25 33.719 1 52.16 295 VAL A CA 1
ATOM 2395 C C . VAL A 1 295 ? -2.59 4.559 34.75 1 52.16 295 VAL A C 1
ATOM 2397 O O . VAL A 1 295 ? -1.359 4.617 34.688 1 52.16 295 VAL A O 1
ATOM 2400 N N . SER A 1 296 ? -3.16 4.418 36.031 1 37.19 296 SER A N 1
ATOM 2401 C CA . SER A 1 296 ? -2.465 3.611 37.031 1 37.19 296 SER A CA 1
ATOM 2402 C C . SER A 1 296 ? -1.969 2.299 36.438 1 37.19 296 SER A C 1
ATOM 2404 O O . SER A 1 296 ? -2.732 1.573 35.812 1 37.19 296 SER A O 1
ATOM 2406 N N . SER A 1 297 ? -0.694 2.27 36.156 1 35.94 297 SER A N 1
ATOM 2407 C CA . SER A 1 297 ? -0.125 0.951 35.875 1 35.94 297 SER A CA 1
ATOM 2408 C C . SER A 1 297 ? -0.659 -0.087 36.875 1 35.94 297 SER A C 1
ATOM 2410 O O . SER A 1 297 ? -0.307 -0.071 38.031 1 35.94 297 SER A O 1
ATOM 2412 N N . THR A 1 298 ? -1.928 -0.364 37.031 1 28.28 298 THR A N 1
ATOM 2413 C CA . THR A 1 298 ? -2.152 -1.566 37.812 1 28.28 298 THR A CA 1
ATOM 2414 C C . THR A 1 298 ? -1.326 -2.732 37.281 1 28.28 298 THR A C 1
ATOM 2416 O O . THR A 1 298 ? -1.45 -3.104 36.094 1 28.28 298 THR A O 1
ATOM 2419 N N . ASN A 1 299 ? -0.129 -2.902 37.938 1 26.14 299 ASN A N 1
ATOM 2420 C CA . ASN A 1 299 ? 0.347 -4.281 37.969 1 26.14 299 ASN A CA 1
ATOM 2421 C C . ASN A 1 299 ? -0.793 -5.258 38.25 1 26.14 299 ASN A C 1
ATOM 2423 O O . ASN A 1 299 ? -1.6 -5.039 39.156 1 26.14 299 ASN A O 1
ATOM 2427 N N . MET B 1 1 ? -20.625 -26.969 23.719 1 29.25 1 MET B N 1
ATOM 2428 C CA . MET B 1 1 ? -19.734 -25.828 23.859 1 29.25 1 MET B CA 1
ATOM 2429 C C . MET B 1 1 ? -19.078 -25.469 22.531 1 29.25 1 MET B C 1
ATOM 2431 O O . MET B 1 1 ? -18.453 -26.328 21.906 1 29.25 1 MET B O 1
ATOM 2435 N N . ALA B 1 2 ? -19.703 -24.516 21.719 1 33.47 2 ALA B N 1
ATOM 2436 C CA . ALA B 1 2 ? -19.141 -24.156 20.406 1 33.47 2 ALA B CA 1
ATOM 2437 C C . ALA B 1 2 ? -17.625 -23.969 20.484 1 33.47 2 ALA B C 1
ATOM 2439 O O . ALA B 1 2 ? -17.141 -23.188 21.312 1 33.47 2 ALA B O 1
ATOM 2440 N N . ALA B 1 3 ? -16.734 -24.797 20.359 1 41.78 3 ALA B N 1
ATOM 2441 C CA . ALA B 1 3 ? -15.281 -24.766 20.531 1 41.78 3 ALA B CA 1
ATOM 2442 C C . ALA B 1 3 ? -14.688 -23.484 19.969 1 41.78 3 ALA B C 1
ATOM 2444 O O . ALA B 1 3 ? -15.055 -23.047 18.875 1 41.78 3 ALA B O 1
ATOM 2445 N N . GLU B 1 4 ? -14.094 -22.594 20.672 1 51.09 4 GLU B N 1
ATOM 2446 C CA . GLU B 1 4 ? -13.461 -21.328 20.328 1 51.09 4 GLU B CA 1
ATOM 2447 C C . GLU B 1 4 ? -12.539 -21.469 19.125 1 51.09 4 GLU B C 1
ATOM 2449 O O . GLU B 1 4 ? -11.648 -22.328 19.109 1 51.09 4 GLU B O 1
ATOM 2454 N N . THR B 1 5 ? -12.945 -21.109 17.844 1 69.19 5 THR B N 1
ATOM 2455 C CA . THR B 1 5 ? -12.219 -21.156 16.578 1 69.19 5 THR B CA 1
ATOM 2456 C C . THR B 1 5 ? -10.812 -20.578 16.75 1 69.19 5 THR B C 1
ATOM 2458 O O . THR B 1 5 ? -10.656 -19.453 17.219 1 69.19 5 THR B O 1
ATOM 2461 N N . THR B 1 6 ? -9.75 -21.484 16.672 1 78.5 6 THR B N 1
ATOM 2462 C CA . THR B 1 6 ? -8.352 -21.094 16.797 1 78.5 6 THR B CA 1
ATOM 2463 C C . THR B 1 6 ? -7.965 -20.141 15.656 1 78.5 6 THR B C 1
ATOM 2465 O O . THR B 1 6 ? -8.727 -19.969 14.695 1 78.5 6 THR B O 1
ATOM 2468 N N . ALA B 1 7 ? -6.895 -19.391 15.906 1 84.56 7 ALA B N 1
ATOM 2469 C CA . ALA B 1 7 ? -6.355 -18.531 14.852 1 84.56 7 ALA B CA 1
ATOM 2470 C C . ALA B 1 7 ? -6.105 -19.328 13.57 1 84.56 7 ALA B C 1
ATOM 2472 O O . ALA B 1 7 ? -6.383 -18.844 12.477 1 84.56 7 ALA B O 1
ATOM 2473 N N . ALA B 1 8 ? -5.68 -20.547 13.68 1 87.38 8 ALA B N 1
ATOM 2474 C CA . ALA B 1 8 ? -5.387 -21.406 12.531 1 87.38 8 ALA B CA 1
ATOM 2475 C C . ALA B 1 8 ? -6.66 -21.75 11.766 1 87.38 8 ALA B C 1
ATOM 2477 O O . ALA B 1 8 ? -6.656 -21.812 10.539 1 87.38 8 ALA B O 1
ATOM 2478 N N . ASP B 1 9 ? -7.723 -21.969 12.508 1 92.94 9 ASP B N 1
ATOM 2479 C CA . ASP B 1 9 ? -9 -22.266 11.875 1 92.94 9 ASP B CA 1
ATOM 2480 C C . ASP B 1 9 ? -9.5 -21.078 11.055 1 92.94 9 ASP B C 1
ATOM 2482 O O . ASP B 1 9 ? -10.039 -21.25 9.961 1 92.94 9 ASP B O 1
ATOM 2486 N N . ARG B 1 10 ? -9.359 -19.938 11.617 1 96.12 10 ARG B N 1
ATOM 2487 C CA . ARG B 1 10 ? -9.797 -18.734 10.914 1 96.12 10 ARG B CA 1
ATOM 2488 C C . ARG B 1 10 ? -8.953 -18.484 9.672 1 96.12 10 ARG B C 1
ATOM 2490 O O . ARG B 1 10 ? -9.469 -18.031 8.648 1 96.12 10 ARG B O 1
ATOM 2497 N N . ASP B 1 11 ? -7.684 -18.781 9.82 1 98.12 11 ASP B N 1
ATOM 2498 C CA . ASP B 1 11 ? -6.812 -18.672 8.656 1 98.12 11 ASP B CA 1
ATOM 2499 C C . ASP B 1 11 ? -7.293 -19.562 7.52 1 98.12 11 ASP B C 1
ATOM 2501 O O . ASP B 1 11 ? -7.445 -19.125 6.383 1 98.12 11 ASP B O 1
ATOM 2505 N N . ARG B 1 12 ? -7.484 -20.797 7.816 1 98.19 12 ARG B N 1
ATOM 2506 C CA . ARG B 1 12 ? -7.934 -21.766 6.816 1 98.19 12 ARG B CA 1
ATOM 2507 C C . ARG B 1 12 ? -9.258 -21.344 6.199 1 98.19 12 ARG B C 1
ATOM 2509 O O . ARG B 1 12 ? -9.445 -21.422 4.984 1 98.19 12 ARG B O 1
ATOM 2516 N N . ALA B 1 13 ? -10.188 -20.938 7.062 1 98 13 ALA B N 1
ATOM 2517 C CA . ALA B 1 13 ? -11.484 -20.484 6.562 1 98 13 ALA B CA 1
ATOM 2518 C C . ALA B 1 13 ? -11.312 -19.328 5.578 1 98 13 ALA B C 1
ATOM 2520 O O . ALA B 1 13 ? -12.023 -19.266 4.566 1 98 13 ALA B O 1
ATOM 2521 N N . ALA B 1 14 ? -10.383 -18.406 5.887 1 98.62 14 ALA B N 1
ATOM 2522 C CA . ALA B 1 14 ? -10.133 -17.266 5.004 1 98.62 14 ALA B CA 1
ATOM 2523 C C . ALA B 1 14 ? -9.594 -17.734 3.654 1 98.62 14 ALA B C 1
ATOM 2525 O O . ALA B 1 14 ? -10.031 -17.25 2.605 1 98.62 14 ALA B O 1
ATOM 2526 N N . ILE B 1 15 ? -8.656 -18.609 3.666 1 98.88 15 ILE B N 1
ATOM 2527 C CA . ILE B 1 15 ? -8.078 -19.125 2.43 1 98.88 15 ILE B CA 1
ATOM 2528 C C . ILE B 1 15 ? -9.156 -19.828 1.612 1 98.88 15 ILE B C 1
ATOM 2530 O O . ILE B 1 15 ? -9.289 -19.594 0.409 1 98.88 15 ILE B O 1
ATOM 2534 N N . LEU B 1 16 ? -9.906 -20.688 2.234 1 98.81 16 LEU B N 1
ATOM 2535 C CA . LEU B 1 16 ? -10.93 -21.453 1.544 1 98.81 16 LEU B CA 1
ATOM 2536 C C . LEU B 1 16 ? -12.031 -20.547 1.016 1 98.81 16 LEU B C 1
ATOM 2538 O O . LEU B 1 16 ? -12.695 -20.875 0.03 1 98.81 16 LEU B O 1
ATOM 2542 N N . ALA B 1 17 ? -12.219 -19.406 1.638 1 98.62 17 ALA B N 1
ATOM 2543 C CA . ALA B 1 17 ? -13.242 -18.453 1.211 1 98.62 17 ALA B CA 1
ATOM 2544 C C . ALA B 1 17 ? -12.898 -17.859 -0.149 1 98.62 17 ALA B C 1
ATOM 2546 O O . ALA B 1 17 ? -13.75 -17.234 -0.788 1 98.62 17 ALA B O 1
ATOM 2547 N N . MET B 1 18 ? -11.719 -18.094 -0.618 1 98.81 18 MET B N 1
ATOM 2548 C CA . MET B 1 18 ? -11.312 -17.562 -1.912 1 98.81 18 MET B CA 1
ATOM 2549 C C . MET B 1 18 ? -11.828 -18.422 -3.053 1 98.81 18 MET B C 1
ATOM 2551 O O . MET B 1 18 ? -11.789 -18.016 -4.215 1 98.81 18 MET B O 1
ATOM 2555 N N . ARG B 1 19 ? -12.281 -19.578 -2.705 1 98.69 19 ARG B N 1
ATOM 2556 C CA . ARG B 1 19 ? -12.906 -20.422 -3.725 1 98.69 19 ARG B CA 1
ATOM 2557 C C . ARG B 1 19 ? -14.211 -19.812 -4.219 1 98.69 19 ARG B C 1
ATOM 2559 O O . ARG B 1 19 ? -14.922 -19.156 -3.449 1 98.69 19 ARG B O 1
ATOM 2566 N N . GLY B 1 20 ? -14.484 -19.984 -5.543 1 98.31 20 GLY B N 1
ATOM 2567 C CA . GLY B 1 20 ? -15.75 -19.516 -6.07 1 98.31 20 GLY B CA 1
ATOM 2568 C C . GLY B 1 20 ? -15.664 -19.062 -7.52 1 98.31 20 GLY B C 1
ATOM 2569 O O . GLY B 1 20 ? -14.688 -19.375 -8.211 1 98.31 20 GLY B O 1
ATOM 2570 N N . ASP B 1 21 ? -16.797 -18.516 -7.988 1 98.56 21 ASP B N 1
ATOM 2571 C CA . ASP B 1 21 ? -16.953 -18 -9.352 1 98.56 21 ASP B CA 1
ATOM 2572 C C . ASP B 1 21 ? -16.938 -16.484 -9.375 1 98.56 21 ASP B C 1
ATOM 2574 O O . ASP B 1 21 ? -17.734 -15.836 -8.688 1 98.56 21 ASP B O 1
ATOM 2578 N N . TYR B 1 22 ? -16.031 -15.945 -10.234 1 98.69 22 TYR B N 1
ATOM 2579 C CA . TYR B 1 22 ? -15.781 -14.523 -10.07 1 98.69 22 TYR B CA 1
ATOM 2580 C C . TYR B 1 22 ? -15.719 -13.812 -11.414 1 98.69 22 TYR B C 1
ATOM 2582 O O . TYR B 1 22 ? -15.242 -14.383 -12.398 1 98.69 22 TYR B O 1
ATOM 2590 N N . ARG B 1 23 ? -16.234 -12.602 -11.477 1 98.44 23 ARG B N 1
ATOM 2591 C CA . ARG B 1 23 ? -15.695 -11.586 -12.383 1 98.44 23 ARG B CA 1
ATOM 2592 C C . ARG B 1 23 ? -14.453 -10.93 -11.789 1 98.44 23 ARG B C 1
ATOM 2594 O O . ARG B 1 23 ? -14.477 -10.461 -10.648 1 98.44 23 ARG B O 1
ATOM 2601 N N . VAL B 1 24 ? -13.398 -10.938 -12.469 1 98.25 24 VAL B N 1
ATOM 2602 C CA . VAL B 1 24 ? -12.156 -10.391 -11.945 1 98.25 24 VAL B CA 1
ATOM 2603 C C . VAL B 1 24 ? -11.766 -9.141 -12.727 1 98.25 24 VAL B C 1
ATOM 2605 O O . VAL B 1 24 ? -11.859 -9.117 -13.961 1 98.25 24 VAL B O 1
ATOM 2608 N N . ASP B 1 25 ? -11.367 -8.086 -12.078 1 98.12 25 ASP B N 1
ATOM 2609 C CA . ASP B 1 25 ? -10.789 -6.879 -12.656 1 98.12 25 ASP B CA 1
ATOM 2610 C C . ASP B 1 25 ? -9.344 -6.691 -12.203 1 98.12 25 ASP B C 1
ATOM 2612 O O . ASP B 1 25 ? -9.039 -6.824 -11.016 1 98.12 25 ASP B O 1
ATOM 2616 N N . PHE B 1 26 ? -8.477 -6.434 -13.102 1 98 26 PHE B N 1
ATOM 2617 C CA . PHE B 1 26 ? -7.07 -6.164 -12.828 1 98 26 PHE B CA 1
ATOM 2618 C C . PHE B 1 26 ? -6.734 -4.703 -13.109 1 98 26 PHE B C 1
ATOM 2620 O O . PHE B 1 26 ? -7.031 -4.191 -14.195 1 98 26 PHE B O 1
ATOM 2627 N N . HIS B 1 27 ? -6.148 -4.039 -12.211 1 98.19 27 HIS B N 1
ATOM 2628 C CA . HIS B 1 27 ? -5.719 -2.654 -12.352 1 98.19 27 HIS B CA 1
ATOM 2629 C C . HIS B 1 27 ? -4.273 -2.477 -11.891 1 98.19 27 HIS B C 1
ATOM 2631 O O . HIS B 1 27 ? -3.934 -2.816 -10.758 1 98.19 27 HIS B O 1
ATOM 2637 N N . PHE B 1 28 ? -3.381 -1.985 -12.773 1 98.06 28 PHE B N 1
ATOM 2638 C CA . PHE B 1 28 ? -1.988 -1.707 -12.438 1 98.06 28 PHE B CA 1
ATOM 2639 C C . PHE B 1 28 ? -1.627 -0.267 -12.789 1 98.06 28 PHE B C 1
ATOM 2641 O O . PHE B 1 28 ? -1.787 0.161 -13.93 1 98.06 28 PHE B O 1
ATOM 2648 N N . GLN B 1 29 ? -1.132 0.428 -11.812 1 98.06 29 GLN B N 1
ATOM 2649 C CA . GLN B 1 29 ? -0.776 1.837 -11.945 1 98.06 29 GLN B CA 1
ATOM 2650 C C . GLN B 1 29 ? 0.665 2.086 -11.508 1 98.06 29 GLN B C 1
ATOM 2652 O O . GLN B 1 29 ? 1.013 1.867 -10.344 1 98.06 29 GLN B O 1
ATOM 2657 N N . GLU B 1 30 ? 1.503 2.539 -12.453 1 98.31 30 GLU B N 1
ATOM 2658 C CA . GLU B 1 30 ? 2.805 3.047 -12.023 1 98.31 30 GLU B CA 1
ATOM 2659 C C . GLU B 1 30 ? 2.658 4.348 -11.242 1 98.31 30 GLU B C 1
ATOM 2661 O O . GLU B 1 30 ? 1.962 5.266 -11.68 1 98.31 30 GLU B O 1
ATOM 2666 N N . THR B 1 31 ? 3.334 4.477 -10.109 1 98.38 31 THR B N 1
ATOM 2667 C CA . THR B 1 31 ? 3.117 5.602 -9.203 1 98.38 31 THR B CA 1
ATOM 2668 C C . THR B 1 31 ? 4.41 6.391 -9.008 1 98.38 31 THR B C 1
ATOM 2670 O O . THR B 1 31 ? 4.535 7.512 -9.5 1 98.38 31 THR B O 1
ATOM 2673 N N . VAL B 1 32 ? 5.457 5.855 -8.445 1 98.69 32 VAL B N 1
ATOM 2674 C CA . VAL B 1 32 ? 6.645 6.566 -7.984 1 98.69 32 VAL B CA 1
ATOM 2675 C C . VAL B 1 32 ? 7.805 6.312 -8.945 1 98.69 32 VAL B C 1
ATOM 2677 O O . VAL B 1 32 ? 8.484 5.285 -8.852 1 98.69 32 VAL B O 1
ATOM 2680 N N . PRO B 1 33 ? 8.102 7.262 -9.82 1 98.5 33 PRO B N 1
ATOM 2681 C CA . PRO B 1 33 ? 9.344 7.109 -10.586 1 98.5 33 PRO B CA 1
ATOM 2682 C C . PRO B 1 33 ? 10.586 7.176 -9.703 1 98.5 33 PRO B C 1
ATOM 2684 O O . PRO B 1 33 ? 10.766 8.141 -8.961 1 98.5 33 PRO B O 1
ATOM 2687 N N . LEU B 1 34 ? 11.422 6.172 -9.766 1 98.56 34 LEU B N 1
ATOM 2688 C CA . LEU B 1 34 ? 12.547 6.055 -8.852 1 98.56 34 LEU B CA 1
ATOM 2689 C C . LEU B 1 34 ? 13.867 6.332 -9.57 1 98.56 34 LEU B C 1
ATOM 2691 O O . LEU B 1 34 ? 14.891 6.566 -8.93 1 98.56 34 LEU B O 1
ATOM 2695 N N . GLN B 1 35 ? 13.859 6.266 -10.82 1 97.5 35 GLN B N 1
ATOM 2696 C CA . GLN B 1 35 ? 15.047 6.531 -11.633 1 97.5 35 GLN B CA 1
ATOM 2697 C C . GLN B 1 35 ? 14.922 7.859 -12.375 1 97.5 35 GLN B C 1
ATOM 2699 O O . GLN B 1 35 ? 13.859 8.188 -12.898 1 97.5 35 GLN B O 1
ATOM 2704 N N . ALA B 1 36 ? 16.062 8.617 -12.414 1 96.69 36 ALA B N 1
ATOM 2705 C CA . ALA B 1 36 ? 16.062 9.875 -13.148 1 96.69 36 ALA B CA 1
ATOM 2706 C C . ALA B 1 36 ? 15.695 9.656 -14.617 1 96.69 36 ALA B C 1
ATOM 2708 O O . ALA B 1 36 ? 16.203 8.742 -15.266 1 96.69 36 ALA B O 1
ATOM 2709 N N . GLY B 1 37 ? 14.789 10.469 -15.109 1 96.12 37 GLY B N 1
ATOM 2710 C CA . GLY B 1 37 ? 14.414 10.422 -16.516 1 96.12 37 GLY B CA 1
ATOM 2711 C C . GLY B 1 37 ? 13.336 9.406 -16.812 1 96.12 37 GLY B C 1
ATOM 2712 O O . GLY B 1 37 ? 12.867 9.305 -17.953 1 96.12 37 GLY B O 1
ATOM 2713 N N . TYR B 1 38 ? 12.938 8.633 -15.844 1 97.44 38 TYR B N 1
ATOM 2714 C CA . TYR B 1 38 ? 11.891 7.645 -16.078 1 97.44 38 TYR B CA 1
ATOM 2715 C C . TYR B 1 38 ? 10.539 8.32 -16.297 1 97.44 38 TYR B C 1
ATOM 2717 O O . TYR B 1 38 ? 10.133 9.188 -15.523 1 97.44 38 TYR B O 1
ATOM 2725 N N . GLU B 1 39 ? 9.883 7.875 -17.312 1 95.44 39 GLU B N 1
ATOM 2726 C CA . GLU B 1 39 ? 8.516 8.32 -17.578 1 95.44 39 GLU B CA 1
ATOM 2727 C C . GLU B 1 39 ? 7.504 7.234 -17.234 1 95.44 39 GLU B C 1
ATOM 2729 O O . GLU B 1 39 ? 7.57 6.125 -17.75 1 95.44 39 GLU B O 1
ATOM 2734 N N . VAL B 1 40 ? 6.629 7.602 -16.391 1 96.19 40 VAL B N 1
ATOM 2735 C CA . VAL B 1 40 ? 5.617 6.656 -15.93 1 96.19 40 VAL B CA 1
ATOM 2736 C C . VAL B 1 40 ? 4.73 6.246 -17.109 1 96.19 40 VAL B C 1
ATOM 2738 O O . VAL B 1 40 ? 4.379 7.078 -17.953 1 96.19 40 VAL B O 1
ATOM 2741 N N . HIS B 1 41 ? 4.371 4.941 -17.203 1 96.44 41 HIS B N 1
ATOM 2742 C CA . HIS B 1 41 ? 3.498 4.418 -18.25 1 96.44 41 HIS B CA 1
ATOM 2743 C C . HIS B 1 41 ? 2.031 4.527 -17.844 1 96.44 41 HIS B C 1
ATOM 2745 O O . HIS B 1 41 ? 1.713 4.676 -16.672 1 96.44 41 HIS B O 1
ATOM 2751 N N . ASP B 1 42 ? 1.165 4.414 -18.859 1 95.44 42 ASP B N 1
ATOM 2752 C CA . ASP B 1 42 ? -0.276 4.438 -18.625 1 95.44 42 ASP B CA 1
ATOM 2753 C C . ASP B 1 42 ? -0.709 3.248 -17.766 1 95.44 42 ASP B C 1
ATOM 2755 O O . ASP B 1 42 ? -0.062 2.199 -17.781 1 95.44 42 ASP B O 1
ATOM 2759 N N . ASP B 1 43 ? -1.829 3.49 -17.109 1 96.44 43 ASP B N 1
ATOM 2760 C CA . ASP B 1 43 ? -2.422 2.398 -16.344 1 96.44 43 ASP B CA 1
ATOM 2761 C C . ASP B 1 43 ? -2.777 1.223 -17.25 1 96.44 43 ASP B C 1
ATOM 2763 O O . ASP B 1 43 ? -3.096 1.412 -18.422 1 96.44 43 ASP B O 1
ATOM 2767 N N . LYS B 1 44 ? -2.678 0.091 -16.641 1 96.25 44 LYS B N 1
ATOM 2768 C CA . LYS B 1 44 ? -3.143 -1.118 -17.328 1 96.25 44 LYS B CA 1
ATOM 2769 C C . LYS B 1 44 ? -4.398 -1.671 -16.656 1 96.25 44 LYS B C 1
ATOM 2771 O O . LYS B 1 44 ? -4.402 -1.937 -15.453 1 96.25 44 LYS B O 1
ATOM 2776 N N . ASN B 1 45 ? -5.453 -1.778 -17.422 1 97.19 45 ASN B N 1
ATOM 2777 C CA . ASN B 1 45 ? -6.719 -2.342 -16.969 1 97.19 45 ASN B CA 1
ATOM 2778 C C . ASN B 1 45 ? -7.141 -3.535 -17.812 1 97.19 45 ASN B C 1
ATOM 2780 O O . ASN B 1 45 ? -7.047 -3.492 -19.047 1 97.19 45 ASN B O 1
ATOM 2784 N N . SER B 1 46 ? -7.531 -4.586 -17.156 1 96.88 46 SER B N 1
ATOM 2785 C CA . SER B 1 46 ? -8.078 -5.766 -17.812 1 96.88 46 SER B CA 1
ATOM 2786 C C . SER B 1 46 ? -9.023 -6.531 -16.891 1 96.88 46 SER B C 1
ATOM 2788 O O . SER B 1 46 ? -9.32 -6.074 -15.789 1 96.88 46 SER B O 1
ATOM 2790 N N . GLY B 1 47 ? -9.633 -7.594 -17.406 1 96.56 47 GLY B N 1
ATOM 2791 C CA . GLY B 1 47 ? -10.539 -8.391 -16.594 1 96.56 47 GLY B CA 1
ATOM 2792 C C . GLY B 1 47 ? -11 -9.656 -17.281 1 96.56 47 GLY B C 1
ATOM 2793 O O . GLY B 1 47 ? -10.516 -9.984 -18.375 1 96.56 47 GLY B O 1
ATOM 2794 N N . GLY B 1 48 ? -11.852 -10.398 -16.578 1 97.25 48 GLY B N 1
ATOM 2795 C CA . GLY B 1 48 ? -12.391 -11.641 -17.109 1 97.25 48 GLY B CA 1
ATOM 2796 C C . GLY B 1 48 ? -13.211 -12.406 -16.078 1 97.25 48 GLY B C 1
ATOM 2797 O O . GLY B 1 48 ? -13.688 -11.828 -15.102 1 97.25 48 GLY B O 1
ATOM 2798 N N . PHE B 1 49 ? -13.484 -13.664 -16.484 1 98.62 49 PHE B N 1
ATOM 2799 C CA . PHE B 1 49 ? -14.266 -14.562 -15.641 1 98.62 49 PHE B CA 1
ATOM 2800 C C . PHE B 1 49 ? -13.414 -15.75 -15.188 1 98.62 49 PHE B C 1
ATOM 2802 O O . PHE B 1 49 ? -12.734 -16.375 -16 1 98.62 49 PHE B O 1
ATOM 2809 N N . GLU B 1 50 ? -13.461 -15.977 -13.914 1 98.5 50 GLU B N 1
ATOM 2810 C CA . GLU B 1 50 ? -12.555 -16.984 -13.359 1 98.5 50 GLU B CA 1
ATOM 2811 C C . GLU B 1 50 ? -13.234 -17.812 -12.281 1 98.5 50 GLU B C 1
ATOM 2813 O O . GLU B 1 50 ? -13.977 -17.266 -11.453 1 98.5 50 GLU B O 1
ATOM 2818 N N . THR B 1 51 ? -13.062 -19.109 -12.367 1 98.44 51 THR B N 1
ATOM 2819 C CA . THR B 1 51 ? -13.461 -20 -11.289 1 98.44 51 THR B CA 1
ATOM 2820 C C . THR B 1 51 ? -12.242 -20.438 -10.477 1 98.44 51 THR B C 1
ATOM 2822 O O . THR B 1 51 ? -11.203 -20.781 -11.047 1 98.44 51 THR B O 1
ATOM 2825 N N . VAL B 1 52 ? -12.367 -20.359 -9.156 1 98.88 52 VAL B N 1
ATOM 2826 C CA . VAL B 1 52 ? -11.32 -20.812 -8.25 1 98.88 52 VAL B CA 1
ATOM 2827 C C . VAL B 1 52 ? -11.773 -22.094 -7.551 1 98.88 52 VAL B C 1
ATOM 2829 O O . VAL B 1 52 ? -12.766 -22.109 -6.828 1 98.88 52 VAL B O 1
ATOM 2832 N N . LEU B 1 53 ? -11.016 -23.156 -7.738 1 98.75 53 LEU B N 1
ATOM 2833 C CA . LEU B 1 53 ? -11.367 -24.469 -7.23 1 98.75 53 LEU B CA 1
ATOM 2834 C C . LEU B 1 53 ? -10.406 -24.906 -6.129 1 98.75 53 LEU B C 1
ATOM 2836 O O . LEU B 1 53 ? -9.219 -24.578 -6.176 1 98.75 53 LEU B O 1
ATOM 2840 N N . VAL B 1 54 ? -10.906 -25.672 -5.16 1 98.69 54 VAL B N 1
ATOM 2841 C CA . VAL B 1 54 ? -10.062 -26.297 -4.141 1 98.69 54 VAL B CA 1
ATOM 2842 C C . VAL B 1 54 ? -9.508 -27.609 -4.664 1 98.69 54 VAL B C 1
ATOM 2844 O O . VAL B 1 54 ? -10.273 -28.531 -4.961 1 98.69 54 VAL B O 1
ATOM 2847 N N . VAL B 1 55 ? -8.242 -27.719 -4.727 1 98.19 55 VAL B N 1
ATOM 2848 C CA . VAL B 1 55 ? -7.551 -28.906 -5.223 1 98.19 55 VAL B CA 1
ATOM 2849 C C . VAL B 1 55 ? -7.137 -29.781 -4.047 1 98.19 55 VAL B C 1
ATOM 2851 O O . VAL B 1 55 ? -7.172 -31.016 -4.141 1 98.19 55 VAL B O 1
ATOM 2854 N N . GLU B 1 56 ? -6.66 -29.109 -3.053 1 98.06 56 GLU B N 1
ATOM 2855 C CA . GLU B 1 56 ? -6.266 -29.766 -1.807 1 98.06 56 GLU B CA 1
ATOM 2856 C C . GLU B 1 56 ? -6.746 -28.969 -0.595 1 98.06 56 GLU B C 1
ATOM 2858 O O . GLU B 1 56 ? -6.703 -27.734 -0.594 1 98.06 56 GLU B O 1
ATOM 2863 N N . ASP B 1 57 ? -7.25 -29.625 0.387 1 98.25 57 ASP B N 1
ATOM 2864 C CA . ASP B 1 57 ? -7.68 -29.062 1.664 1 98.25 57 ASP B CA 1
ATOM 2865 C C . ASP B 1 57 ? -7.25 -29.953 2.828 1 98.25 57 ASP B C 1
ATOM 2867 O O . ASP B 1 57 ? -8.023 -30.781 3.293 1 98.25 57 ASP B O 1
ATOM 2871 N N . SER B 1 58 ? -6.09 -29.781 3.246 1 96.56 58 SER B N 1
ATOM 2872 C CA . SER B 1 58 ? -5.547 -30.453 4.422 1 96.56 58 SER B CA 1
ATOM 2873 C C . SER B 1 58 ? -5.176 -29.453 5.508 1 96.56 58 SER B C 1
ATOM 2875 O O . SER B 1 58 ? -5.09 -28.25 5.25 1 96.56 58 SER B O 1
ATOM 2877 N N . PRO B 1 59 ? -5.055 -29.859 6.766 1 93.06 59 PRO B N 1
ATOM 2878 C CA . PRO B 1 59 ? -4.828 -28.922 7.867 1 93.06 59 PRO B CA 1
ATOM 2879 C C . PRO B 1 59 ? -3.625 -28 7.637 1 93.06 59 PRO B C 1
ATOM 2881 O O . PRO B 1 59 ? -3.676 -26.812 7.945 1 93.06 59 PRO B O 1
ATOM 2884 N N . GLY B 1 60 ? -2.566 -28.438 7.047 1 95.62 60 GLY B N 1
ATOM 2885 C CA . GLY B 1 60 ? -1.373 -27.625 6.891 1 95.62 60 GLY B CA 1
ATOM 2886 C C . GLY B 1 60 ? -1.155 -27.156 5.465 1 95.62 60 GLY B C 1
ATOM 2887 O O . GLY B 1 60 ? -0.144 -26.516 5.164 1 95.62 60 GLY B O 1
ATOM 2888 N N . LYS B 1 61 ? -2.117 -27.469 4.602 1 98.19 61 LYS B N 1
ATOM 2889 C CA . LYS B 1 61 ? -1.914 -27.125 3.195 1 98.19 61 LYS B CA 1
ATOM 2890 C C . LYS B 1 61 ? -3.248 -26.969 2.471 1 98.19 61 LYS B C 1
ATOM 2892 O O . LYS B 1 61 ? -4.137 -27.812 2.607 1 98.19 61 LYS B O 1
ATOM 2897 N N . ILE B 1 62 ? -3.426 -25.875 1.771 1 98.81 62 ILE B N 1
ATOM 2898 C CA . ILE B 1 62 ? -4.57 -25.625 0.9 1 98.81 62 ILE B CA 1
ATOM 2899 C C . ILE B 1 62 ? -4.082 -25.219 -0.49 1 98.81 62 ILE B C 1
ATOM 2901 O O . ILE B 1 62 ? -3.203 -24.359 -0.621 1 98.81 62 ILE B O 1
ATOM 2905 N N . VAL B 1 63 ? -4.586 -25.875 -1.502 1 98.88 63 VAL B N 1
ATOM 2906 C CA . VAL B 1 63 ? -4.219 -25.578 -2.879 1 98.88 63 VAL B CA 1
ATOM 2907 C C . VAL B 1 63 ? -5.449 -25.109 -3.654 1 98.88 63 VAL B C 1
ATOM 2909 O O . VAL B 1 63 ? -6.477 -25.797 -3.666 1 98.88 63 VAL B O 1
ATOM 2912 N N . LEU B 1 64 ? -5.379 -23.953 -4.266 1 98.94 64 LEU B N 1
ATOM 2913 C CA . LEU B 1 64 ? -6.453 -23.391 -5.074 1 98.94 64 LEU B CA 1
ATOM 2914 C C . LEU B 1 64 ? -6.023 -23.266 -6.531 1 98.94 64 LEU B C 1
ATOM 2916 O O . LEU B 1 64 ? -4.941 -22.75 -6.824 1 98.94 64 LEU B O 1
ATOM 2920 N N . GLN B 1 65 ? -6.844 -23.734 -7.441 1 98.94 65 GLN B N 1
ATOM 2921 C CA . GLN B 1 65 ? -6.613 -23.641 -8.875 1 98.94 65 GLN B CA 1
ATOM 2922 C C . GLN B 1 65 ? -7.562 -22.625 -9.516 1 98.94 65 GLN B C 1
ATOM 2924 O O . GLN B 1 65 ? -8.781 -22.719 -9.344 1 98.94 65 GLN B O 1
ATOM 2929 N N . HIS B 1 66 ? -6.965 -21.688 -10.18 1 98.88 66 HIS B N 1
ATOM 2930 C CA . HIS B 1 66 ? -7.738 -20.719 -10.953 1 98.88 66 HIS B CA 1
ATOM 2931 C C . HIS B 1 66 ? -7.938 -21.188 -12.391 1 98.88 66 HIS B C 1
ATOM 2933 O O . HIS B 1 66 ? -6.996 -21.656 -13.031 1 98.88 66 HIS B O 1
ATOM 2939 N N . ILE B 1 67 ? -9.164 -21.047 -12.906 1 98.75 67 ILE B N 1
ATOM 2940 C CA . ILE B 1 67 ? -9.484 -21.375 -14.289 1 98.75 67 ILE B CA 1
ATOM 2941 C C . ILE B 1 67 ? -10.273 -20.234 -14.93 1 98.75 67 ILE B C 1
ATOM 2943 O O . ILE B 1 67 ? -11.328 -19.844 -14.414 1 98.75 67 ILE B O 1
ATOM 2947 N N . LEU B 1 68 ? -9.781 -19.75 -16.031 1 98.38 68 LEU B N 1
ATOM 2948 C CA . LEU B 1 68 ? -10.453 -18.688 -16.781 1 98.38 68 LEU B CA 1
ATOM 2949 C C . LEU B 1 68 ? -11.453 -19.266 -17.766 1 98.38 68 LEU B C 1
ATOM 2951 O O . LEU B 1 68 ? -11.195 -20.297 -18.375 1 98.38 68 LEU B O 1
ATOM 2955 N N . VAL B 1 69 ? -12.531 -18.594 -17.875 1 98 69 VAL B N 1
ATOM 2956 C CA . VAL B 1 69 ? -13.539 -18.938 -18.875 1 98 69 VAL B CA 1
ATOM 2957 C C . VAL B 1 69 ? -13.875 -17.703 -19.719 1 98 69 VAL B C 1
ATOM 2959 O O . VAL B 1 69 ? -14.219 -16.656 -19.172 1 98 69 VAL B O 1
ATOM 2962 N N . SER B 1 70 ? -13.758 -17.812 -21.016 1 96.19 70 SER B N 1
ATOM 2963 C CA . SER B 1 70 ? -14.172 -16.719 -21.891 1 96.19 70 SER B CA 1
ATOM 2964 C C . SER B 1 70 ? -15.68 -16.766 -22.141 1 96.19 70 SER B C 1
ATOM 2966 O O . SER B 1 70 ? -16.328 -17.797 -21.922 1 96.19 70 SER B O 1
ATOM 2968 N N . PRO B 1 71 ? -16.266 -15.648 -22.594 1 92.44 71 PRO B N 1
ATOM 2969 C CA . PRO B 1 71 ? -17.688 -15.672 -22.922 1 92.44 71 PRO B CA 1
ATOM 2970 C C . PRO B 1 71 ? -18.031 -16.75 -23.953 1 92.44 71 PRO B C 1
ATOM 2972 O O . PRO B 1 71 ? -19.141 -17.297 -23.938 1 92.44 71 PRO B O 1
ATOM 2975 N N . GLY B 1 72 ? -17.203 -17.125 -24.797 1 93 72 GLY B N 1
ATOM 2976 C CA . GLY B 1 72 ? -17.422 -18.172 -25.781 1 93 72 GLY B CA 1
ATOM 2977 C C . GLY B 1 72 ? -17.219 -19.562 -25.234 1 93 72 GLY B C 1
ATOM 2978 O O . GLY B 1 72 ? -17.422 -20.547 -25.953 1 93 72 GLY B O 1
ATOM 2979 N N . GLY B 1 73 ? -16.812 -19.672 -24.031 1 93.69 73 GLY B N 1
ATOM 2980 C CA . GLY B 1 73 ? -16.703 -20.969 -23.375 1 93.69 73 GLY B CA 1
ATOM 2981 C C . GLY B 1 73 ? -15.297 -21.531 -23.406 1 93.69 73 GLY B C 1
ATOM 2982 O O . GLY B 1 73 ? -15.047 -22.609 -22.859 1 93.69 73 GLY B O 1
ATOM 2983 N N . HIS B 1 74 ? -14.445 -20.812 -24.031 1 96 74 HIS B N 1
ATOM 2984 C CA . HIS B 1 74 ? -13.062 -21.266 -24.031 1 96 74 HIS B CA 1
ATOM 2985 C C . HIS B 1 74 ? -12.461 -21.219 -22.625 1 96 74 HIS B C 1
ATOM 2987 O O . HIS B 1 74 ? -12.703 -20.266 -21.875 1 96 74 HIS B O 1
ATOM 2993 N N . VAL B 1 75 ? -11.672 -22.297 -22.328 1 97.44 75 VAL B N 1
ATOM 2994 C CA . VAL B 1 75 ? -11.141 -22.438 -20.969 1 97.44 75 VAL B CA 1
ATOM 2995 C C . VAL B 1 75 ? -9.625 -22.312 -21 1 97.44 75 VAL B C 1
ATOM 2997 O O . VAL B 1 75 ? -8.969 -22.828 -21.906 1 97.44 75 VAL B O 1
ATOM 3000 N N . VAL B 1 76 ? -9.078 -21.641 -20.031 1 95.94 76 VAL B N 1
ATOM 3001 C CA . VAL B 1 76 ? -7.641 -21.578 -19.781 1 95.94 76 VAL B CA 1
ATOM 3002 C C . VAL B 1 76 ? -7.344 -21.953 -18.344 1 95.94 76 VAL B C 1
ATOM 3004 O O . VAL B 1 76 ? -7.77 -21.266 -17.406 1 95.94 76 VAL B O 1
ATOM 3007 N N . LYS B 1 77 ? -6.688 -23.219 -18.219 1 98.12 77 LYS B N 1
ATOM 3008 C CA . LYS B 1 77 ? -6.125 -23.453 -16.891 1 98.12 77 LYS B CA 1
ATOM 3009 C C . LYS B 1 77 ? -5.145 -22.344 -16.5 1 98.12 77 LYS B C 1
ATOM 3011 O O . LYS B 1 77 ? -4.078 -22.219 -17.109 1 98.12 77 LYS B O 1
ATOM 3016 N N . HIS B 1 78 ? -5.5 -21.547 -15.578 1 97.69 78 HIS B N 1
ATOM 3017 C CA . HIS B 1 78 ? -4.766 -20.344 -15.203 1 97.69 78 HIS B CA 1
ATOM 3018 C C . HIS B 1 78 ? -3.828 -20.609 -14.031 1 97.69 78 HIS B C 1
ATOM 3020 O O . HIS B 1 78 ? -3.318 -21.719 -13.875 1 97.69 78 HIS B O 1
ATOM 3026 N N . TRP B 1 79 ? -3.504 -19.609 -13.273 1 98.12 79 TRP B N 1
ATOM 3027 C CA . TRP B 1 79 ? -2.484 -19.734 -12.234 1 98.12 79 TRP B CA 1
ATOM 3028 C C . TRP B 1 79 ? -3.014 -20.516 -11.039 1 98.12 79 TRP B C 1
ATOM 3030 O O . TRP B 1 79 ? -4.211 -20.797 -10.953 1 98.12 79 TRP B O 1
ATOM 3040 N N . ARG B 1 80 ? -2.094 -21.016 -10.258 1 98.81 80 ARG B N 1
ATOM 3041 C CA . ARG B 1 80 ? -2.377 -21.781 -9.047 1 98.81 80 ARG B CA 1
ATOM 3042 C C . ARG B 1 80 ? -1.707 -21.141 -7.832 1 98.81 80 ARG B C 1
ATOM 3044 O O . ARG B 1 80 ? -0.612 -20.594 -7.941 1 98.81 80 ARG B O 1
ATOM 3051 N N . GLN B 1 81 ? -2.406 -21.25 -6.688 1 98.88 81 GLN B N 1
ATOM 3052 C CA . GLN B 1 81 ? -1.794 -20.812 -5.438 1 98.88 81 GLN B CA 1
ATOM 3053 C C . GLN B 1 81 ? -1.835 -21.922 -4.391 1 98.88 81 GLN B C 1
ATOM 3055 O O . GLN B 1 81 ? -2.883 -22.531 -4.164 1 98.88 81 GLN B O 1
ATOM 3060 N N . ASP B 1 82 ? -0.687 -22.219 -3.803 1 98.88 82 ASP B N 1
ATOM 3061 C CA . ASP B 1 82 ? -0.515 -23.156 -2.699 1 98.88 82 ASP B CA 1
ATOM 3062 C C . ASP B 1 82 ? -0.26 -22.422 -1.387 1 98.88 82 ASP B C 1
ATOM 3064 O O . ASP B 1 82 ? 0.644 -21.578 -1.302 1 98.88 82 ASP B O 1
ATOM 3068 N N . TRP B 1 83 ? -1.057 -22.734 -0.447 1 98.88 83 TRP B N 1
ATOM 3069 C CA . TRP B 1 83 ? -0.889 -22.203 0.903 1 98.88 83 TRP B CA 1
ATOM 3070 C C . TRP B 1 83 ? -0.366 -23.281 1.849 1 98.88 83 TRP B C 1
ATOM 3072 O O . TRP B 1 83 ? -0.947 -24.375 1.949 1 98.88 83 TRP B O 1
ATOM 3082 N N . THR B 1 84 ? 0.709 -22.984 2.502 1 98.56 84 THR B N 1
ATOM 3083 C CA . THR B 1 84 ? 1.274 -23.922 3.469 1 98.56 84 THR B CA 1
ATOM 3084 C C . THR B 1 84 ? 1.438 -23.25 4.832 1 98.56 84 THR B C 1
ATOM 3086 O O . THR B 1 84 ? 2.033 -22.172 4.938 1 98.56 84 THR B O 1
ATOM 3089 N N . PHE B 1 85 ? 0.884 -23.875 5.844 1 98.25 85 PHE B N 1
ATOM 3090 C CA . PHE B 1 85 ? 1.024 -23.391 7.211 1 98.25 85 PHE B CA 1
ATOM 3091 C C . PHE B 1 85 ? 2.418 -23.688 7.75 1 98.25 85 PHE B C 1
ATOM 3093 O O . PHE B 1 85 ? 2.914 -24.812 7.621 1 98.25 85 PHE B O 1
ATOM 3100 N N . GLU B 1 86 ? 3.09 -22.688 8.242 1 98.19 86 GLU B N 1
ATOM 3101 C CA . GLU B 1 86 ? 4.391 -22.75 8.906 1 98.19 86 GLU B CA 1
ATOM 3102 C C . GLU B 1 86 ? 5.402 -23.5 8.047 1 98.19 86 GLU B C 1
ATOM 3104 O O . GLU B 1 86 ? 6.094 -24.406 8.531 1 98.19 86 GLU B O 1
ATOM 3109 N N . ALA B 1 87 ? 5.383 -23.172 6.77 1 97.88 87 ALA B N 1
ATOM 3110 C CA . ALA B 1 87 ? 6.395 -23.719 5.875 1 97.88 87 ALA B CA 1
ATOM 3111 C C . ALA B 1 87 ? 7.801 -23.406 6.375 1 97.88 87 ALA B C 1
ATOM 3113 O O . ALA B 1 87 ? 8.07 -22.281 6.82 1 97.88 87 ALA B O 1
ATOM 3114 N N . SER B 1 88 ? 8.68 -24.344 6.266 1 96.88 88 SER B N 1
ATOM 3115 C CA . SER B 1 88 ? 10.055 -24.141 6.707 1 96.88 88 SER B CA 1
ATOM 3116 C C . SER B 1 88 ? 10.945 -23.672 5.559 1 96.88 88 SER B C 1
ATOM 3118 O O . SER B 1 88 ? 12.055 -23.188 5.781 1 96.88 88 SER B O 1
ATOM 3120 N N . GLU B 1 89 ? 10.508 -23.891 4.34 1 97.44 89 GLU B N 1
ATOM 3121 C CA . GLU B 1 89 ? 11.242 -23.484 3.146 1 97.44 89 GLU B CA 1
ATOM 3122 C C . GLU B 1 89 ? 10.289 -23.062 2.035 1 97.44 89 GLU B C 1
ATOM 3124 O O . GLU B 1 89 ? 9.086 -23.328 2.102 1 97.44 89 GLU B O 1
ATOM 3129 N N . ARG B 1 90 ? 10.742 -22.359 1.113 1 98 90 ARG B N 1
ATOM 3130 C CA . ARG B 1 90 ? 10.008 -21.969 -0.087 1 98 90 ARG B CA 1
ATOM 3131 C C . ARG B 1 90 ? 10.961 -21.719 -1.252 1 98 90 ARG B C 1
ATOM 3133 O O . ARG B 1 90 ? 12.164 -21.562 -1.053 1 98 90 ARG B O 1
ATOM 3140 N N . PHE B 1 91 ? 10.422 -21.766 -2.486 1 97.94 91 PHE B N 1
ATOM 3141 C CA . PHE B 1 91 ? 11.258 -21.359 -3.605 1 97.94 91 PHE B CA 1
ATOM 3142 C C . PHE B 1 91 ? 11.273 -19.828 -3.734 1 97.94 91 PHE B C 1
ATOM 3144 O O . PHE B 1 91 ? 10.281 -19.172 -3.404 1 97.94 91 PHE B O 1
ATOM 3151 N N . GLU B 1 92 ? 12.336 -19.328 -4.125 1 96.62 92 GLU B N 1
ATOM 3152 C CA . GLU B 1 92 ? 12.523 -17.906 -4.359 1 96.62 92 GLU B CA 1
ATOM 3153 C C . GLU B 1 92 ? 13.047 -17.641 -5.77 1 96.62 92 GLU B C 1
ATOM 3155 O O . GLU B 1 92 ? 13.953 -18.344 -6.242 1 96.62 92 GLU B O 1
ATOM 3160 N N . PHE B 1 93 ? 12.375 -16.703 -6.418 1 96.81 93 PHE B N 1
ATOM 3161 C CA . PHE B 1 93 ? 12.93 -16.234 -7.688 1 96.81 93 PHE B CA 1
ATOM 3162 C C . PHE B 1 93 ? 14.25 -15.508 -7.465 1 96.81 93 PHE B C 1
ATOM 3164 O O . PHE B 1 93 ? 14.312 -14.562 -6.676 1 96.81 93 PHE B O 1
ATOM 3171 N N . VAL B 1 94 ? 15.25 -15.938 -8.125 1 92.19 94 VAL B N 1
ATOM 3172 C CA . VAL B 1 94 ? 16.562 -15.312 -7.945 1 92.19 94 VAL B CA 1
ATOM 3173 C C . VAL B 1 94 ? 16.875 -14.422 -9.141 1 92.19 94 VAL B C 1
ATOM 3175 O O . VAL B 1 94 ? 17.234 -13.25 -8.977 1 92.19 94 VAL B O 1
ATOM 3178 N N . ALA B 1 95 ? 17 -14.938 -10.43 1 86.31 95 ALA B N 1
ATOM 3179 C CA . ALA B 1 95 ? 17.203 -14.195 -11.672 1 86.31 95 ALA B CA 1
ATOM 3180 C C . ALA B 1 95 ? 17.094 -15.109 -12.891 1 86.31 95 ALA B C 1
ATOM 3182 O O . ALA B 1 95 ? 17.141 -16.328 -12.758 1 86.31 95 ALA B O 1
ATOM 3183 N N . GLU B 1 96 ? 16.859 -14.438 -14.062 1 86.88 96 GLU B N 1
ATOM 3184 C CA . GLU B 1 96 ? 16.938 -15.125 -15.344 1 86.88 96 GLU B CA 1
ATOM 3185 C C . GLU B 1 96 ? 16.188 -16.453 -15.312 1 86.88 96 GLU B C 1
ATOM 3187 O O . GLU B 1 96 ? 16.734 -17.5 -15.648 1 86.88 96 GLU B O 1
ATOM 3192 N N . GLN B 1 97 ? 14.977 -16.547 -14.867 1 93.56 97 GLN B N 1
ATOM 3193 C CA . GLN B 1 97 ? 14.086 -17.719 -14.844 1 93.56 97 GLN B CA 1
ATOM 3194 C C . GLN B 1 97 ? 14.656 -18.828 -13.961 1 93.56 97 GLN B C 1
ATOM 3196 O O . GLN B 1 97 ? 14.625 -20 -14.336 1 93.56 97 GLN B O 1
ATOM 3201 N N . THR B 1 98 ? 15.297 -18.375 -12.891 1 96.19 98 THR B N 1
ATOM 3202 C CA . THR B 1 98 ? 15.914 -19.281 -11.93 1 96.19 98 THR B CA 1
ATOM 3203 C C . THR B 1 98 ? 15.25 -19.141 -10.562 1 96.19 98 THR B C 1
ATOM 3205 O O . THR B 1 98 ? 14.984 -18.031 -10.102 1 96.19 98 THR B O 1
ATOM 3208 N N . TRP B 1 99 ? 15.031 -20.297 -9.953 1 97.25 99 TRP B N 1
ATOM 3209 C CA . TRP B 1 99 ? 14.484 -20.359 -8.602 1 97.25 99 TRP B CA 1
ATOM 3210 C C . TRP B 1 99 ? 15.367 -21.219 -7.695 1 97.25 99 TRP B C 1
ATOM 3212 O O . TRP B 1 99 ? 15.945 -22.219 -8.141 1 97.25 99 TRP B O 1
ATOM 3222 N N . GLU B 1 100 ? 15.461 -20.812 -6.508 1 96.38 100 GLU B N 1
ATOM 3223 C CA . GLU B 1 100 ? 16.141 -21.594 -5.477 1 96.38 100 GLU B CA 1
ATOM 3224 C C . GLU B 1 100 ? 15.219 -21.859 -4.289 1 96.38 100 GLU B C 1
ATOM 3226 O O . GLU B 1 100 ? 14.484 -20.969 -3.857 1 96.38 100 GLU B O 1
ATOM 3231 N N . THR B 1 101 ? 15.203 -23.078 -3.855 1 96.94 101 THR B N 1
ATOM 3232 C CA . THR B 1 101 ? 14.477 -23.375 -2.631 1 96.94 101 THR B CA 1
ATOM 3233 C C . THR B 1 101 ? 15.359 -23.188 -1.406 1 96.94 101 THR B C 1
ATOM 3235 O O . THR B 1 101 ? 16.438 -23.797 -1.311 1 96.94 101 THR B O 1
ATOM 3238 N N . ARG B 1 102 ? 14.906 -22.391 -0.516 1 93.56 102 ARG B N 1
ATOM 3239 C CA . ARG B 1 102 ? 15.695 -22.016 0.652 1 93.56 102 ARG B CA 1
ATOM 3240 C C . ARG B 1 102 ? 14.859 -22.078 1.925 1 93.56 102 ARG B C 1
ATOM 3242 O O . ARG B 1 102 ? 13.633 -21.953 1.876 1 93.56 102 ARG B O 1
ATOM 3249 N N . PRO B 1 103 ? 15.609 -22.234 3.055 1 95.25 103 PRO B N 1
ATOM 3250 C CA . PRO B 1 103 ? 14.875 -22.141 4.316 1 95.25 103 PRO B CA 1
ATOM 3251 C C . PRO B 1 103 ? 14.297 -20.75 4.555 1 95.25 103 PRO B C 1
ATOM 3253 O O . PRO B 1 103 ? 14.883 -19.75 4.137 1 95.25 103 PRO B O 1
ATOM 3256 N N . ILE B 1 104 ? 13.156 -20.719 5.168 1 96.94 104 ILE B N 1
ATOM 3257 C CA . ILE B 1 104 ? 12.57 -19.469 5.629 1 96.94 104 ILE B CA 1
ATOM 3258 C C . ILE B 1 104 ? 13.133 -19.109 6.996 1 96.94 104 ILE B C 1
ATOM 3260 O O . ILE B 1 104 ? 13.375 -19.984 7.832 1 96.94 104 ILE B O 1
ATOM 3264 N N . ASP B 1 105 ? 13.469 -17.828 7.207 1 96.19 105 ASP B N 1
ATOM 3265 C CA . ASP B 1 105 ? 13.867 -17.375 8.539 1 96.19 105 ASP B CA 1
ATOM 3266 C C . ASP B 1 105 ? 12.953 -17.953 9.609 1 96.19 105 ASP B C 1
ATOM 3268 O O . ASP B 1 105 ? 11.742 -17.703 9.602 1 96.19 105 ASP B O 1
ATOM 3272 N N . PRO B 1 106 ? 13.539 -18.703 10.531 1 96.94 106 PRO B N 1
ATOM 3273 C CA . PRO B 1 106 ? 12.719 -19.375 11.539 1 96.94 106 PRO B CA 1
ATOM 3274 C C . PRO B 1 106 ? 11.82 -18.406 12.312 1 96.94 106 PRO B C 1
ATOM 3276 O O . PRO B 1 106 ? 10.75 -18.781 12.773 1 96.94 106 PRO B O 1
ATOM 3279 N N . GLN B 1 107 ? 12.219 -17.172 12.445 1 96 107 GLN B N 1
ATOM 3280 C CA . GLN B 1 107 ? 11.445 -16.188 13.195 1 96 107 GLN B CA 1
ATOM 3281 C C . GLN B 1 107 ? 10.148 -15.836 12.469 1 96 107 GLN B C 1
ATOM 3283 O O . GLN B 1 107 ? 9.18 -15.398 13.086 1 96 107 GLN B O 1
ATOM 3288 N N . LYS B 1 108 ? 10.109 -16.078 11.211 1 96.44 108 LYS B N 1
ATOM 3289 C CA . LYS B 1 108 ? 8.953 -15.734 10.391 1 96.44 108 LYS B CA 1
ATOM 3290 C C . LYS B 1 108 ? 7.969 -16.906 10.312 1 96.44 108 LYS B C 1
ATOM 3292 O O . LYS B 1 108 ? 6.844 -16.734 9.836 1 96.44 108 LYS B O 1
ATOM 3297 N N . VAL B 1 109 ? 8.289 -18.016 10.797 1 97.38 109 VAL B N 1
ATOM 3298 C CA . VAL B 1 109 ? 7.594 -19.266 10.477 1 97.38 109 VAL B CA 1
ATOM 3299 C C . VAL B 1 109 ? 6.391 -19.438 11.398 1 97.38 109 VAL B C 1
ATOM 3301 O O . VAL B 1 109 ? 5.285 -19.734 10.945 1 97.38 109 VAL B O 1
ATOM 3304 N N . PRO B 1 110 ? 6.578 -19.188 12.742 1 96.81 110 PRO B N 1
ATOM 3305 C CA . PRO B 1 110 ? 5.457 -19.5 13.633 1 96.81 110 PRO B CA 1
ATOM 3306 C C . PRO B 1 110 ? 4.195 -18.719 13.297 1 96.81 110 PRO B C 1
ATOM 3308 O O . PRO B 1 110 ? 4.227 -17.484 13.234 1 96.81 110 PRO B O 1
ATOM 3311 N N . GLY B 1 111 ? 3.145 -19.484 13.062 1 96.75 111 GLY B N 1
ATOM 3312 C CA . GLY B 1 111 ? 1.82 -18.922 12.859 1 96.75 111 GLY B CA 1
ATOM 3313 C C . GLY B 1 111 ? 1.64 -18.297 11.484 1 96.75 111 GLY B C 1
ATOM 3314 O O . GLY B 1 111 ? 0.618 -17.672 11.211 1 96.75 111 GLY B O 1
ATOM 3315 N N . SER B 1 112 ? 2.623 -18.5 10.586 1 98.25 112 SER B N 1
ATOM 3316 C CA . SER B 1 112 ? 2.555 -17.875 9.273 1 98.25 112 SER B CA 1
ATOM 3317 C C . SER B 1 112 ? 2.018 -18.828 8.227 1 98.25 112 SER B C 1
ATOM 3319 O O . SER B 1 112 ? 2.043 -20.047 8.422 1 98.25 112 SER B O 1
ATOM 3321 N N . TRP B 1 113 ? 1.443 -18.297 7.238 1 98.75 113 TRP B N 1
ATOM 3322 C CA . TRP B 1 113 ? 1.118 -19.016 6.012 1 98.75 113 TRP B CA 1
ATOM 3323 C C . TRP B 1 113 ? 1.99 -18.547 4.855 1 98.75 113 TRP B C 1
ATOM 3325 O O . TRP B 1 113 ? 2.197 -17.344 4.68 1 98.75 113 TRP B O 1
ATOM 3335 N N . THR B 1 114 ? 2.549 -19.484 4.09 1 98.81 114 THR B N 1
ATOM 3336 C CA . THR B 1 114 ? 3.295 -19.188 2.873 1 98.81 114 THR B CA 1
ATOM 3337 C C . THR B 1 114 ? 2.439 -19.453 1.638 1 98.81 114 THR B C 1
ATOM 3339 O O . THR B 1 114 ? 1.925 -20.562 1.461 1 98.81 114 THR B O 1
ATOM 3342 N N . GLN B 1 115 ? 2.25 -18.406 0.874 1 98.94 115 GLN B N 1
ATOM 3343 C CA . GLN B 1 115 ? 1.606 -18.578 -0.427 1 98.94 115 GLN B CA 1
ATOM 3344 C C . GLN B 1 115 ? 2.643 -18.719 -1.537 1 98.94 115 GLN B C 1
ATOM 3346 O O . GLN B 1 115 ? 3.529 -17.875 -1.686 1 98.94 115 GLN B O 1
ATOM 3351 N N . CYS B 1 116 ? 2.615 -19.781 -2.297 1 98.88 116 CYS B N 1
ATOM 3352 C CA . CYS B 1 116 ? 3.404 -19.938 -3.514 1 98.88 116 CYS B CA 1
ATOM 3353 C C . CYS B 1 116 ? 2.508 -19.953 -4.746 1 98.88 116 CYS B C 1
ATOM 3355 O O . CYS B 1 116 ? 1.529 -20.688 -4.801 1 98.88 116 CYS B O 1
ATOM 3357 N N . VAL B 1 117 ? 2.869 -19.141 -5.652 1 98.81 117 VAL B N 1
ATOM 3358 C CA . VAL B 1 117 ? 2.084 -18.969 -6.871 1 98.81 117 VAL B CA 1
ATOM 3359 C C . VAL B 1 117 ? 2.809 -19.609 -8.047 1 98.81 117 VAL B C 1
ATOM 3361 O O . VAL B 1 117 ? 4.031 -19.516 -8.164 1 98.81 117 VAL B O 1
ATOM 3364 N N . PHE B 1 118 ? 2.037 -20.297 -8.891 1 98.56 118 PHE B N 1
ATOM 3365 C CA . PHE B 1 118 ? 2.562 -21.031 -10.039 1 98.56 118 PHE B CA 1
ATOM 3366 C C . PHE B 1 118 ? 1.896 -20.562 -11.328 1 98.56 118 PHE B C 1
ATOM 3368 O O . PHE B 1 118 ? 0.715 -20.203 -11.328 1 98.56 118 PHE B O 1
ATOM 3375 N N . GLU B 1 119 ? 2.625 -20.656 -12.43 1 97.31 119 GLU B N 1
ATOM 3376 C CA . GLU B 1 119 ? 2.174 -20.219 -13.75 1 97.31 119 GLU B CA 1
ATOM 3377 C C . GLU B 1 119 ? 1.15 -21.188 -14.328 1 97.31 119 GLU B C 1
ATOM 3379 O O . GLU B 1 119 ? 0.763 -22.156 -13.664 1 97.31 119 GLU B O 1
ATOM 3384 N N . VAL B 1 120 ? 0.693 -20.906 -15.555 1 97.44 120 VAL B N 1
ATOM 3385 C CA . VAL B 1 120 ? -0.329 -21.719 -16.188 1 97.44 120 VAL B CA 1
ATOM 3386 C C . VAL B 1 120 ? 0.208 -23.125 -16.422 1 97.44 120 VAL B C 1
ATOM 3388 O O . VAL B 1 120 ? -0.555 -24.094 -16.422 1 97.44 120 VAL B O 1
ATOM 3391 N N . SER B 1 121 ? 1.529 -23.328 -16.578 1 97.5 121 SER B N 1
ATOM 3392 C CA . SER B 1 121 ? 2.158 -24.641 -16.75 1 97.5 121 SER B CA 1
ATOM 3393 C C . SER B 1 121 ? 2.494 -25.266 -15.398 1 97.5 121 SER B C 1
ATOM 3395 O O . SER B 1 121 ? 3.166 -26.297 -15.328 1 97.5 121 SER B O 1
ATOM 3397 N N . ASP B 1 122 ? 2.193 -24.562 -14.328 1 98.38 122 ASP B N 1
ATOM 3398 C CA . ASP B 1 122 ? 2.52 -24.922 -12.953 1 98.38 122 ASP B CA 1
ATOM 3399 C C . ASP B 1 122 ? 4.008 -24.719 -12.664 1 98.38 122 ASP B C 1
ATOM 3401 O O . ASP B 1 122 ? 4.527 -25.203 -11.664 1 98.38 122 ASP B O 1
ATOM 3405 N N . ALA B 1 123 ? 4.723 -24.047 -13.586 1 97.69 123 ALA B N 1
ATOM 3406 C CA . ALA B 1 123 ? 6.07 -23.594 -13.258 1 97.69 123 ALA B CA 1
ATOM 3407 C C . ALA B 1 123 ? 6.055 -22.609 -12.094 1 97.69 123 ALA B C 1
ATOM 3409 O O . ALA B 1 123 ? 5.078 -21.875 -11.898 1 97.69 123 ALA B O 1
ATOM 3410 N N . PRO B 1 124 ? 7.195 -22.578 -11.32 1 98 124 PRO B N 1
ATOM 3411 C CA . PRO B 1 124 ? 7.219 -21.641 -10.188 1 98 124 PRO B CA 1
ATOM 3412 C C . PRO B 1 124 ? 7.215 -20.188 -10.633 1 98 124 PRO B C 1
ATOM 3414 O O . PRO B 1 124 ? 7.84 -19.828 -11.633 1 98 124 PRO B O 1
ATOM 3417 N N . ARG B 1 125 ? 6.504 -19.359 -9.922 1 97.69 125 ARG B N 1
ATOM 3418 C CA . ARG B 1 125 ? 6.5 -17.922 -10.172 1 97.69 125 ARG B CA 1
ATOM 3419 C C . ARG B 1 125 ? 7.043 -17.156 -8.969 1 97.69 125 ARG B C 1
ATOM 3421 O O . ARG B 1 125 ? 8.148 -16.609 -9.031 1 97.69 125 ARG B O 1
ATOM 3428 N N . TYR B 1 126 ? 6.324 -17.109 -7.844 1 98.19 126 TYR B N 1
ATOM 3429 C CA . TYR B 1 126 ? 6.828 -16.469 -6.633 1 98.19 126 TYR B CA 1
ATOM 3430 C C . TYR B 1 126 ? 6.164 -17.062 -5.391 1 98.19 126 TYR B C 1
ATOM 3432 O O . TYR B 1 126 ? 5.152 -17.75 -5.488 1 98.19 126 TYR B O 1
ATOM 3440 N N . CYS B 1 127 ? 6.781 -16.797 -4.254 1 98.62 127 CYS B N 1
ATOM 3441 C CA . CYS B 1 127 ? 6.18 -17.078 -2.957 1 98.62 127 CYS B CA 1
ATOM 3442 C C . CYS B 1 127 ? 6.234 -15.859 -2.047 1 98.62 127 CYS B C 1
ATOM 3444 O O . CYS B 1 127 ? 7.027 -14.945 -2.275 1 98.62 127 CYS B O 1
ATOM 3446 N N . GLY B 1 128 ? 5.383 -15.828 -1.079 1 98.62 128 GLY B N 1
ATOM 3447 C CA . GLY B 1 128 ? 5.398 -14.898 0.036 1 98.62 128 GLY B CA 1
ATOM 3448 C C . GLY B 1 128 ? 4.949 -15.523 1.344 1 98.62 128 GLY B C 1
ATOM 3449 O O . GLY B 1 128 ? 4.086 -16.406 1.354 1 98.62 128 GLY B O 1
ATOM 3450 N N . THR B 1 129 ? 5.566 -15.086 2.434 1 98.81 129 THR B N 1
ATOM 3451 C CA . THR B 1 129 ? 5.223 -15.562 3.77 1 98.81 129 THR B CA 1
ATOM 3452 C C . THR B 1 129 ? 4.641 -14.43 4.609 1 98.81 129 THR B C 1
ATOM 3454 O O . THR B 1 129 ? 5.168 -13.312 4.613 1 98.81 129 THR B O 1
ATOM 3457 N N . GLY B 1 130 ? 3.568 -14.711 5.242 1 98.5 130 GLY B N 1
ATOM 3458 C CA . GLY B 1 130 ? 2.932 -13.727 6.098 1 98.5 130 GLY B CA 1
ATOM 3459 C C . GLY B 1 130 ? 1.893 -14.32 7.027 1 98.5 130 GLY B C 1
ATOM 3460 O O . GLY B 1 130 ? 1.685 -15.531 7.039 1 98.5 130 GLY B O 1
ATOM 3461 N N . ARG B 1 131 ? 1.337 -13.484 7.902 1 97.81 131 ARG B N 1
ATOM 3462 C CA . ARG B 1 131 ? 0.301 -13.891 8.844 1 97.81 131 ARG B CA 1
ATOM 3463 C C . ARG B 1 131 ? -1.05 -13.297 8.469 1 97.81 131 ARG B C 1
ATOM 3465 O O . ARG B 1 131 ? -1.115 -12.195 7.91 1 97.81 131 ARG B O 1
ATOM 3472 N N . TRP B 1 132 ? -2.049 -14.023 8.742 1 98.25 132 TRP B N 1
ATOM 3473 C CA . TRP B 1 132 ? -3.408 -13.508 8.625 1 98.25 132 TRP B CA 1
ATOM 3474 C C . TRP B 1 132 ? -3.76 -12.625 9.812 1 98.25 132 TRP B C 1
ATOM 3476 O O . TRP B 1 132 ? -3.391 -12.93 10.953 1 98.25 132 TRP B O 1
ATOM 3486 N N . ASN B 1 133 ? -4.332 -11.523 9.523 1 97.25 133 ASN B N 1
ATOM 3487 C CA . ASN B 1 133 ? -4.969 -10.633 10.484 1 97.25 133 ASN B CA 1
ATOM 3488 C C . ASN B 1 133 ? -6.488 -10.633 10.328 1 97.25 133 ASN B C 1
ATOM 3490 O O . ASN B 1 133 ? -7.004 -10.398 9.234 1 97.25 133 ASN B O 1
ATOM 3494 N N . HIS B 1 134 ? -7.23 -10.891 11.484 1 97.12 134 HIS B N 1
ATOM 3495 C CA . HIS B 1 134 ? -8.68 -11.039 11.398 1 97.12 134 HIS B CA 1
ATOM 3496 C C . HIS B 1 134 ? -9.391 -9.922 12.148 1 97.12 134 HIS B C 1
ATOM 3498 O O . HIS B 1 134 ? -10.578 -10.031 12.461 1 97.12 134 HIS B O 1
ATOM 3504 N N . LYS B 1 135 ? -8.664 -8.844 12.398 1 93.62 135 LYS B N 1
ATOM 3505 C CA . LYS B 1 135 ? -9.242 -7.75 13.172 1 93.62 135 LYS B CA 1
ATOM 3506 C C . LYS B 1 135 ? -10.438 -7.141 12.445 1 93.62 135 LYS B C 1
ATOM 3508 O O . LYS B 1 135 ? -10.469 -7.094 11.211 1 93.62 135 LYS B O 1
ATOM 3513 N N . TYR B 1 136 ? -11.453 -6.754 13.242 1 93.12 136 TYR B N 1
ATOM 3514 C CA . TYR B 1 136 ? -12.648 -6.035 12.82 1 93.12 136 TYR B CA 1
ATOM 3515 C C . TYR B 1 136 ? -13.469 -6.875 11.844 1 93.12 136 TYR B C 1
ATOM 3517 O O . TYR B 1 136 ? -14.133 -6.332 10.953 1 93.12 136 TYR B O 1
ATOM 3525 N N . GLY B 1 137 ? -13.328 -8.148 11.898 1 93.25 137 GLY B N 1
ATOM 3526 C CA . GLY B 1 137 ? -14.125 -9.055 11.094 1 93.25 137 GLY B CA 1
ATOM 3527 C C . GLY B 1 137 ? -13.633 -9.18 9.664 1 93.25 137 GLY B C 1
ATOM 3528 O O . GLY B 1 137 ? -14.352 -9.695 8.797 1 93.25 137 GLY B O 1
ATOM 3529 N N . VAL B 1 138 ? -12.492 -8.648 9.406 1 96.38 138 VAL B N 1
ATOM 3530 C CA . VAL B 1 138 ? -11.914 -8.695 8.07 1 96.38 138 VAL B CA 1
ATOM 3531 C C . VAL B 1 138 ? -10.633 -9.531 8.094 1 96.38 138 VAL B C 1
ATOM 3533 O O . VAL B 1 138 ? -9.727 -9.266 8.883 1 96.38 138 VAL B O 1
ATOM 3536 N N . SER B 1 139 ? -10.602 -10.555 7.281 1 98.31 139 SER B N 1
ATOM 3537 C CA . SER B 1 139 ? -9.398 -11.375 7.184 1 98.31 139 SER B CA 1
ATOM 3538 C C . SER B 1 139 ? -8.461 -10.859 6.098 1 98.31 139 SER B C 1
ATOM 3540 O O . SER B 1 139 ? -8.844 -10.789 4.926 1 98.31 139 SER B O 1
ATOM 3542 N N . THR B 1 140 ? -7.285 -10.469 6.5 1 98.75 140 THR B N 1
ATOM 3543 C CA . THR B 1 140 ? -6.281 -9.945 5.582 1 98.75 140 THR B CA 1
ATOM 3544 C C . THR B 1 140 ? -4.941 -10.641 5.785 1 98.75 140 THR B C 1
ATOM 3546 O O . THR B 1 140 ? -4.504 -10.836 6.922 1 98.75 140 THR B O 1
ATOM 3549 N N . TRP B 1 141 ? -4.367 -11.109 4.73 1 98.88 141 TRP B N 1
ATOM 3550 C CA . TRP B 1 141 ? -3.023 -11.68 4.727 1 98.88 141 TRP B CA 1
ATOM 3551 C C . TRP B 1 141 ? -2.057 -10.789 3.959 1 98.88 141 TRP B C 1
ATOM 3553 O O . TRP B 1 141 ? -2.348 -10.359 2.84 1 98.88 141 TRP B O 1
ATOM 3563 N N . THR B 1 142 ? -0.947 -10.406 4.539 1 98.75 142 THR B N 1
ATOM 3564 C CA . THR B 1 142 ? 0.088 -9.617 3.883 1 98.75 142 THR B CA 1
ATOM 3565 C C . THR B 1 142 ? 1.423 -10.359 3.896 1 98.75 142 THR B C 1
ATOM 3567 O O . THR B 1 142 ? 1.889 -10.789 4.953 1 98.75 142 THR B O 1
ATOM 3570 N N . SER B 1 143 ? 2.031 -10.469 2.766 1 98.75 143 SER B N 1
ATOM 3571 C CA . SER B 1 143 ? 3.291 -11.203 2.66 1 98.75 143 SER B CA 1
ATOM 3572 C C . SER B 1 143 ? 4.477 -10.305 3 1 98.75 143 SER B C 1
ATOM 3574 O O . SER B 1 143 ? 4.344 -9.078 3.049 1 98.75 143 SER B O 1
ATOM 3576 N N . ASP B 1 144 ? 5.594 -10.992 3.297 1 98.06 144 ASP B N 1
ATOM 3577 C CA . ASP B 1 144 ? 6.867 -10.297 3.168 1 98.06 144 ASP B CA 1
ATOM 3578 C C . ASP B 1 144 ? 7.172 -9.969 1.706 1 98.06 144 ASP B C 1
ATOM 3580 O O . ASP B 1 144 ? 6.438 -10.391 0.807 1 98.06 144 ASP B O 1
ATOM 3584 N N . ARG B 1 145 ? 8.172 -9.086 1.494 1 97.06 145 ARG B N 1
ATOM 3585 C CA . ARG B 1 145 ? 8.586 -8.766 0.13 1 97.06 145 ARG B CA 1
ATOM 3586 C C . ARG B 1 145 ? 9.383 -9.914 -0.48 1 97.06 145 ARG B C 1
ATOM 3588 O O . ARG B 1 145 ? 10.203 -10.539 0.197 1 97.06 145 ARG B O 1
ATOM 3595 N N . SER B 1 146 ? 9.125 -10.211 -1.706 1 96.94 146 SER B N 1
ATOM 3596 C CA . SER B 1 146 ? 9.859 -11.234 -2.447 1 96.94 146 SER B CA 1
ATOM 3597 C C . SER B 1 146 ? 9.992 -10.852 -3.918 1 96.94 146 SER B C 1
ATOM 3599 O O . SER B 1 146 ? 9.391 -9.883 -4.375 1 96.94 146 SER B O 1
ATOM 3601 N N . TRP B 1 147 ? 10.844 -11.594 -4.57 1 97.19 147 TRP B N 1
ATOM 3602 C CA . TRP B 1 147 ? 11.125 -11.32 -5.977 1 97.19 147 TRP B CA 1
ATOM 3603 C C . TRP B 1 147 ? 10.242 -12.18 -6.879 1 97.19 147 TRP B C 1
ATOM 3605 O O . TRP B 1 147 ? 9.93 -13.32 -6.543 1 97.19 147 TRP B O 1
ATOM 3615 N N . ARG B 1 148 ? 9.875 -11.688 -8 1 97.12 148 ARG B N 1
ATOM 3616 C CA . ARG B 1 148 ? 9.172 -12.469 -9.016 1 97.12 148 ARG B CA 1
ATOM 3617 C C . ARG B 1 148 ? 9.578 -12.031 -10.422 1 97.12 148 ARG B C 1
ATOM 3619 O O . ARG B 1 148 ? 10.047 -10.906 -10.617 1 97.12 148 ARG B O 1
ATOM 3626 N N . PRO B 1 149 ? 9.461 -12.938 -11.398 1 95.75 149 PRO B N 1
ATOM 3627 C CA . PRO B 1 149 ? 9.766 -12.586 -12.789 1 95.75 149 PRO B CA 1
ATOM 3628 C C . PRO B 1 149 ? 8.742 -11.617 -13.391 1 95.75 149 PRO B C 1
ATOM 3630 O O . PRO B 1 149 ? 7.734 -11.305 -12.75 1 95.75 149 PRO B O 1
ATOM 3633 N N . LEU B 1 150 ? 9.023 -11.125 -14.57 1 94.69 150 LEU B N 1
ATOM 3634 C CA . LEU B 1 150 ? 8.062 -10.289 -15.289 1 94.69 150 LEU B CA 1
ATOM 3635 C C . LEU B 1 150 ? 6.734 -11.023 -15.469 1 94.69 150 LEU B C 1
ATOM 3637 O O . LEU B 1 150 ? 6.719 -12.211 -15.805 1 94.69 150 LEU B O 1
ATOM 3641 N N . PRO B 1 151 ? 5.684 -10.328 -15.203 1 93.06 151 PRO B N 1
ATOM 3642 C CA . PRO B 1 151 ? 4.395 -10.945 -15.531 1 93.06 151 PRO B CA 1
ATOM 3643 C C . PRO B 1 151 ? 4.129 -10.977 -17.031 1 93.06 151 PRO B C 1
ATOM 3645 O O . PRO B 1 151 ? 4.727 -10.203 -17.797 1 93.06 151 PRO B O 1
ATOM 3648 N N . ARG B 1 152 ? 3.314 -11.812 -17.453 1 87.5 152 ARG B N 1
ATOM 3649 C CA . ARG B 1 152 ? 3.014 -12.023 -18.859 1 87.5 152 ARG B CA 1
ATOM 3650 C C . ARG B 1 152 ? 2.629 -10.711 -19.547 1 87.5 152 ARG B C 1
ATOM 3652 O O . ARG B 1 152 ? 3.006 -10.469 -20.688 1 87.5 152 ARG B O 1
ATOM 3659 N N . ARG B 1 153 ? 1.874 -9.875 -18.906 1 87.56 153 ARG B N 1
ATOM 3660 C CA . ARG B 1 153 ? 1.407 -8.617 -19.484 1 87.56 153 ARG B CA 1
ATOM 3661 C C . ARG B 1 153 ? 2.58 -7.727 -19.891 1 87.56 153 ARG B C 1
ATOM 3663 O O . ARG B 1 153 ? 2.406 -6.758 -20.625 1 87.56 153 ARG B O 1
ATOM 3670 N N . GLU B 1 154 ? 3.783 -8.078 -19.438 1 91.44 154 GLU B N 1
ATOM 3671 C CA . GLU B 1 154 ? 4.941 -7.215 -19.625 1 91.44 154 GLU B CA 1
ATOM 3672 C C . GLU B 1 154 ? 5.961 -7.855 -20.562 1 91.44 154 GLU B C 1
ATOM 3674 O O . GLU B 1 154 ? 6.836 -7.172 -21.094 1 91.44 154 GLU B O 1
ATOM 3679 N N . TYR B 1 155 ? 5.93 -9.141 -20.875 1 84.5 155 TYR B N 1
ATOM 3680 C CA . TYR B 1 155 ? 6.953 -9.891 -21.594 1 84.5 155 TYR B CA 1
ATOM 3681 C C . TYR B 1 155 ? 7.27 -9.242 -22.938 1 84.5 155 TYR B C 1
ATOM 3683 O O . TYR B 1 155 ? 8.43 -9.195 -23.359 1 84.5 155 TYR B O 1
ATOM 3691 N N . THR B 1 156 ? 6.207 -8.844 -23.547 1 82.38 156 THR B N 1
ATOM 3692 C CA . THR B 1 156 ? 6.41 -8.359 -24.906 1 82.38 156 THR B CA 1
ATOM 3693 C C . THR B 1 156 ? 6.391 -6.836 -24.953 1 82.38 156 THR B C 1
ATOM 3695 O O . THR B 1 156 ? 6.625 -6.234 -26 1 82.38 156 THR B O 1
ATOM 3698 N N . LYS B 1 157 ? 6.23 -6.234 -23.891 1 87 157 LYS B N 1
ATOM 3699 C CA . LYS B 1 157 ? 6.012 -4.793 -23.922 1 87 157 LYS B CA 1
ATOM 3700 C C . LYS B 1 157 ? 7.168 -4.051 -23.266 1 87 157 LYS B C 1
ATOM 3702 O O . LYS B 1 157 ? 7.418 -2.881 -23.562 1 87 157 LYS B O 1
ATOM 3707 N N . ARG B 1 158 ? 7.781 -4.746 -22.359 1 92.62 158 ARG B N 1
ATOM 3708 C CA . ARG B 1 158 ? 8.805 -4.074 -21.562 1 92.62 158 ARG B CA 1
ATOM 3709 C C . ARG B 1 158 ? 10.133 -4.824 -21.641 1 92.62 158 ARG B C 1
ATOM 3711 O O . ARG B 1 158 ? 10.156 -6.055 -21.594 1 92.62 158 ARG B O 1
ATOM 3718 N N . SER B 1 159 ? 11.234 -4.07 -21.766 1 92.94 159 SER B N 1
ATOM 3719 C CA . SER B 1 159 ? 12.578 -4.641 -21.75 1 92.94 159 SER B CA 1
ATOM 3720 C C . SER B 1 159 ? 13.484 -3.891 -20.781 1 92.94 159 SER B C 1
ATOM 3722 O O . SER B 1 159 ? 14.656 -4.223 -20.641 1 92.94 159 SER B O 1
ATOM 3724 N N . ASP B 1 160 ? 12.961 -2.92 -20.125 1 95.88 160 ASP B N 1
ATOM 3725 C CA . ASP B 1 160 ? 13.781 -2.016 -19.328 1 95.88 160 ASP B CA 1
ATOM 3726 C C . ASP B 1 160 ? 13.961 -2.547 -17.906 1 95.88 160 ASP B C 1
ATOM 3728 O O . ASP B 1 160 ? 14.75 -2.006 -17.125 1 95.88 160 ASP B O 1
ATOM 3732 N N . TYR B 1 161 ? 13.258 -3.576 -17.516 1 96.56 161 TYR B N 1
ATOM 3733 C CA . TYR B 1 161 ? 13.461 -4.227 -16.234 1 96.56 161 TYR B CA 1
ATOM 3734 C C . TYR B 1 161 ? 13.273 -5.734 -16.344 1 96.56 161 TYR B C 1
ATOM 3736 O O . TYR B 1 161 ? 12.797 -6.23 -17.359 1 96.56 161 TYR B O 1
ATOM 3744 N N . ASN B 1 162 ? 13.742 -6.52 -15.25 1 95.38 162 ASN B N 1
ATOM 3745 C CA . ASN B 1 162 ? 13.711 -7.969 -15.414 1 95.38 162 ASN B CA 1
ATOM 3746 C C . ASN B 1 162 ? 13.242 -8.664 -14.133 1 95.38 162 ASN B C 1
ATOM 3748 O O . ASN B 1 162 ? 13.273 -9.891 -14.039 1 95.38 162 ASN B O 1
ATOM 3752 N N . ALA B 1 163 ? 12.836 -7.887 -13.133 1 96.75 163 ALA B N 1
ATOM 3753 C CA . ALA B 1 163 ? 12.312 -8.461 -11.891 1 96.75 163 ALA B CA 1
ATOM 3754 C C . ALA B 1 163 ? 11.398 -7.473 -11.172 1 96.75 163 ALA B C 1
ATOM 3756 O O . ALA B 1 163 ? 11.492 -6.262 -11.391 1 96.75 163 ALA B O 1
ATOM 3757 N N . ILE B 1 164 ? 10.555 -7.98 -10.406 1 97.69 164 ILE B N 1
ATOM 3758 C CA . ILE B 1 164 ? 9.695 -7.18 -9.539 1 97.69 164 ILE B CA 1
ATOM 3759 C C . ILE B 1 164 ? 9.906 -7.582 -8.086 1 97.69 164 ILE B C 1
ATOM 3761 O O . ILE B 1 164 ? 9.93 -8.766 -7.758 1 97.69 164 ILE B O 1
ATOM 3765 N N . ASN B 1 165 ? 10.227 -6.621 -7.266 1 97.81 165 ASN B N 1
ATOM 3766 C CA . ASN B 1 165 ? 10.148 -6.793 -5.82 1 97.81 165 ASN B CA 1
ATOM 3767 C C . ASN B 1 165 ? 8.766 -6.445 -5.281 1 97.81 165 ASN B C 1
ATOM 3769 O O . ASN B 1 165 ? 8.312 -5.305 -5.41 1 97.81 165 ASN B O 1
ATOM 3773 N N . ALA B 1 166 ? 8.086 -7.457 -4.68 1 98.38 166 ALA B N 1
ATOM 3774 C CA . ALA B 1 166 ? 6.652 -7.242 -4.477 1 98.38 166 ALA B CA 1
ATOM 3775 C C . ALA B 1 166 ? 6.223 -7.668 -3.076 1 98.38 166 ALA B C 1
ATOM 3777 O O . ALA B 1 166 ? 6.797 -8.594 -2.498 1 98.38 166 ALA B O 1
ATOM 3778 N N . GLU B 1 167 ? 5.312 -6.965 -2.514 1 98.69 167 GLU B N 1
ATOM 3779 C CA . GLU B 1 167 ? 4.496 -7.348 -1.364 1 98.69 167 GLU B CA 1
ATOM 3780 C C . GLU B 1 167 ? 3.041 -7.566 -1.768 1 98.69 167 GLU B C 1
ATOM 3782 O O . GLU B 1 167 ? 2.477 -6.773 -2.523 1 98.69 167 GLU B O 1
ATOM 3787 N N . ASN B 1 168 ? 2.475 -8.68 -1.335 1 98.88 168 ASN B N 1
ATOM 3788 C CA . ASN B 1 168 ? 1.102 -9.047 -1.667 1 98.88 168 ASN B CA 1
ATOM 3789 C C . ASN B 1 168 ? 0.186 -8.945 -0.451 1 98.88 168 ASN B C 1
ATOM 3791 O O . ASN B 1 168 ? 0.563 -9.352 0.65 1 98.88 168 ASN B O 1
ATOM 3795 N N . ARG B 1 169 ? -0.976 -8.414 -0.66 1 98.88 169 ARG B N 1
ATOM 3796 C CA . ARG B 1 169 ? -1.993 -8.352 0.385 1 98.88 169 ARG B CA 1
ATOM 3797 C C . ARG B 1 169 ? -3.322 -8.906 -0.111 1 98.88 169 ARG B C 1
ATOM 3799 O O . ARG B 1 169 ? -3.93 -8.359 -1.031 1 98.88 169 ARG B O 1
ATOM 3806 N N . HIS B 1 170 ? -3.719 -10.031 0.435 1 98.94 170 HIS B N 1
ATOM 3807 C CA . HIS B 1 170 ? -5.012 -10.641 0.145 1 98.94 170 HIS B CA 1
ATOM 3808 C C . HIS B 1 170 ? -6.027 -10.312 1.235 1 98.94 170 HIS B C 1
ATOM 3810 O O . HIS B 1 170 ? -5.746 -10.484 2.424 1 98.94 170 HIS B O 1
ATOM 3816 N N . THR B 1 171 ? -7.191 -9.898 0.86 1 98.94 171 THR B N 1
ATOM 3817 C CA . THR B 1 171 ? -8.258 -9.586 1.802 1 98.94 171 THR B CA 1
ATOM 3818 C C . THR B 1 171 ? -9.562 -10.266 1.388 1 98.94 171 THR B C 1
ATOM 3820 O O . THR B 1 171 ? -9.992 -10.148 0.24 1 98.94 171 THR B O 1
ATOM 3823 N N . VAL B 1 172 ? -10.141 -11.023 2.305 1 98.81 172 VAL B N 1
ATOM 3824 C CA . VAL B 1 172 ? -11.469 -11.578 2.08 1 98.81 172 VAL B CA 1
ATOM 3825 C C . VAL B 1 172 ? -12.523 -10.484 2.273 1 98.81 172 VAL B C 1
ATOM 3827 O O . VAL B 1 172 ? -12.516 -9.789 3.289 1 98.81 172 VAL B O 1
ATOM 3830 N N . THR B 1 173 ? -13.336 -10.273 1.282 1 98.5 173 THR B N 1
ATOM 3831 C CA . THR B 1 173 ? -14.375 -9.25 1.325 1 98.5 173 THR B CA 1
ATOM 3832 C C . THR B 1 173 ? -15.758 -9.891 1.336 1 98.5 173 THR B C 1
ATOM 3834 O O . THR B 1 173 ? -15.898 -11.078 1.055 1 98.5 173 THR B O 1
ATOM 3837 N N . PRO B 1 174 ? -16.797 -9.141 1.619 1 97.44 174 PRO B N 1
ATOM 3838 C CA . PRO B 1 174 ? -18.156 -9.703 1.634 1 97.44 174 PRO B CA 1
ATOM 3839 C C . PRO B 1 174 ? -18.578 -10.242 0.273 1 97.44 174 PRO B C 1
ATOM 3841 O O . PRO B 1 174 ? -19.406 -11.156 0.202 1 97.44 174 PRO B O 1
ATOM 3844 N N . ASN B 1 175 ? -18.016 -9.766 -0.803 1 96.25 175 ASN B N 1
ATOM 3845 C CA . ASN B 1 175 ? -18.453 -10.172 -2.137 1 96.25 175 ASN B CA 1
ATOM 3846 C C . ASN B 1 175 ? -17.344 -10.922 -2.879 1 96.25 175 ASN B C 1
ATOM 3848 O O . ASN B 1 175 ? -17.375 -11.016 -4.109 1 96.25 175 ASN B O 1
ATOM 3852 N N . GLY B 1 176 ? -16.391 -11.438 -2.203 1 98.44 176 GLY B N 1
ATOM 3853 C CA . GLY B 1 176 ? -15.273 -12.133 -2.824 1 98.44 176 GLY B CA 1
ATOM 3854 C C . GLY B 1 176 ? -13.953 -11.914 -2.098 1 98.44 176 GLY B C 1
ATOM 3855 O O . GLY B 1 176 ? -13.852 -12.172 -0.897 1 98.44 176 GLY B O 1
ATOM 3856 N N . TRP B 1 177 ? -13 -11.461 -2.801 1 98.88 177 TRP B N 1
ATOM 3857 C CA . TRP B 1 177 ? -11.703 -11.156 -2.211 1 98.88 177 TRP B CA 1
ATOM 3858 C C . TRP B 1 177 ? -10.867 -10.297 -3.154 1 98.88 177 TRP B C 1
ATOM 3860 O O . TRP B 1 177 ? -11.219 -10.125 -4.324 1 98.88 177 TRP B O 1
ATOM 3870 N N . THR B 1 178 ? -9.898 -9.625 -2.621 1 98.88 178 THR B N 1
ATOM 3871 C CA . THR B 1 178 ? -9.047 -8.742 -3.408 1 98.88 178 THR B CA 1
ATOM 3872 C C . THR B 1 178 ? -7.574 -9.094 -3.207 1 98.88 178 THR B C 1
ATOM 3874 O O . THR B 1 178 ? -7.219 -9.758 -2.234 1 98.88 178 THR B O 1
ATOM 3877 N N . HIS B 1 179 ? -6.781 -8.727 -4.121 1 98.88 179 HIS B N 1
ATOM 3878 C CA . HIS B 1 179 ? -5.324 -8.844 -4.105 1 98.88 179 HIS B CA 1
ATOM 3879 C C . HIS B 1 179 ? -4.664 -7.508 -4.43 1 98.88 179 HIS B C 1
ATOM 3881 O O . HIS B 1 179 ? -4.703 -7.055 -5.574 1 98.88 179 HIS B O 1
ATOM 3887 N N . GLU B 1 180 ? -4.164 -6.832 -3.422 1 98.88 180 GLU B N 1
ATOM 3888 C CA . GLU B 1 180 ? -3.363 -5.625 -3.605 1 98.88 180 GLU B CA 1
ATOM 3889 C C . GLU B 1 180 ? -1.88 -5.961 -3.719 1 98.88 180 GLU B C 1
ATOM 3891 O O . GLU B 1 180 ? -1.379 -6.832 -3.006 1 98.88 180 GLU B O 1
ATOM 3896 N N . GLN B 1 181 ? -1.184 -5.254 -4.578 1 98.81 181 GLN B N 1
ATOM 3897 C CA . GLN B 1 181 ? 0.241 -5.473 -4.801 1 98.81 181 GLN B CA 1
ATOM 3898 C C . GLN B 1 181 ? 1.021 -4.164 -4.699 1 98.81 181 GLN B C 1
ATOM 3900 O O . GLN B 1 181 ? 0.622 -3.152 -5.277 1 98.81 181 GLN B O 1
ATOM 3905 N N . ASP B 1 182 ? 2.033 -4.156 -3.883 1 98.69 182 ASP B N 1
ATOM 3906 C CA . ASP B 1 182 ? 3.082 -3.139 -3.891 1 98.69 182 ASP B CA 1
ATOM 3907 C C . ASP B 1 182 ? 4.312 -3.627 -4.648 1 98.69 182 ASP B C 1
ATOM 3909 O O . ASP B 1 182 ? 5.141 -4.355 -4.098 1 98.69 182 ASP B O 1
ATOM 3913 N N . ASN B 1 183 ? 4.445 -3.154 -5.902 1 98.69 183 ASN B N 1
ATOM 3914 C CA . ASN B 1 183 ? 5.48 -3.637 -6.809 1 98.69 183 ASN B CA 1
ATOM 3915 C C . ASN B 1 183 ? 6.574 -2.594 -7.016 1 98.69 183 ASN B C 1
ATOM 3917 O O . ASN B 1 183 ? 6.293 -1.398 -7.102 1 98.69 183 ASN B O 1
ATOM 3921 N N . THR B 1 184 ? 7.777 -3.023 -7.055 1 98.62 184 THR B N 1
ATOM 3922 C CA . THR B 1 184 ? 8.891 -2.217 -7.555 1 98.62 184 THR B CA 1
ATOM 3923 C C . THR B 1 184 ? 9.547 -2.891 -8.758 1 98.62 184 THR B C 1
ATOM 3925 O O . THR B 1 184 ? 10.07 -4 -8.641 1 98.62 184 THR B O 1
ATOM 3928 N N . LYS B 1 185 ? 9.477 -2.26 -9.883 1 98.19 185 LYS B N 1
ATOM 3929 C CA . LYS B 1 185 ? 10.141 -2.766 -11.078 1 98.19 185 LYS B CA 1
ATOM 3930 C C . LYS B 1 185 ? 11.641 -2.502 -11.031 1 98.19 185 LYS B C 1
ATOM 3932 O O . LYS B 1 185 ? 12.07 -1.358 -10.859 1 98.19 185 LYS B O 1
ATOM 3937 N N . THR B 1 186 ? 12.422 -3.588 -11.227 1 97.38 186 THR B N 1
ATOM 3938 C CA . THR B 1 186 ? 13.836 -3.514 -10.906 1 97.38 186 THR B CA 1
ATOM 3939 C C . THR B 1 186 ? 14.68 -4.172 -11.992 1 97.38 186 THR B C 1
ATOM 3941 O O . THR B 1 186 ? 14.227 -5.109 -12.648 1 97.38 186 THR B O 1
ATOM 3944 N N . VAL B 1 187 ? 15.844 -3.586 -12.188 1 96.31 187 VAL B N 1
ATOM 3945 C CA . VAL B 1 187 ? 16.875 -4.227 -12.992 1 96.31 187 VAL B CA 1
ATOM 3946 C C . VAL B 1 187 ? 17.828 -5.008 -12.078 1 96.31 187 VAL B C 1
ATOM 3948 O O . VAL B 1 187 ? 18.438 -4.438 -11.172 1 96.31 187 VAL B O 1
ATOM 3951 N N . ARG B 1 188 ? 17.922 -6.234 -12.344 1 94.94 188 ARG B N 1
ATOM 3952 C CA . ARG B 1 188 ? 18.828 -7.07 -11.555 1 94.94 188 ARG B CA 1
ATOM 3953 C C . ARG B 1 188 ? 19.922 -7.656 -12.43 1 94.94 188 ARG B C 1
ATOM 3955 O O . ARG B 1 188 ? 19.688 -7.996 -13.594 1 94.94 188 ARG B O 1
ATOM 3962 N N . ASN B 1 189 ? 21.109 -7.711 -11.859 1 93.31 189 ASN B N 1
ATOM 3963 C CA . ASN B 1 189 ? 22.25 -8.492 -12.352 1 93.31 189 ASN B CA 1
ATOM 3964 C C . ASN B 1 189 ? 22.547 -9.68 -11.445 1 93.31 189 ASN B C 1
ATOM 3966 O O . ASN B 1 189 ? 23.25 -9.547 -10.445 1 93.31 189 ASN B O 1
ATOM 3970 N N . GLY B 1 190 ? 22.078 -10.844 -11.891 1 89.69 190 GLY B N 1
ATOM 3971 C CA . GLY B 1 190 ? 22.047 -11.938 -10.93 1 89.69 190 GLY B CA 1
ATOM 3972 C C . GLY B 1 190 ? 21.188 -11.641 -9.711 1 89.69 190 GLY B C 1
ATOM 3973 O O . GLY B 1 190 ? 20.031 -11.234 -9.836 1 89.69 190 GLY B O 1
ATOM 3974 N N . GLN B 1 191 ? 21.797 -11.82 -8.539 1 88.62 191 GLN B N 1
ATOM 3975 C CA . GLN B 1 191 ? 21.031 -11.594 -7.316 1 88.62 191 GLN B CA 1
ATOM 3976 C C . GLN B 1 191 ? 21.203 -10.164 -6.812 1 88.62 191 GLN B C 1
ATOM 3978 O O . GLN B 1 191 ? 20.656 -9.789 -5.773 1 88.62 191 GLN B O 1
ATOM 3983 N N . GLN B 1 192 ? 21.906 -9.383 -7.586 1 92.19 192 GLN B N 1
ATOM 3984 C CA . GLN B 1 192 ? 22.156 -8 -7.18 1 92.19 192 GLN B CA 1
ATOM 3985 C C . GLN B 1 192 ? 21.172 -7.047 -7.863 1 92.19 192 GLN B C 1
ATOM 3987 O O . GLN B 1 192 ? 20.922 -7.168 -9.062 1 92.19 192 GLN B O 1
ATOM 3992 N N . THR B 1 193 ? 20.625 -6.188 -7.102 1 94.31 193 THR B N 1
ATOM 3993 C CA . THR B 1 193 ? 19.781 -5.137 -7.668 1 94.31 193 THR B CA 1
ATOM 3994 C C . THR B 1 193 ? 20.641 -4.016 -8.242 1 94.31 193 THR B C 1
ATOM 3996 O O . THR B 1 193 ? 21.359 -3.326 -7.512 1 94.31 193 THR B O 1
ATOM 3999 N N . ALA B 1 194 ? 20.578 -3.861 -9.516 1 95.12 194 ALA B N 1
ATOM 4000 C CA . ALA B 1 194 ? 21.359 -2.846 -10.195 1 95.12 194 ALA B CA 1
ATOM 4001 C C . ALA B 1 194 ? 20.641 -1.5 -10.203 1 95.12 194 ALA B C 1
ATOM 4003 O O . ALA B 1 194 ? 21.281 -0.446 -10.172 1 95.12 194 ALA B O 1
ATOM 4004 N N . ALA B 1 195 ? 19.359 -1.501 -10.289 1 96.12 195 ALA B N 1
ATOM 4005 C CA . ALA B 1 195 ? 18.578 -0.271 -10.32 1 96.12 195 ALA B CA 1
ATOM 4006 C C . ALA B 1 195 ? 17.109 -0.547 -9.992 1 96.12 195 ALA B C 1
ATOM 4008 O O . ALA B 1 195 ? 16.609 -1.656 -10.211 1 96.12 195 ALA B O 1
ATOM 4009 N N . THR B 1 196 ? 16.453 0.412 -9.422 1 98.06 196 THR B N 1
ATOM 4010 C CA . THR B 1 196 ? 14.992 0.444 -9.312 1 98.06 196 THR B CA 1
ATOM 4011 C C . THR B 1 196 ? 14.406 1.51 -10.227 1 98.06 196 THR B C 1
ATOM 4013 O O . THR B 1 196 ? 14.891 2.641 -10.273 1 98.06 196 THR B O 1
ATOM 4016 N N . LEU B 1 197 ? 13.383 1.153 -10.984 1 98.31 197 LEU B N 1
ATOM 4017 C CA . LEU B 1 197 ? 12.875 2.039 -12.023 1 98.31 197 LEU B CA 1
ATOM 4018 C C . LEU B 1 197 ? 11.648 2.799 -11.539 1 98.31 197 LEU B C 1
ATOM 4020 O O . LEU B 1 197 ? 11.578 4.023 -11.664 1 98.31 197 LEU B O 1
ATOM 4024 N N . VAL B 1 198 ? 10.68 2.113 -11.023 1 98.62 198 VAL B N 1
ATOM 4025 C CA . VAL B 1 198 ? 9.383 2.697 -10.703 1 98.62 198 VAL B CA 1
ATOM 4026 C C . VAL B 1 198 ? 8.625 1.782 -9.742 1 98.62 198 VAL B C 1
ATOM 4028 O O . VAL B 1 198 ? 8.766 0.559 -9.805 1 98.62 198 VAL B O 1
ATOM 4031 N N . ARG B 1 199 ? 7.891 2.336 -8.805 1 98.69 199 ARG B N 1
ATOM 4032 C CA . ARG B 1 199 ? 6.918 1.587 -8.016 1 98.69 199 ARG B CA 1
ATOM 4033 C C . ARG B 1 199 ? 5.582 1.488 -8.75 1 98.69 199 ARG B C 1
ATOM 4035 O O . ARG B 1 199 ? 5.188 2.414 -9.461 1 98.69 199 ARG B O 1
ATOM 4042 N N . GLU B 1 200 ? 4.898 0.419 -8.586 1 98.69 200 GLU B N 1
ATOM 4043 C CA . GLU B 1 200 ? 3.598 0.164 -9.195 1 98.69 200 GLU B CA 1
ATOM 4044 C C . GLU B 1 200 ? 2.605 -0.374 -8.164 1 98.69 200 GLU B C 1
ATOM 4046 O O . GLU B 1 200 ? 2.928 -1.284 -7.402 1 98.69 200 GLU B O 1
ATOM 4051 N N . PHE B 1 201 ? 1.407 0.228 -8.117 1 98.75 201 PHE B N 1
ATOM 4052 C CA . PHE B 1 201 ? 0.281 -0.3 -7.359 1 98.75 201 PHE B CA 1
ATOM 4053 C C . PHE B 1 201 ? -0.558 -1.24 -8.219 1 98.75 201 PHE B C 1
ATOM 4055 O O . PHE B 1 201 ? -1.056 -0.847 -9.273 1 98.75 201 PHE B O 1
ATOM 4062 N N . GLY B 1 202 ? -0.674 -2.48 -7.812 1 98.56 202 GLY B N 1
ATOM 4063 C CA . GLY B 1 202 ? -1.566 -3.441 -8.445 1 98.56 202 GLY B CA 1
ATOM 4064 C C . GLY B 1 202 ? -2.795 -3.75 -7.605 1 98.56 202 GLY B C 1
ATOM 4065 O O . GLY B 1 202 ? -2.703 -3.869 -6.383 1 98.56 202 GLY B O 1
ATOM 4066 N N . PHE B 1 203 ? -3.908 -3.9 -8.281 1 98.75 203 PHE B N 1
ATOM 4067 C CA . PHE B 1 203 ? -5.16 -4.211 -7.605 1 98.75 203 PHE B CA 1
ATOM 4068 C C . PHE B 1 203 ? -5.988 -5.195 -8.422 1 98.75 203 PHE B C 1
ATOM 4070 O O . PHE B 1 203 ? -6.445 -4.871 -9.523 1 98.75 203 PHE B O 1
ATOM 4077 N N . ASN B 1 204 ? -6.113 -6.375 -7.914 1 98.75 204 ASN B N 1
ATOM 4078 C CA . ASN B 1 204 ? -7.016 -7.379 -8.469 1 98.75 204 ASN B CA 1
ATOM 4079 C C . ASN B 1 204 ? -8.281 -7.52 -7.629 1 98.75 204 ASN B C 1
ATOM 4081 O O . ASN B 1 204 ? -8.211 -7.73 -6.418 1 98.75 204 ASN B O 1
ATOM 4085 N N . ASN B 1 205 ? -9.383 -7.422 -8.242 1 98.69 205 ASN B N 1
ATOM 4086 C CA . ASN B 1 205 ? -10.672 -7.488 -7.57 1 98.69 205 ASN B CA 1
ATOM 4087 C C . ASN B 1 205 ? -11.492 -8.688 -8.047 1 98.69 205 ASN B C 1
ATOM 4089 O O . ASN B 1 205 ? -11.953 -8.719 -9.188 1 98.69 205 ASN B O 1
ATOM 4093 N N . TYR B 1 206 ? -11.648 -9.703 -7.215 1 98.81 206 TYR B N 1
ATOM 4094 C CA . TYR B 1 206 ? -12.461 -10.883 -7.477 1 98.81 206 TYR B CA 1
ATOM 4095 C C . TYR B 1 206 ? -13.859 -10.719 -6.883 1 98.81 206 TYR B C 1
ATOM 4097 O O . TYR B 1 206 ? -14.055 -10.891 -5.68 1 98.81 206 TYR B O 1
ATOM 4105 N N . ARG B 1 207 ? -14.844 -10.492 -7.695 1 98.19 207 ARG B N 1
ATOM 4106 C CA . ARG B 1 207 ? -16.219 -10.305 -7.254 1 98.19 207 ARG B CA 1
ATOM 4107 C C . ARG B 1 207 ? -17.094 -11.5 -7.633 1 98.19 207 ARG B C 1
ATOM 4109 O O . ARG B 1 207 ? -17.188 -11.859 -8.805 1 98.19 207 ARG B O 1
ATOM 4116 N N . SER B 1 208 ? -17.703 -12.047 -6.664 1 98.12 208 SER B N 1
ATOM 4117 C CA . SER B 1 208 ? -18.578 -13.195 -6.91 1 98.12 208 SER B CA 1
ATOM 4118 C C . SER B 1 208 ? -19.734 -12.812 -7.816 1 98.12 208 SER B C 1
ATOM 4120 O O . SER B 1 208 ? -20.312 -11.734 -7.672 1 98.12 208 SER B O 1
ATOM 4122 N N . ILE B 1 209 ? -20 -13.727 -8.727 1 97.06 209 ILE B N 1
ATOM 4123 C CA . ILE B 1 209 ? -21.125 -13.477 -9.617 1 97.06 209 ILE B CA 1
ATOM 4124 C C . ILE B 1 209 ? -21.906 -14.766 -9.844 1 97.06 209 ILE B C 1
ATOM 4126 O O . ILE B 1 209 ? -21.359 -15.859 -9.695 1 97.06 209 ILE B O 1
ATOM 4130 N N . GLU B 1 210 ? -23.172 -14.594 -10.227 1 93.88 210 GLU B N 1
ATOM 4131 C CA . GLU B 1 210 ? -24.016 -15.734 -10.547 1 93.88 210 GLU B CA 1
ATOM 4132 C C . GLU B 1 210 ? -24.484 -15.688 -12 1 93.88 210 GLU B C 1
ATOM 4134 O O . GLU B 1 210 ? -25.047 -16.656 -12.508 1 93.88 210 GLU B O 1
ATOM 4139 N N . SER B 1 211 ? -24.219 -14.664 -12.711 1 93.19 211 SER B N 1
ATOM 4140 C CA . SER B 1 211 ? -24.812 -14.391 -14.016 1 93.19 211 SER B CA 1
ATOM 4141 C C . SER B 1 211 ? -23.938 -14.93 -15.148 1 93.19 211 SER B C 1
ATOM 4143 O O . SER B 1 211 ? -24.125 -14.57 -16.312 1 93.19 211 SER B O 1
ATOM 4145 N N . PHE B 1 212 ? -23 -15.648 -14.906 1 96.88 212 PHE B N 1
ATOM 4146 C CA . PHE B 1 212 ? -22.078 -16.203 -15.898 1 96.88 212 PHE B CA 1
ATOM 4147 C C . PHE B 1 212 ? -22 -17.719 -15.758 1 96.88 212 PHE B C 1
ATOM 4149 O O . PHE B 1 212 ? -22.078 -18.266 -14.648 1 96.88 212 PHE B O 1
ATOM 4156 N N . ASP B 1 213 ? -21.875 -18.453 -16.906 1 97.25 213 ASP B N 1
ATOM 4157 C CA . ASP B 1 213 ? -21.797 -19.906 -16.891 1 97.25 213 ASP B CA 1
ATOM 4158 C C . ASP B 1 213 ? -20.344 -20.375 -16.781 1 97.25 213 ASP B C 1
ATOM 4160 O O . ASP B 1 213 ? -19.562 -20.25 -17.719 1 97.25 213 ASP B O 1
ATOM 4164 N N . PHE B 1 214 ? -20.016 -21.031 -15.664 1 98 214 PHE B N 1
ATOM 4165 C CA . PHE B 1 214 ? -18.656 -21.5 -15.43 1 98 214 PHE B CA 1
ATOM 4166 C C . PHE B 1 214 ? -18.547 -23 -15.656 1 98 214 PHE B C 1
ATOM 4168 O O . PHE B 1 214 ? -17.531 -23.609 -15.352 1 98 214 PHE B O 1
ATOM 4175 N N . THR B 1 215 ? -19.516 -23.641 -16.203 1 97.5 215 THR B N 1
ATOM 4176 C CA . THR B 1 215 ? -19.547 -25.094 -16.391 1 97.5 215 THR B CA 1
ATOM 4177 C C . THR B 1 215 ? -18.375 -25.547 -17.234 1 97.5 215 THR B C 1
ATOM 4179 O O . THR B 1 215 ? -17.797 -26.609 -16.984 1 97.5 215 THR B O 1
ATOM 4182 N N . PRO B 1 216 ? -18.031 -24.75 -18.312 1 98 216 PRO B N 1
ATOM 4183 C CA . PRO B 1 216 ? -16.859 -25.172 -19.094 1 98 216 PRO B CA 1
ATOM 4184 C C . PRO B 1 216 ? -15.609 -25.359 -18.219 1 98 216 PRO B C 1
ATOM 4186 O O . PRO B 1 216 ? -14.82 -26.281 -18.469 1 98 216 PRO B O 1
ATOM 4189 N N . ALA B 1 217 ? -15.414 -24.562 -17.234 1 98 217 ALA B N 1
ATOM 4190 C CA . ALA B 1 217 ? -14.258 -24.672 -16.344 1 98 217 ALA B CA 1
ATOM 4191 C C . ALA B 1 217 ? -14.336 -25.953 -15.508 1 98 217 ALA B C 1
ATOM 4193 O O . ALA B 1 217 ? -13.344 -26.672 -15.383 1 98 217 ALA B O 1
ATOM 4194 N N . THR B 1 218 ? -15.484 -26.203 -14.914 1 97 218 THR B N 1
ATOM 4195 C CA . THR B 1 218 ? -15.648 -27.375 -14.078 1 97 218 THR B CA 1
ATOM 4196 C C . THR B 1 218 ? -15.5 -28.656 -14.898 1 97 218 THR B C 1
ATOM 4198 O O . THR B 1 218 ? -14.906 -29.625 -14.438 1 97 218 THR B O 1
ATOM 4201 N N . ASP B 1 219 ? -16.047 -28.625 -16.078 1 97.38 219 ASP B N 1
ATOM 4202 C CA . ASP B 1 219 ? -15.914 -29.766 -16.969 1 97.38 219 ASP B CA 1
ATOM 4203 C C . ASP B 1 219 ? -14.453 -30.016 -17.328 1 97.38 219 ASP B C 1
ATOM 4205 O O . ASP B 1 219 ? -13.984 -31.156 -17.312 1 97.38 219 ASP B O 1
ATOM 4209 N N . TYR B 1 220 ? -13.82 -28.969 -17.719 1 97.62 220 TYR B N 1
ATOM 4210 C CA . TYR B 1 220 ? -12.406 -29.078 -18.047 1 97.62 220 TYR B CA 1
ATOM 4211 C C . TYR B 1 220 ? -11.633 -29.688 -16.891 1 97.62 220 TYR B C 1
ATOM 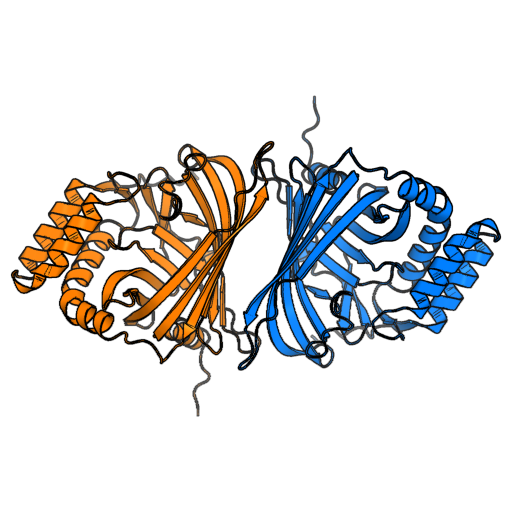4213 O O . TYR B 1 220 ? -10.812 -30.594 -17.094 1 97.62 220 TYR B O 1
ATOM 4221 N N . TRP B 1 221 ? -11.844 -29.203 -15.711 1 97.94 221 TRP B N 1
ATOM 4222 C CA . TRP B 1 221 ? -11.086 -29.656 -14.547 1 97.94 221 TRP B CA 1
ATOM 4223 C C . TRP B 1 221 ? -11.375 -31.125 -14.25 1 97.94 221 TRP B C 1
ATOM 4225 O O . TRP B 1 221 ? -10.469 -31.891 -13.898 1 97.94 221 TRP B O 1
ATOM 4235 N N . GLN B 1 222 ? -12.57 -31.5 -14.336 1 96.38 222 GLN B N 1
ATOM 4236 C CA . GLN B 1 222 ? -12.938 -32.906 -14.102 1 96.38 222 GLN B CA 1
ATOM 4237 C C . GLN B 1 222 ? -12.195 -33.812 -15.055 1 96.38 222 GLN B C 1
ATOM 4239 O O . GLN B 1 222 ? -11.766 -34.906 -14.656 1 96.38 222 GLN B O 1
ATOM 4244 N N . ARG B 1 223 ? -12.016 -33.375 -16.234 1 96.25 223 ARG B N 1
ATOM 4245 C CA . ARG B 1 223 ? -11.406 -34.219 -17.266 1 96.25 223 ARG B CA 1
ATOM 4246 C C . ARG B 1 223 ? -9.883 -34.25 -17.109 1 96.25 223 ARG B C 1
ATOM 4248 O O . ARG B 1 223 ? -9.242 -35.25 -17.469 1 96.25 223 ARG B O 1
ATOM 4255 N N . THR B 1 224 ? -9.344 -33.156 -16.547 1 97.5 224 THR B N 1
ATOM 4256 C CA . THR B 1 224 ? -7.898 -33.031 -16.703 1 97.5 224 THR B CA 1
ATOM 4257 C C . THR B 1 224 ? -7.203 -33 -15.352 1 97.5 224 THR B C 1
ATOM 4259 O O . THR B 1 224 ? -5.973 -33.031 -15.273 1 97.5 224 THR B O 1
ATOM 4262 N N . SER B 1 225 ? -7.871 -32.906 -14.25 1 97.38 225 SER B N 1
ATOM 4263 C CA . SER B 1 225 ? -7.293 -32.656 -12.93 1 97.38 225 SER B CA 1
ATOM 4264 C C . SER B 1 225 ? -6.254 -33.719 -12.578 1 97.38 225 SER B C 1
ATOM 4266 O O . SER B 1 225 ? -5.242 -33.438 -11.938 1 97.38 225 SER B O 1
ATOM 4268 N N . ALA B 1 226 ? -6.488 -34.969 -12.914 1 97.12 226 ALA B N 1
ATOM 4269 C CA . ALA B 1 226 ? -5.535 -36.031 -12.617 1 97.12 226 ALA B CA 1
ATOM 4270 C C . ALA B 1 226 ? -4.215 -35.812 -13.352 1 97.12 226 ALA B C 1
ATOM 4272 O O . ALA B 1 226 ? -3.141 -36.031 -12.781 1 97.12 226 ALA B O 1
ATOM 4273 N N . TYR B 1 227 ? -4.316 -35.5 -14.664 1 98.19 227 TYR B N 1
ATOM 4274 C CA . TYR B 1 227 ? -3.121 -35.188 -15.43 1 98.19 227 TYR B CA 1
ATOM 4275 C C . TYR B 1 227 ? -2.35 -34.031 -14.773 1 98.19 227 TYR B C 1
ATOM 4277 O O . TYR B 1 227 ? -1.133 -34.125 -14.594 1 98.19 227 TYR B O 1
ATOM 4285 N N . TRP B 1 228 ? -3.006 -32.969 -14.391 1 98.56 228 TRP B N 1
ATOM 4286 C CA . TRP B 1 228 ? -2.354 -31.797 -13.828 1 98.56 228 TRP B CA 1
ATOM 4287 C C . TRP B 1 228 ? -1.775 -32.094 -12.445 1 98.56 228 TRP B C 1
ATOM 4289 O O . TRP B 1 228 ? -0.787 -31.5 -12.031 1 98.56 228 TRP B O 1
ATOM 4299 N N . ALA B 1 229 ? -2.385 -33.031 -11.68 1 98.19 229 ALA B N 1
ATOM 4300 C CA . ALA B 1 229 ? -1.776 -33.469 -10.43 1 98.19 229 ALA B CA 1
ATOM 4301 C C . ALA B 1 229 ? -0.393 -34.062 -10.68 1 98.19 229 ALA B C 1
ATOM 4303 O O . ALA B 1 229 ? 0.529 -33.875 -9.891 1 98.19 229 ALA B O 1
ATOM 4304 N N . ARG B 1 230 ? -0.27 -34.812 -11.773 1 98.31 230 ARG B N 1
ATOM 4305 C CA . ARG B 1 230 ? 1.024 -35.375 -12.125 1 98.31 230 ARG B CA 1
ATOM 4306 C C . ARG B 1 230 ? 2.02 -34.312 -12.523 1 98.31 230 ARG B C 1
ATOM 4308 O O . ARG B 1 230 ? 3.215 -34.406 -12.242 1 98.31 230 ARG B O 1
ATOM 4315 N N . VAL B 1 231 ? 1.537 -33.25 -13.227 1 98.75 231 VAL B N 1
ATOM 4316 C CA . VAL B 1 231 ? 2.389 -32.125 -13.562 1 98.75 231 VAL B CA 1
ATOM 4317 C C . VAL B 1 231 ? 2.906 -31.469 -12.289 1 98.75 231 VAL B C 1
ATOM 4319 O O . VAL B 1 231 ? 4.098 -31.172 -12.164 1 98.75 231 VAL B O 1
ATOM 4322 N N . ARG B 1 232 ? 2.021 -31.234 -11.312 1 98.44 232 ARG B N 1
ATOM 4323 C CA . ARG B 1 232 ? 2.412 -30.641 -10.039 1 98.44 232 ARG B CA 1
ATOM 4324 C C . ARG B 1 232 ? 3.475 -31.484 -9.344 1 98.44 232 ARG B C 1
ATOM 4326 O O . ARG B 1 232 ? 4.434 -30.938 -8.781 1 98.44 232 ARG B O 1
ATOM 4333 N N . GLU B 1 233 ? 3.291 -32.75 -9.367 1 97.44 233 GLU B N 1
ATOM 4334 C CA . GLU B 1 233 ? 4.258 -33.656 -8.742 1 97.44 233 GLU B CA 1
ATOM 4335 C C . GLU B 1 233 ? 5.625 -33.562 -9.414 1 97.44 233 GLU B C 1
ATOM 4337 O O . GLU B 1 233 ? 6.656 -33.531 -8.734 1 97.44 233 GLU B O 1
ATOM 4342 N N . ALA B 1 234 ? 5.602 -33.531 -10.719 1 98.06 234 ALA B N 1
ATOM 4343 C CA . ALA B 1 234 ? 6.855 -33.438 -11.461 1 98.06 234 ALA B CA 1
ATOM 4344 C C . ALA B 1 234 ? 7.602 -32.156 -11.133 1 98.06 234 ALA B C 1
ATOM 4346 O O . ALA B 1 234 ? 8.82 -32.156 -10.969 1 98.06 234 ALA B O 1
ATOM 4347 N N . TRP B 1 235 ? 6.879 -31.016 -11.094 1 98.31 235 TRP B N 1
ATOM 4348 C CA . TRP B 1 235 ? 7.48 -29.75 -10.703 1 98.31 235 TRP B CA 1
ATOM 4349 C C . TRP B 1 235 ? 8.008 -29.812 -9.273 1 98.31 235 TRP B C 1
ATOM 4351 O O . TRP B 1 235 ? 9.102 -29.312 -8.984 1 98.31 235 TRP B O 1
ATOM 4361 N N . SER B 1 236 ? 7.191 -30.375 -8.359 1 96.75 236 SER B N 1
ATOM 4362 C CA . SER B 1 236 ? 7.586 -30.5 -6.961 1 96.75 236 SER B CA 1
ATOM 4363 C C . SER B 1 236 ? 8.891 -31.266 -6.82 1 96.75 236 SER B C 1
ATOM 4365 O O . SER B 1 236 ? 9.742 -30.922 -5.992 1 96.75 236 SER B O 1
ATOM 4367 N N . ASP B 1 237 ? 9.039 -32.281 -7.578 1 95.88 237 ASP B N 1
ATOM 4368 C CA . ASP B 1 237 ? 10.258 -33.094 -7.555 1 95.88 237 ASP B CA 1
ATOM 4369 C C . ASP B 1 237 ? 11.477 -32.25 -7.926 1 95.88 237 ASP B C 1
ATOM 4371 O O . ASP B 1 237 ? 12.578 -32.5 -7.441 1 95.88 237 ASP B O 1
ATOM 4375 N N . ARG B 1 238 ? 11.273 -31.312 -8.75 1 96.62 238 ARG B N 1
ATOM 4376 C CA . ARG B 1 238 ? 12.359 -30.469 -9.219 1 96.62 238 ARG B CA 1
ATOM 4377 C C . ARG B 1 238 ? 12.648 -29.344 -8.234 1 96.62 238 ARG B C 1
ATOM 4379 O O . ARG B 1 238 ? 13.773 -28.828 -8.172 1 96.62 238 ARG B O 1
ATOM 4386 N N . LEU B 1 239 ? 11.586 -28.938 -7.508 1 95.44 239 LEU B N 1
ATOM 4387 C CA . LEU B 1 239 ? 11.711 -27.875 -6.512 1 95.44 239 LEU B CA 1
ATOM 4388 C C . LEU B 1 239 ? 11.898 -28.469 -5.117 1 95.44 239 LEU B C 1
ATOM 4390 O O . LEU B 1 239 ? 10.961 -28.484 -4.316 1 95.44 239 LEU B O 1
ATOM 4394 N N . HIS B 1 240 ? 12.961 -29.094 -4.82 1 88.25 240 HIS B N 1
ATOM 4395 C CA . HIS B 1 240 ? 13.227 -29.672 -3.504 1 88.25 240 HIS B CA 1
ATOM 4396 C C . HIS B 1 240 ? 14.297 -28.891 -2.764 1 88.25 240 HIS B C 1
ATOM 4398 O O . HIS B 1 240 ? 15.047 -28.125 -3.377 1 88.25 240 HIS B O 1
ATOM 4404 N N . SER B 1 241 ? 14.32 -29.047 -1.498 1 85 241 SER B N 1
ATOM 4405 C CA . SER B 1 241 ? 15.258 -28.312 -0.657 1 85 241 SER B CA 1
ATOM 4406 C C . SER B 1 241 ? 16.672 -28.422 -1.195 1 85 241 SER B C 1
ATOM 4408 O O . SER B 1 241 ? 17.125 -29.5 -1.585 1 85 241 SER B O 1
ATOM 4410 N N . GLY B 1 242 ? 17.234 -27.266 -1.237 1 85.94 242 GLY B N 1
ATOM 4411 C CA . GLY B 1 242 ? 18.625 -27.188 -1.657 1 85.94 242 GLY B CA 1
ATOM 4412 C C . GLY B 1 242 ? 18.797 -27.297 -3.16 1 85.94 242 GLY B C 1
ATOM 4413 O O . GLY B 1 242 ? 19.891 -27.594 -3.643 1 85.94 242 GLY B O 1
ATOM 4414 N N . SER B 1 243 ? 17.766 -27.094 -3.885 1 91.81 243 SER B N 1
ATOM 4415 C CA . SER B 1 243 ? 17.875 -27.188 -5.336 1 91.81 243 SER B CA 1
ATOM 4416 C C . SER B 1 243 ? 17.781 -25.812 -5.992 1 91.81 243 SER B C 1
ATOM 4418 O O . SER B 1 243 ? 17.219 -24.891 -5.418 1 91.81 243 SER B O 1
ATOM 4420 N N . ARG B 1 244 ? 18.406 -25.703 -7.066 1 95.88 244 ARG B N 1
ATOM 4421 C CA . ARG B 1 244 ? 18.281 -24.594 -8.008 1 95.88 244 ARG B CA 1
ATOM 4422 C C . ARG B 1 244 ? 17.656 -25.062 -9.32 1 95.88 244 ARG B C 1
ATOM 4424 O O . ARG B 1 244 ? 18.141 -26.016 -9.93 1 95.88 244 ARG B O 1
ATOM 4431 N N . LEU B 1 245 ? 16.578 -24.453 -9.672 1 97.69 245 LEU B N 1
ATOM 4432 C CA . LEU B 1 245 ? 15.852 -24.781 -10.891 1 97.69 245 LEU B CA 1
ATOM 4433 C C . LEU B 1 245 ? 15.977 -23.672 -11.922 1 97.69 245 LEU B C 1
ATOM 4435 O O . LEU B 1 245 ? 15.641 -22.516 -11.633 1 97.69 245 LEU B O 1
ATOM 4439 N N . LEU B 1 246 ? 16.531 -23.969 -13.047 1 96.94 246 LEU B N 1
ATOM 4440 C CA . LEU B 1 246 ? 16.547 -23.062 -14.195 1 96.94 246 LEU B CA 1
ATOM 4441 C C . LEU B 1 246 ? 15.57 -23.516 -15.273 1 96.94 246 LEU B C 1
ATOM 4443 O O . LEU B 1 246 ? 15.562 -24.688 -15.648 1 96.94 246 LEU B O 1
ATOM 4447 N N . ILE B 1 247 ? 14.703 -22.703 -15.688 1 97.19 247 ILE B N 1
ATOM 4448 C CA . ILE B 1 247 ? 13.844 -22.969 -16.844 1 97.19 247 ILE B CA 1
ATOM 4449 C C . ILE B 1 247 ? 14.484 -22.375 -18.094 1 97.19 247 ILE B C 1
ATOM 4451 O O . ILE B 1 247 ? 14.648 -21.156 -18.203 1 97.19 247 ILE B O 1
ATOM 4455 N N . ASP B 1 248 ? 14.773 -23.281 -18.969 1 95.81 248 ASP B N 1
ATOM 4456 C CA . ASP B 1 248 ? 15.531 -22.922 -20.172 1 95.81 248 ASP B CA 1
ATOM 4457 C C . ASP B 1 248 ? 14.609 -22.734 -21.375 1 95.81 248 ASP B C 1
ATOM 4459 O O . ASP B 1 248 ? 14.656 -23.516 -22.328 1 95.81 248 ASP B O 1
ATOM 4463 N N . THR B 1 249 ? 13.766 -21.797 -21.375 1 95.06 249 THR B N 1
ATOM 4464 C CA . THR B 1 249 ? 12.883 -21.344 -22.438 1 95.06 249 THR B CA 1
ATOM 4465 C C . THR B 1 249 ? 12.945 -19.828 -22.562 1 95.06 249 THR B C 1
ATOM 4467 O O . THR B 1 249 ? 13.602 -19.141 -21.766 1 95.06 249 THR B O 1
ATOM 4470 N N . ASP B 1 250 ? 12.359 -19.391 -23.719 1 91.5 250 ASP B N 1
ATOM 4471 C CA . ASP B 1 250 ? 12.023 -17.969 -23.688 1 91.5 250 ASP B CA 1
ATOM 4472 C C . ASP B 1 250 ? 11.133 -17.641 -22.5 1 91.5 250 ASP B C 1
ATOM 4474 O O . ASP B 1 250 ? 10.492 -18.516 -21.938 1 91.5 250 ASP B O 1
ATOM 4478 N N . VAL B 1 251 ? 11.07 -16.344 -22.172 1 88.56 251 VAL B N 1
ATOM 4479 C CA . VAL B 1 251 ? 10.445 -15.867 -20.938 1 88.56 251 VAL B CA 1
ATOM 4480 C C . VAL B 1 251 ? 8.969 -16.25 -20.922 1 88.56 251 VAL B C 1
ATOM 4482 O O . VAL B 1 251 ? 8.375 -16.406 -19.859 1 88.56 251 VAL B O 1
ATOM 4485 N N . ASP B 1 252 ? 8.383 -16.469 -22.078 1 90.19 252 ASP B N 1
ATOM 4486 C CA . ASP B 1 252 ? 6.953 -16.766 -22.141 1 90.19 252 ASP B CA 1
ATOM 4487 C C . ASP B 1 252 ? 6.676 -18.219 -21.797 1 90.19 252 ASP B C 1
ATOM 4489 O O . ASP B 1 252 ? 5.531 -18.609 -21.547 1 90.19 252 ASP B O 1
ATOM 4493 N N . GLY B 1 253 ? 7.711 -19.094 -21.781 1 93.81 253 GLY B N 1
ATOM 4494 C CA . GLY B 1 253 ? 7.582 -20.484 -21.359 1 93.81 253 GLY B CA 1
ATOM 4495 C C . GLY B 1 253 ? 6.738 -21.312 -22.312 1 93.81 253 GLY B C 1
ATOM 4496 O O . GLY B 1 253 ? 6.246 -22.391 -21.922 1 93.81 253 GLY B O 1
ATOM 4497 N N . MET B 1 254 ? 6.605 -20.953 -23.562 1 96.06 254 MET B N 1
ATOM 4498 C CA . MET B 1 254 ? 5.605 -21.5 -24.484 1 96.06 254 MET B CA 1
ATOM 4499 C C . MET B 1 254 ? 5.871 -22.969 -24.75 1 96.06 254 MET B C 1
ATOM 4501 O O . MET B 1 254 ? 4.938 -23.766 -24.859 1 96.06 254 MET B O 1
ATOM 4505 N N . PRO B 1 255 ? 7.125 -23.438 -24.812 1 97.62 255 PRO B N 1
ATOM 4506 C CA . PRO B 1 255 ? 7.34 -24.859 -25.094 1 97.62 255 PRO B CA 1
ATOM 4507 C C . PRO B 1 255 ? 6.762 -25.766 -24 1 97.62 255 PRO B C 1
ATOM 4509 O O . PRO B 1 255 ? 6.152 -26.797 -24.312 1 97.62 255 PRO B O 1
ATOM 4512 N N . ILE B 1 256 ? 6.895 -25.375 -22.781 1 98.44 256 ILE B N 1
ATOM 4513 C CA . ILE B 1 256 ? 6.359 -26.172 -21.688 1 98.44 256 ILE B CA 1
ATOM 4514 C C . ILE B 1 256 ? 4.836 -26.031 -21.656 1 98.44 256 ILE B C 1
ATOM 4516 O O . ILE B 1 256 ? 4.125 -27.031 -21.484 1 98.44 256 ILE B O 1
ATOM 4520 N N . ILE B 1 257 ? 4.344 -24.812 -21.844 1 97.94 257 ILE B N 1
ATOM 4521 C CA . ILE B 1 257 ? 2.91 -24.547 -21.812 1 97.94 257 ILE B CA 1
ATOM 4522 C C . ILE B 1 257 ? 2.209 -25.344 -22.906 1 97.94 257 ILE B C 1
ATOM 4524 O O . ILE B 1 257 ? 1.274 -26.094 -22.625 1 97.94 257 ILE B O 1
ATOM 4528 N N . GLU B 1 258 ? 2.68 -25.266 -24.109 1 98 258 GLU B N 1
ATOM 4529 C CA . GLU B 1 258 ? 2.051 -25.953 -25.234 1 98 258 GLU B CA 1
ATOM 4530 C C . GLU B 1 258 ? 2.07 -27.469 -25.047 1 98 258 GLU B C 1
ATOM 4532 O O . GLU B 1 258 ? 1.062 -28.141 -25.266 1 98 258 GLU B O 1
ATOM 4537 N N . ALA B 1 259 ? 3.172 -27.969 -24.656 1 98.25 259 ALA B N 1
ATOM 4538 C CA . ALA B 1 259 ? 3.305 -29.406 -24.484 1 98.25 259 ALA B CA 1
ATOM 4539 C C . ALA B 1 259 ? 2.367 -29.922 -23.406 1 98.25 259 ALA B C 1
ATOM 4541 O O . ALA B 1 259 ? 1.658 -30.922 -23.609 1 98.25 259 ALA B O 1
ATOM 4542 N N . THR B 1 260 ? 2.316 -29.281 -22.266 1 98.5 260 THR B N 1
ATOM 4543 C CA . THR B 1 260 ? 1.518 -29.766 -21.141 1 98.5 260 THR B CA 1
ATOM 4544 C C . THR B 1 260 ? 0.028 -29.594 -21.422 1 98.5 260 THR B C 1
ATOM 4546 O O . THR B 1 260 ? -0.784 -30.438 -21.047 1 98.5 260 THR B O 1
ATOM 4549 N N . PHE B 1 261 ? -0.345 -28.516 -22.078 1 98 261 PHE B N 1
ATOM 4550 C CA . PHE B 1 261 ? -1.753 -28.328 -22.406 1 98 261 PHE B CA 1
ATOM 4551 C C . PHE B 1 261 ? -2.221 -29.344 -23.438 1 98 261 PHE B C 1
ATOM 4553 O O . PHE B 1 261 ? -3.342 -29.844 -23.344 1 98 261 PHE B O 1
ATOM 4560 N N . GLU B 1 262 ? -1.375 -29.625 -24.422 1 97.44 262 GLU B N 1
ATOM 4561 C CA . GLU B 1 262 ? -1.711 -30.656 -25.391 1 97.44 262 GLU B CA 1
ATOM 4562 C C . GLU B 1 262 ? -1.867 -32.031 -24.703 1 97.44 262 GLU B C 1
ATOM 4564 O O . GLU B 1 262 ? -2.818 -32.75 -24.984 1 97.44 262 GLU B O 1
ATOM 4569 N N . GLN B 1 263 ? -0.95 -32.344 -23.859 1 98.19 263 GLN B N 1
ATOM 4570 C CA . GLN B 1 263 ? -1.012 -33.594 -23.141 1 98.19 263 GLN B CA 1
ATOM 4571 C C . GLN B 1 263 ? -2.271 -33.688 -22.281 1 98.19 263 GLN B C 1
ATOM 4573 O O . GLN B 1 263 ? -2.889 -34.75 -22.156 1 98.19 263 GLN B O 1
ATOM 4578 N N . ALA B 1 264 ? -2.645 -32.594 -21.672 1 97.69 264 ALA B N 1
ATOM 4579 C CA . ALA B 1 264 ? -3.836 -32.562 -20.828 1 97.69 264 ALA B CA 1
ATOM 4580 C C . ALA B 1 264 ? -5.086 -32.938 -21.625 1 97.69 264 ALA B C 1
ATOM 4582 O O . ALA B 1 264 ? -5.961 -33.656 -21.141 1 97.69 264 ALA B O 1
ATOM 4583 N N . GLU B 1 265 ? -5.121 -32.469 -22.875 1 95.06 265 GLU B N 1
ATOM 4584 C CA . GLU B 1 265 ? -6.285 -32.719 -23.719 1 95.06 265 GLU B CA 1
ATOM 4585 C C . GLU B 1 265 ? -6.367 -34.156 -24.172 1 95.06 265 GLU B C 1
ATOM 4587 O O . GLU B 1 265 ? -7.449 -34.656 -24.469 1 95.06 265 GLU B O 1
ATOM 4592 N N . THR B 1 266 ? -5.273 -34.875 -24.141 1 94.31 266 THR B N 1
ATOM 4593 C CA . THR B 1 266 ? -5.262 -36.219 -24.672 1 94.31 266 THR B CA 1
ATOM 4594 C C . THR B 1 266 ? -4.945 -37.219 -23.547 1 94.31 266 THR B C 1
ATOM 4596 O O . THR B 1 266 ? -4.586 -38.375 -23.828 1 94.31 266 THR B O 1
ATOM 4599 N N . ALA B 1 267 ? -4.98 -36.781 -22.359 1 92.06 267 ALA B N 1
ATOM 4600 C CA . ALA B 1 267 ? -4.543 -37.562 -21.219 1 92.06 267 ALA B CA 1
ATOM 4601 C C . ALA B 1 267 ? -5.328 -38.875 -21.125 1 92.06 267 ALA B C 1
ATOM 4603 O O . ALA B 1 267 ? -4.805 -39.875 -20.672 1 92.06 267 ALA B O 1
ATOM 4604 N N . SER B 1 268 ? -6.633 -38.875 -21.531 1 88.81 268 SER B N 1
ATOM 4605 C CA . SER B 1 268 ? -7.488 -40.062 -21.438 1 88.81 268 SER B CA 1
ATOM 4606 C C . SER B 1 268 ? -6.969 -41.188 -22.328 1 88.81 268 SER B C 1
ATOM 4608 O O . SER B 1 268 ? -7.348 -42.344 -22.156 1 88.81 268 SER B O 1
ATOM 4610 N N . ASN B 1 269 ? -6.055 -40.844 -23.141 1 91.38 269 ASN B N 1
ATOM 4611 C CA . ASN B 1 269 ? -5.57 -41.844 -24.109 1 91.38 269 ASN B CA 1
ATOM 4612 C C . ASN B 1 269 ? -4.344 -42.562 -23.594 1 91.38 269 ASN B C 1
ATOM 4614 O O . ASN B 1 269 ? -3.803 -43.438 -24.281 1 91.38 269 ASN B O 1
ATOM 4618 N N . SER B 1 270 ? -3.908 -42.219 -22.406 1 93.12 270 SER B N 1
ATOM 4619 C CA . SER B 1 270 ? -2.668 -42.781 -21.891 1 93.12 270 SER B CA 1
ATOM 4620 C C . SER B 1 270 ? -2.807 -43.156 -20.422 1 93.12 270 SER B C 1
ATOM 4622 O O . SER B 1 270 ? -3.66 -42.625 -19.703 1 93.12 270 SER B O 1
ATOM 4624 N N . SER B 1 271 ? -1.943 -44.125 -20.047 1 94.69 271 SER B N 1
ATOM 4625 C CA . SER B 1 271 ? -1.896 -44.531 -18.641 1 94.69 271 SER B CA 1
ATOM 4626 C C . SER B 1 271 ? -1.232 -43.469 -17.781 1 94.69 271 SER B C 1
ATOM 4628 O O . SER B 1 271 ? -0.571 -42.562 -18.312 1 94.69 271 SER B O 1
ATOM 4630 N N . ASP B 1 272 ? -1.424 -43.594 -16.531 1 94.5 272 ASP B N 1
ATOM 4631 C CA . ASP B 1 272 ? -0.8 -42.656 -15.586 1 94.5 272 ASP B CA 1
ATOM 4632 C C . ASP B 1 272 ? 0.717 -42.625 -15.758 1 94.5 272 ASP B C 1
ATOM 4634 O O . ASP B 1 272 ? 1.334 -41.562 -15.766 1 94.5 272 ASP B O 1
ATOM 4638 N N . ALA B 1 273 ? 1.276 -43.812 -15.867 1 95.88 273 ALA B N 1
ATOM 4639 C CA . ALA B 1 273 ? 2.725 -43.938 -16 1 95.88 273 ALA B CA 1
ATOM 4640 C C . ALA B 1 273 ? 3.213 -43.25 -17.281 1 95.88 273 ALA B C 1
ATOM 4642 O O . ALA B 1 273 ? 4.254 -42.594 -17.297 1 95.88 273 ALA B O 1
ATOM 4643 N N . GLN B 1 274 ? 2.467 -43.438 -18.359 1 96.69 274 GLN B N 1
ATOM 4644 C CA . GLN B 1 274 ? 2.812 -42.844 -19.641 1 96.69 274 GLN B CA 1
ATOM 4645 C C . GLN B 1 274 ? 2.725 -41.312 -19.562 1 96.69 274 GLN B C 1
ATOM 4647 O O . GLN B 1 274 ? 3.576 -40.625 -20.109 1 96.69 274 GLN B O 1
ATOM 4652 N N . GLN B 1 275 ? 1.694 -40.875 -18.906 1 97.12 275 GLN B N 1
ATOM 4653 C CA . GLN B 1 275 ? 1.539 -39.438 -18.719 1 97.12 275 GLN B CA 1
ATOM 4654 C C . GLN B 1 275 ? 2.73 -38.844 -17.969 1 97.12 275 GLN B C 1
ATOM 4656 O O . GLN B 1 275 ? 3.297 -37.812 -18.406 1 97.12 275 GLN B O 1
ATOM 4661 N N . ARG B 1 276 ? 3.127 -39.531 -16.906 1 97.56 276 ARG B N 1
ATOM 4662 C CA . ARG B 1 276 ? 4.25 -39.031 -16.125 1 97.56 276 ARG B CA 1
ATOM 4663 C C . ARG B 1 276 ? 5.535 -39 -16.938 1 97.56 276 ARG B C 1
ATOM 4665 O O . ARG B 1 276 ? 6.328 -38.062 -16.844 1 97.56 276 ARG B O 1
ATOM 4672 N N . GLU B 1 277 ? 5.734 -40 -17.703 1 97.62 277 GLU B N 1
ATOM 4673 C CA . GLU B 1 277 ? 6.914 -40.062 -18.547 1 97.62 277 GLU B CA 1
ATOM 4674 C C . GLU B 1 277 ? 6.941 -38.906 -19.547 1 97.62 277 GLU B C 1
ATOM 4676 O O . GLU B 1 277 ? 7.988 -38.281 -19.766 1 97.62 277 GLU B O 1
ATOM 4681 N N . MET B 1 278 ? 5.816 -38.625 -20.141 1 98 278 MET B N 1
ATOM 4682 C CA . MET B 1 278 ? 5.715 -37.531 -21.109 1 98 278 MET B CA 1
ATOM 4683 C C . MET B 1 278 ? 5.973 -36.188 -20.438 1 98 278 MET B C 1
ATOM 4685 O O . MET B 1 278 ? 6.652 -35.344 -21 1 98 278 MET B O 1
ATOM 4689 N N . ILE B 1 279 ? 5.406 -36.031 -19.25 1 98.5 279 ILE B N 1
ATOM 4690 C CA . ILE B 1 279 ? 5.594 -34.812 -18.484 1 98.5 279 ILE B CA 1
ATOM 4691 C C . ILE B 1 279 ? 7.07 -34.656 -18.141 1 98.5 279 ILE B C 1
ATOM 4693 O O . ILE B 1 279 ? 7.641 -33.562 -18.375 1 98.5 279 ILE B O 1
ATOM 4697 N N . ASP B 1 280 ? 7.703 -35.688 -17.641 1 98.38 280 ASP B N 1
ATOM 4698 C CA . ASP B 1 280 ? 9.109 -35.656 -17.266 1 98.38 280 ASP B CA 1
ATOM 4699 C C . ASP B 1 280 ? 9.992 -35.344 -18.484 1 98.38 280 ASP B C 1
ATOM 4701 O O . ASP B 1 280 ? 10.992 -34.625 -18.359 1 98.38 280 ASP B O 1
ATOM 4705 N N . ALA B 1 281 ? 9.641 -35.906 -19.578 1 98.38 281 ALA B N 1
ATOM 4706 C CA . ALA B 1 281 ? 10.414 -35.656 -20.797 1 98.38 281 ALA B CA 1
ATOM 4707 C C . ALA B 1 281 ? 10.375 -34.156 -21.188 1 98.38 281 ALA B C 1
ATOM 4709 O O . ALA B 1 281 ? 11.398 -33.594 -21.562 1 98.38 281 ALA B O 1
ATOM 4710 N N . VAL B 1 282 ? 9.18 -33.562 -21.125 1 98.56 282 VAL B N 1
ATOM 4711 C CA . VAL B 1 282 ? 9.031 -32.156 -21.438 1 98.56 282 VAL B CA 1
ATOM 4712 C C . VAL B 1 282 ? 9.867 -31.312 -20.469 1 98.56 282 VAL B C 1
ATOM 4714 O O . VAL B 1 282 ? 10.625 -30.438 -20.891 1 98.56 282 VAL B O 1
ATOM 4717 N N . LEU B 1 283 ? 9.75 -31.562 -19.156 1 98.5 283 LEU B N 1
ATOM 4718 C CA . LEU B 1 283 ? 10.438 -30.766 -18.156 1 98.5 283 LEU B CA 1
ATOM 4719 C C . LEU B 1 283 ? 11.945 -30.969 -18.234 1 98.5 283 LEU B C 1
ATOM 4721 O O . LEU B 1 283 ? 12.719 -30.031 -18.047 1 98.5 283 LEU B O 1
ATOM 4725 N N . ALA B 1 284 ? 12.383 -32.188 -18.484 1 97.81 284 ALA B N 1
ATOM 4726 C CA . ALA B 1 284 ? 13.812 -32.469 -18.609 1 97.81 284 ALA B CA 1
ATOM 4727 C C . ALA B 1 284 ? 14.422 -31.672 -19.766 1 97.81 284 ALA B C 1
ATOM 4729 O O . ALA B 1 284 ? 15.578 -31.25 -19.688 1 97.81 284 ALA B O 1
ATOM 4730 N N . ARG B 1 285 ? 13.656 -31.531 -20.797 1 98.25 285 ARG B N 1
ATOM 4731 C CA . ARG B 1 285 ? 14.148 -30.828 -21.984 1 98.25 285 ARG B CA 1
ATOM 4732 C C . ARG B 1 285 ? 14.359 -29.344 -21.703 1 98.25 285 ARG B C 1
ATOM 4734 O O . ARG B 1 285 ? 15.289 -28.734 -22.219 1 98.25 285 ARG B O 1
ATOM 4741 N N . TRP B 1 286 ? 13.508 -28.781 -20.859 1 98.31 286 TRP B N 1
ATOM 4742 C CA . TRP B 1 286 ? 13.469 -27.328 -20.797 1 98.31 286 TRP B CA 1
ATOM 4743 C C . TRP B 1 286 ? 13.852 -26.828 -19.406 1 98.31 286 TRP B C 1
ATOM 4745 O O . TRP B 1 286 ? 13.68 -25.656 -19.094 1 98.31 286 TRP B O 1
ATOM 4755 N N . THR B 1 287 ? 14.289 -27.75 -18.562 1 97.81 287 THR B N 1
ATOM 4756 C CA . THR B 1 287 ? 14.727 -27.297 -17.234 1 97.81 287 THR B CA 1
ATOM 4757 C C . THR B 1 287 ? 16.062 -27.953 -16.859 1 97.81 287 THR B C 1
ATOM 4759 O O . THR B 1 287 ? 16.422 -28.984 -17.406 1 97.81 287 THR B O 1
ATOM 4762 N N . ARG B 1 288 ? 16.766 -27.234 -16.016 1 96.56 288 ARG B N 1
ATOM 4763 C CA . ARG B 1 288 ? 17.984 -27.734 -15.367 1 96.56 288 ARG B CA 1
ATOM 4764 C C . ARG B 1 288 ? 17.875 -27.609 -13.852 1 96.56 288 ARG B C 1
ATOM 4766 O O . ARG B 1 288 ? 17.406 -26.594 -13.336 1 96.56 288 ARG B O 1
ATOM 4773 N N . VAL B 1 289 ? 18.25 -28.703 -13.195 1 95.31 289 VAL B N 1
ATOM 4774 C CA . VAL B 1 289 ? 18.219 -28.703 -11.734 1 95.31 289 VAL B CA 1
ATOM 4775 C C . VAL B 1 289 ? 19.625 -28.953 -11.195 1 95.31 289 VAL B C 1
ATOM 4777 O O . VAL B 1 289 ? 20.297 -29.906 -11.586 1 95.31 289 VAL B O 1
ATOM 4780 N N . ASP B 1 290 ? 20.047 -28.031 -10.438 1 92.44 290 ASP B N 1
ATOM 4781 C CA . ASP B 1 290 ? 21.344 -28.156 -9.773 1 92.44 290 ASP B CA 1
ATOM 4782 C C . ASP B 1 290 ? 21.172 -28.156 -8.258 1 92.44 290 ASP B C 1
ATOM 4784 O O . ASP B 1 290 ? 20.156 -27.703 -7.734 1 92.44 290 ASP B O 1
ATOM 4788 N N . GLN B 1 291 ? 22.188 -28.859 -7.625 1 87.06 291 GLN B N 1
ATOM 4789 C CA . GLN B 1 291 ? 22.203 -28.797 -6.168 1 87.06 291 GLN B CA 1
ATOM 4790 C C . GLN B 1 291 ? 22.984 -27.594 -5.672 1 87.06 291 GLN B C 1
ATOM 4792 O O . GLN B 1 291 ? 24.031 -27.25 -6.227 1 87.06 291 GLN B O 1
ATOM 4797 N N . LEU B 1 292 ? 22.297 -26.875 -4.742 1 82.06 292 LEU B N 1
ATOM 4798 C CA . LEU B 1 292 ? 22.953 -25.719 -4.152 1 82.06 292 LEU B CA 1
ATOM 4799 C C . LEU B 1 292 ? 24.094 -26.141 -3.232 1 82.06 292 LEU B C 1
ATOM 4801 O O . LEU B 1 292 ? 23.984 -27.156 -2.533 1 82.06 292 LEU B O 1
ATOM 4805 N N . THR B 1 293 ? 25.328 -25.625 -3.479 1 70.81 293 THR B N 1
ATOM 4806 C CA . THR B 1 293 ? 26.406 -25.875 -2.539 1 70.81 293 THR B CA 1
ATOM 4807 C C . THR B 1 293 ? 26.094 -25.281 -1.171 1 70.81 293 THR B C 1
ATOM 4809 O O . THR B 1 293 ? 25.703 -24.109 -1.067 1 70.81 293 THR B O 1
ATOM 4812 N N . PRO B 1 294 ? 26.031 -26.062 -0.154 1 60.19 294 PRO B N 1
ATOM 4813 C CA . PRO B 1 294 ? 25.75 -25.5 1.174 1 60.19 294 PRO B CA 1
ATOM 4814 C C . PRO B 1 294 ? 26.656 -24.312 1.521 1 60.19 294 PRO B C 1
ATOM 4816 O O . PRO B 1 294 ? 27.828 -24.297 1.153 1 60.19 294 PRO B O 1
ATOM 4819 N N . VAL B 1 295 ? 26.172 -23.141 1.623 1 52.5 295 VAL B N 1
ATOM 4820 C CA . VAL B 1 295 ? 26.984 -22.047 2.148 1 52.5 295 VAL B CA 1
ATOM 4821 C C . VAL B 1 295 ? 27.609 -22.453 3.475 1 52.5 295 VAL B C 1
ATOM 4823 O O . VAL B 1 295 ? 26.922 -22.922 4.383 1 52.5 295 VAL B O 1
ATOM 4826 N N . SER B 1 296 ? 28.953 -22.875 3.439 1 38.19 296 SER B N 1
ATOM 4827 C CA . SER B 1 296 ? 29.656 -23.109 4.695 1 38.19 296 SER B CA 1
ATOM 4828 C C . SER B 1 296 ? 29.359 -22 5.707 1 38.19 296 SER B C 1
ATOM 4830 O O . SER B 1 296 ? 29.516 -20.828 5.398 1 38.19 296 SER B O 1
ATOM 4832 N N . SER B 1 297 ? 28.453 -22.266 6.582 1 35.59 297 SER B N 1
ATOM 4833 C CA . SER B 1 297 ? 28.438 -21.359 7.723 1 35.59 297 SER B CA 1
ATOM 4834 C C . SER B 1 297 ? 29.844 -20.984 8.172 1 35.59 297 SER B C 1
ATOM 4836 O O . SER B 1 297 ? 30.547 -21.812 8.766 1 35.59 297 SER B O 1
ATOM 4838 N N . THR B 1 298 ? 30.703 -20.438 7.359 1 29.62 298 THR B N 1
ATOM 4839 C CA . THR B 1 298 ? 31.859 -19.953 8.094 1 29.62 298 THR B CA 1
ATOM 4840 C C . THR B 1 298 ? 31.438 -19.109 9.297 1 29.62 298 THR B C 1
ATOM 4842 O O . THR B 1 298 ? 30.75 -18.094 9.141 1 29.62 298 THR B O 1
ATOM 4845 N N . ASN B 1 299 ? 31.281 -19.844 10.391 1 27.03 299 ASN B N 1
ATOM 4846 C CA . ASN B 1 299 ? 31.5 -19.109 11.633 1 27.03 299 ASN B CA 1
ATOM 4847 C C . ASN B 1 299 ? 32.688 -18.141 11.508 1 27.03 299 ASN B C 1
ATOM 4849 O O . ASN B 1 299 ? 33.75 -18.516 11.023 1 27.03 299 ASN B O 1
#